Protein AF-0000000068842230 (afdb_homodimer)

Structure (mmCIF, N/CA/C/O backbone):
data_AF-0000000068842230-model_v1
#
loop_
_entity.id
_entity.type
_entity.pdbx_description
1 polymer 'NAD(P)-binding domain-containing protein'
#
loop_
_atom_site.group_PDB
_atom_site.id
_atom_site.type_symbol
_atom_site.label_atom_id
_atom_site.label_alt_id
_atom_site.label_comp_id
_atom_site.label_asym_id
_atom_site.label_entity_id
_atom_site.label_seq_id
_atom_site.pdbx_PDB_ins_code
_atom_site.Cartn_x
_atom_site.Cartn_y
_atom_site.Cartn_z
_atom_site.occupancy
_atom_site.B_iso_or_equiv
_atom_site.auth_seq_id
_atom_site.auth_comp_id
_atom_site.auth_asym_id
_atom_site.auth_atom_id
_atom_site.pdbx_PDB_model_num
ATOM 1 N N . MET A 1 1 ? 40.438 -7.402 -13.148 1 19.19 1 MET A N 1
ATOM 2 C CA . MET A 1 1 ? 39.25 -6.617 -12.82 1 19.19 1 MET A CA 1
ATOM 3 C C . MET A 1 1 ? 37.969 -7.48 -12.875 1 19.19 1 MET A C 1
ATOM 5 O O . MET A 1 1 ? 37.375 -7.625 -13.938 1 19.19 1 MET A O 1
ATOM 9 N N . LEU A 1 2 ? 37.906 -8.617 -12.242 1 21.45 2 LEU A N 1
ATOM 10 C CA . LEU A 1 2 ? 37.094 -9.82 -12.32 1 21.45 2 LEU A CA 1
ATOM 11 C C . LEU A 1 2 ? 35.688 -9.562 -11.758 1 21.45 2 LEU A C 1
ATOM 13 O O . LEU A 1 2 ? 35.562 -9.172 -10.594 1 21.45 2 LEU A O 1
ATOM 17 N N . ALA A 1 3 ? 34.781 -9.016 -12.578 1 27.05 3 ALA A N 1
ATOM 18 C CA . ALA A 1 3 ? 33.344 -9.039 -12.305 1 27.05 3 ALA A CA 1
ATOM 19 C C . ALA A 1 3 ? 32.938 -10.25 -11.469 1 27.05 3 ALA A C 1
ATOM 21 O O . ALA A 1 3 ? 33.031 -11.391 -11.938 1 27.05 3 ALA A O 1
ATOM 22 N N . LEU A 1 4 ? 33.406 -10.258 -10.297 1 26.66 4 LEU A N 1
ATOM 23 C CA . LEU A 1 4 ? 32.844 -11.328 -9.469 1 26.66 4 LEU A CA 1
ATOM 24 C C . LEU A 1 4 ? 31.344 -11.445 -9.672 1 26.66 4 LEU A C 1
ATOM 26 O O . LEU A 1 4 ? 30.578 -10.555 -9.266 1 26.66 4 LEU A O 1
ATOM 30 N N . LEU A 1 5 ? 30.859 -11.758 -10.812 1 32.06 5 LEU A N 1
ATOM 31 C CA . LEU A 1 5 ? 29.516 -12.258 -11.07 1 32.06 5 LEU A CA 1
ATOM 32 C C . LEU A 1 5 ? 28.984 -13.031 -9.867 1 32.06 5 LEU A C 1
ATOM 34 O O . LEU A 1 5 ? 29.562 -14.031 -9.453 1 32.06 5 LEU A O 1
ATOM 38 N N . CYS A 1 6 ? 28.734 -12.414 -8.766 1 34.38 6 CYS A N 1
ATOM 39 C CA . CYS A 1 6 ? 28.016 -13.172 -7.75 1 34.38 6 CYS A CA 1
ATOM 40 C C . CYS A 1 6 ? 27.266 -14.336 -8.375 1 34.38 6 CYS A C 1
ATOM 42 O O . CYS A 1 6 ? 26.344 -14.125 -9.164 1 34.38 6 CYS A O 1
ATOM 44 N N . SER A 1 7 ? 27.844 -15.391 -8.844 1 40 7 SER A N 1
ATOM 45 C CA . SER A 1 7 ? 27.438 -16.656 -9.445 1 40 7 SER A CA 1
ATOM 46 C C . SER A 1 7 ? 26.172 -17.203 -8.789 1 40 7 SER A C 1
ATOM 48 O O . SER A 1 7 ? 26.203 -17.625 -7.633 1 40 7 SER A O 1
ATOM 50 N N . SER A 1 8 ? 25.016 -16.516 -8.758 1 55.94 8 SER A N 1
ATOM 51 C CA . SER A 1 8 ? 23.828 -17.281 -8.359 1 55.94 8 SER A CA 1
ATOM 52 C C . SER A 1 8 ? 23.938 -18.734 -8.797 1 55.94 8 SER A C 1
ATOM 54 O O . SER A 1 8 ? 24.469 -19.031 -9.875 1 55.94 8 SER A O 1
ATOM 56 N N . ALA A 1 9 ? 24.188 -19.734 -7.816 1 68.19 9 ALA A N 1
ATOM 57 C CA . ALA A 1 9 ? 24.297 -21.172 -8.062 1 68.19 9 ALA A CA 1
ATOM 58 C C . ALA A 1 9 ? 23.375 -21.609 -9.195 1 68.19 9 ALA A C 1
ATOM 60 O O . ALA A 1 9 ? 22.234 -21.141 -9.289 1 68.19 9 ALA A O 1
ATOM 61 N N . ALA A 1 10 ? 24.031 -22.141 -10.211 1 88.56 10 ALA A N 1
ATOM 62 C CA . ALA A 1 10 ? 23.266 -22.734 -11.305 1 88.56 10 ALA A CA 1
ATOM 63 C C . ALA A 1 10 ? 22.562 -24.016 -10.844 1 88.56 10 ALA A C 1
ATOM 65 O O . ALA A 1 10 ? 23.172 -24.844 -10.164 1 88.56 10 ALA A O 1
ATOM 66 N N . TYR A 1 11 ? 21.266 -24.047 -11.031 1 93.31 11 TYR A N 1
ATOM 67 C CA . TYR A 1 11 ? 20.453 -25.203 -10.664 1 93.31 11 TYR A CA 1
ATOM 68 C C . TYR A 1 11 ? 19.969 -25.953 -11.906 1 93.31 11 TYR A C 1
ATOM 70 O O . TYR A 1 11 ? 19.938 -25.391 -13 1 93.31 11 TYR A O 1
ATOM 78 N N . ASN A 1 12 ? 19.75 -27.266 -11.688 1 94.56 12 ASN A N 1
ATOM 79 C CA . ASN A 1 12 ? 18.906 -28 -12.617 1 94.56 12 ASN A CA 1
ATOM 80 C C . ASN A 1 12 ? 17.438 -27.922 -12.227 1 94.56 12 ASN A C 1
ATOM 82 O O . ASN A 1 12 ? 17.031 -28.469 -11.203 1 94.56 12 ASN A O 1
ATOM 86 N N . VAL A 1 13 ? 16.656 -27.25 -13.047 1 96.62 13 VAL A N 1
ATOM 87 C CA . VAL A 1 13 ? 15.281 -26.953 -12.648 1 96.62 13 VAL A CA 1
ATOM 88 C C . VAL A 1 13 ? 14.297 -27.703 -13.531 1 96.62 13 VAL A C 1
ATOM 90 O O . VAL A 1 13 ? 14.328 -27.562 -14.758 1 96.62 13 VAL A O 1
ATOM 93 N N . ALA A 1 14 ? 13.477 -28.562 -12.914 1 96.44 14 ALA A N 1
ATOM 94 C CA . ALA A 1 14 ? 12.336 -29.156 -13.617 1 96.44 14 ALA A CA 1
ATOM 95 C C . ALA A 1 14 ? 11.156 -28.188 -13.648 1 96.44 14 ALA A C 1
ATOM 97 O O . ALA A 1 14 ? 10.82 -27.578 -12.633 1 96.44 14 ALA A O 1
ATOM 98 N N . VAL A 1 15 ? 10.523 -27.984 -14.828 1 97.62 15 VAL A N 1
ATOM 99 C CA . VAL A 1 15 ? 9.414 -27.047 -14.984 1 97.62 15 VAL A CA 1
ATOM 100 C C . VAL A 1 15 ? 8.195 -27.781 -15.547 1 97.62 15 VAL A C 1
ATOM 102 O O . VAL A 1 15 ? 8.281 -28.422 -16.594 1 97.62 15 VAL A O 1
ATOM 105 N N . THR A 1 16 ? 7.109 -27.766 -14.812 1 97 16 THR A N 1
ATOM 106 C CA . THR A 1 16 ? 5.828 -28.188 -15.367 1 97 16 THR A CA 1
ATOM 107 C C . THR A 1 16 ? 5.121 -27.031 -16.062 1 97 16 THR A C 1
ATOM 109 O O . THR A 1 16 ? 5.383 -25.875 -15.766 1 97 16 THR A O 1
ATOM 112 N N . GLY A 1 17 ? 4.277 -27.391 -17.031 1 96.31 17 GLY A N 1
ATOM 113 C CA . GLY A 1 17 ? 3.607 -26.328 -17.766 1 96.31 17 GLY A CA 1
ATOM 114 C C . GLY A 1 17 ? 4.555 -25.484 -18.609 1 96.31 17 GLY A C 1
ATOM 115 O O . GLY A 1 17 ? 4.27 -24.328 -18.906 1 96.31 17 G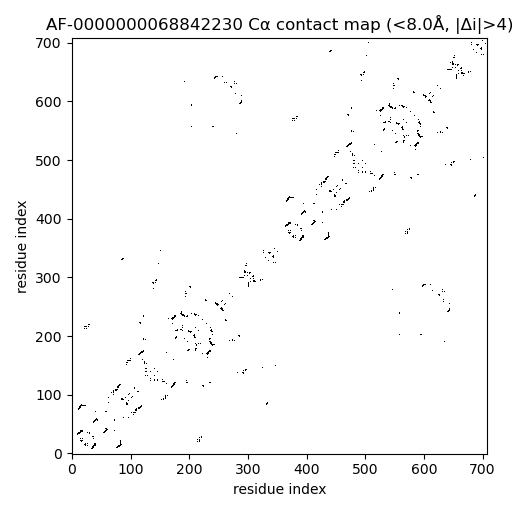LY A O 1
ATOM 116 N N . ALA A 1 18 ? 5.621 -26.016 -19.016 1 97.25 18 ALA A N 1
ATOM 117 C CA . ALA A 1 18 ? 6.707 -25.297 -19.672 1 97.25 18 ALA A CA 1
ATOM 118 C C . ALA A 1 18 ? 6.277 -24.781 -21.047 1 97.25 18 ALA A C 1
ATOM 120 O O . ALA A 1 18 ? 6.852 -23.828 -21.578 1 97.25 18 ALA A O 1
ATOM 121 N N . THR A 1 19 ? 5.293 -25.406 -21.656 1 95.94 19 THR A N 1
ATOM 122 C CA . THR A 1 19 ? 4.879 -25.016 -23 1 95.94 19 THR A CA 1
ATOM 123 C C . THR A 1 19 ? 3.729 -24.016 -22.938 1 95.94 19 THR A C 1
ATOM 125 O O . THR A 1 19 ? 3.289 -23.516 -23.984 1 95.94 19 THR A O 1
ATOM 128 N N . GLY A 1 20 ? 3.213 -23.734 -21.766 1 94.19 20 GLY A N 1
ATOM 129 C CA . GLY A 1 20 ? 2.162 -22.734 -21.609 1 94.19 20 GLY A CA 1
ATOM 130 C C . GLY A 1 20 ? 2.674 -21.312 -21.672 1 94.19 20 GLY A C 1
ATOM 131 O O . GLY A 1 20 ? 3.883 -21.078 -21.766 1 94.19 20 GLY A O 1
ATOM 132 N N . ARG A 1 21 ? 1.786 -20.328 -21.594 1 93.25 21 ARG A N 1
ATOM 133 C CA . ARG A 1 21 ? 2.131 -18.906 -21.734 1 93.25 21 ARG A CA 1
ATOM 134 C C . ARG A 1 21 ? 3.076 -18.469 -20.625 1 93.25 21 ARG A C 1
ATOM 136 O O . ARG A 1 21 ? 4.113 -17.859 -20.891 1 93.25 21 ARG A O 1
ATOM 143 N N . THR A 1 22 ? 2.705 -18.797 -19.375 1 95.88 22 THR A N 1
ATOM 144 C CA . THR A 1 22 ? 3.564 -18.422 -18.25 1 95.88 22 THR A CA 1
ATOM 145 C C . THR A 1 22 ? 4.801 -19.312 -18.203 1 95.88 22 THR A C 1
ATOM 147 O O . THR A 1 22 ? 5.906 -18.828 -17.938 1 95.88 22 THR A O 1
ATOM 150 N N . GLY A 1 23 ? 4.641 -20.609 -18.453 1 97.56 23 GLY A N 1
ATOM 151 C CA . GLY A 1 23 ? 5.742 -21.562 -18.391 1 97.56 23 GLY A CA 1
ATOM 152 C C . GLY A 1 23 ? 6.879 -21.203 -19.328 1 97.56 23 GLY A C 1
ATOM 153 O O . GLY A 1 23 ? 8.047 -21.328 -18.969 1 97.56 23 GLY A O 1
ATOM 154 N N . ARG A 1 24 ? 6.559 -20.734 -20.5 1 97.31 24 ARG A N 1
ATOM 155 C CA . ARG A 1 24 ? 7.586 -20.359 -21.469 1 97.31 24 ARG A CA 1
ATOM 156 C C . ARG A 1 24 ? 8.406 -19.172 -20.969 1 97.31 24 ARG A C 1
ATOM 158 O O . ARG A 1 24 ? 9.617 -19.125 -21.188 1 97.31 24 ARG A O 1
ATOM 165 N N . LEU A 1 25 ? 7.719 -18.234 -20.344 1 97.44 25 LEU A N 1
ATOM 166 C CA . LEU A 1 25 ? 8.414 -17.078 -19.781 1 97.44 25 LEU A CA 1
ATOM 167 C C . LEU A 1 25 ? 9.336 -17.516 -18.641 1 97.44 25 LEU A C 1
ATOM 169 O O . LEU A 1 25 ? 10.43 -16.969 -18.484 1 97.44 25 LEU A O 1
ATOM 173 N N . VAL A 1 26 ? 8.938 -18.516 -17.891 1 98 26 VAL A N 1
ATOM 174 C CA . VAL A 1 26 ? 9.75 -19.062 -16.812 1 98 26 VAL A CA 1
ATOM 175 C C . VAL A 1 26 ? 10.984 -19.75 -17.375 1 98 26 VAL A C 1
ATOM 177 O O . VAL A 1 26 ? 12.102 -19.531 -16.906 1 98 26 VAL A O 1
ATOM 180 N N . VAL A 1 27 ? 10.812 -20.516 -18.406 1 98.25 27 VAL A N 1
ATOM 181 C CA . VAL A 1 27 ? 11.922 -21.203 -19.047 1 98.25 27 VAL A CA 1
ATOM 182 C C . VAL A 1 27 ? 12.938 -20.188 -19.562 1 98.25 27 VAL A C 1
ATOM 184 O O . VAL A 1 27 ? 14.133 -20.328 -19.328 1 98.25 27 VAL A O 1
ATOM 187 N N . ASP A 1 28 ? 12.43 -19.156 -20.234 1 97.31 28 ASP A N 1
ATOM 188 C CA . ASP A 1 28 ? 13.305 -18.109 -20.75 1 97.31 28 ASP A CA 1
ATOM 189 C C . ASP A 1 28 ? 14.094 -17.453 -19.625 1 97.31 28 ASP A C 1
ATOM 191 O O . ASP A 1 28 ? 15.305 -17.25 -19.75 1 97.31 28 ASP A O 1
ATOM 195 N N . SER A 1 29 ? 13.414 -17.156 -18.594 1 95.94 29 SER A N 1
ATOM 196 C CA . SER A 1 29 ? 14.055 -16.5 -17.453 1 95.94 29 SER A CA 1
ATOM 197 C C . SER A 1 29 ? 15.102 -17.406 -16.812 1 95.94 29 SER A C 1
ATOM 199 O O . SER A 1 29 ? 16.172 -16.938 -16.406 1 95.94 29 SER A O 1
ATOM 201 N N . LEU A 1 30 ? 14.852 -18.672 -16.703 1 97.06 30 LEU A N 1
ATOM 202 C CA . LEU A 1 30 ? 15.797 -19.641 -16.141 1 97.06 30 LEU A CA 1
ATOM 203 C C . LEU A 1 30 ? 17.062 -19.703 -16.969 1 97.06 30 LEU A C 1
ATOM 205 O O . LEU A 1 30 ? 18.172 -19.641 -16.438 1 97.06 30 LEU A O 1
ATOM 209 N N . LEU A 1 31 ? 16.906 -19.797 -18.266 1 97 31 LEU A N 1
ATOM 210 C CA . LEU A 1 31 ? 18.062 -19.891 -19.172 1 97 31 LEU A CA 1
ATOM 211 C C . LEU A 1 31 ? 18.906 -18.609 -19.109 1 97 31 LEU A C 1
ATOM 213 O O . LEU A 1 31 ? 20.125 -18.688 -19.031 1 97 31 LEU A O 1
ATOM 217 N N . LYS A 1 32 ? 18.219 -17.484 -19.094 1 94.44 32 LYS A N 1
ATOM 218 C CA . LYS A 1 32 ? 18.906 -16.203 -19.016 1 94.44 32 LYS A CA 1
ATOM 219 C C . LYS A 1 32 ? 19.703 -16.094 -17.719 1 94.44 32 LYS A C 1
ATOM 221 O O . LYS A 1 32 ? 20.734 -15.422 -17.672 1 94.44 32 LYS A O 1
ATOM 226 N N . SER A 1 33 ? 19.203 -16.781 -16.719 1 92.5 33 SER A N 1
ATOM 227 C CA . SER A 1 33 ? 19.828 -16.703 -15.406 1 92.5 33 SER A CA 1
ATOM 228 C C . SER A 1 33 ? 20.922 -17.781 -15.266 1 92.5 33 SER A C 1
ATOM 230 O O . SER A 1 33 ? 21.484 -17.938 -14.18 1 92.5 33 SER A O 1
ATOM 232 N N . GLY A 1 34 ? 21.109 -18.594 -16.25 1 94.19 34 GLY A N 1
ATOM 233 C CA . GLY A 1 34 ? 22.219 -19.531 -16.266 1 94.19 34 GLY A CA 1
ATOM 234 C C . GLY A 1 34 ? 21.859 -20.906 -15.719 1 94.19 34 GLY A C 1
ATOM 235 O O . GLY A 1 34 ? 22.734 -21.734 -15.477 1 94.19 34 GLY A O 1
ATOM 236 N N . HIS A 1 35 ? 20.609 -21.203 -15.508 1 96 35 HIS A N 1
ATOM 237 C CA . HIS A 1 35 ? 20.156 -22.5 -15.016 1 96 35 HIS A CA 1
ATOM 238 C C . HIS A 1 35 ? 19.969 -23.484 -16.156 1 96 35 HIS A C 1
ATOM 240 O O . HIS A 1 35 ? 19.844 -23.094 -17.312 1 96 35 HIS A O 1
ATOM 246 N N . SER A 1 36 ? 20.031 -24.75 -15.836 1 97.06 36 SER A N 1
ATOM 247 C CA . SER A 1 36 ? 19.609 -25.797 -16.75 1 97.06 36 SER A CA 1
ATOM 248 C C . SER A 1 36 ? 18.141 -26.141 -16.547 1 97.06 36 SER A C 1
ATOM 250 O O . SER A 1 36 ? 17.641 -26.141 -15.422 1 97.06 36 SER A O 1
ATOM 252 N N . VAL A 1 37 ? 17.484 -26.453 -17.656 1 97.88 37 VAL A N 1
ATOM 253 C CA . VAL A 1 37 ? 16.047 -26.625 -17.578 1 97.88 37 VAL A CA 1
ATOM 254 C C . VAL A 1 37 ? 15.648 -28 -18.141 1 97.88 37 VAL A C 1
ATOM 256 O O . VAL A 1 37 ? 16.094 -28.375 -19.219 1 97.88 37 VAL A O 1
ATOM 259 N N . THR A 1 38 ? 14.875 -28.734 -17.391 1 96.69 38 THR A N 1
ATOM 260 C CA . THR A 1 38 ? 14.148 -29.906 -17.875 1 96.69 38 THR A CA 1
ATOM 261 C C . THR A 1 38 ? 12.648 -29.641 -17.891 1 96.69 38 THR A C 1
ATOM 263 O O . THR A 1 38 ? 12.023 -29.5 -16.844 1 96.69 38 THR A O 1
ATOM 266 N N . ALA A 1 39 ? 12.078 -29.594 -19.062 1 97.88 39 ALA A N 1
ATOM 267 C CA . ALA A 1 39 ? 10.641 -29.391 -19.219 1 97.88 39 ALA A CA 1
ATOM 268 C C . ALA A 1 39 ? 9.883 -30.719 -19.141 1 97.88 39 ALA A C 1
ATOM 270 O O . ALA A 1 39 ? 10.188 -31.672 -19.859 1 97.88 39 ALA A O 1
ATOM 271 N N . LEU A 1 40 ? 8.945 -30.812 -18.234 1 96.25 40 LEU A N 1
ATOM 272 C CA . LEU A 1 40 ? 8.031 -31.953 -18.156 1 96.25 40 LEU A CA 1
ATOM 273 C C . LEU A 1 40 ? 6.785 -31.703 -19 1 96.25 40 LEU A C 1
ATOM 275 O O . LEU A 1 40 ? 5.953 -30.875 -18.641 1 96.25 40 LEU A O 1
ATOM 279 N N . VAL A 1 41 ? 6.676 -32.438 -20.094 1 95.94 41 VAL A N 1
ATOM 280 C CA . VAL A 1 41 ? 5.668 -32.094 -21.078 1 95.94 41 VAL A CA 1
ATOM 281 C C . VAL A 1 41 ? 4.895 -33.344 -21.484 1 95.94 41 VAL A C 1
ATOM 283 O O . VAL A 1 41 ? 5.395 -34.469 -21.328 1 95.94 41 VAL A O 1
ATOM 286 N N . ARG A 1 42 ? 3.668 -33.125 -21.969 1 92.38 42 ARG A N 1
ATOM 287 C CA . ARG A 1 42 ? 2.846 -34.25 -22.406 1 92.38 42 ARG A CA 1
ATOM 288 C C . ARG A 1 42 ? 3.281 -34.719 -23.781 1 92.38 42 ARG A C 1
ATOM 290 O O . ARG A 1 42 ? 3.197 -35.906 -24.078 1 92.38 42 ARG A O 1
ATOM 297 N N . ASP A 1 43 ? 3.729 -33.75 -24.594 1 92.5 43 ASP A N 1
ATOM 298 C CA . ASP A 1 43 ? 4.133 -34 -25.984 1 92.5 43 ASP A CA 1
ATOM 299 C C . ASP A 1 43 ? 5.52 -33.438 -26.266 1 92.5 43 ASP A C 1
ATOM 301 O O . ASP A 1 43 ? 5.684 -32.219 -26.406 1 92.5 43 ASP A O 1
ATOM 305 N N . GLY A 1 44 ? 6.461 -34.312 -26.453 1 92.25 44 GLY A N 1
ATOM 306 C CA . GLY A 1 44 ? 7.844 -33.938 -26.656 1 92.25 44 GLY A CA 1
ATOM 307 C C . GLY A 1 44 ? 8.062 -33.156 -27.953 1 92.25 44 GLY A C 1
ATOM 308 O O . GLY A 1 44 ? 8.828 -32.219 -28 1 92.25 44 GLY A O 1
ATOM 309 N N . ASP A 1 45 ? 7.391 -33.594 -28.969 1 91.94 45 ASP A N 1
ATOM 310 C CA . ASP A 1 45 ? 7.543 -32.938 -30.266 1 91.94 45 ASP A CA 1
ATOM 311 C C . ASP A 1 45 ? 7.023 -31.5 -30.234 1 91.94 45 ASP A C 1
ATOM 313 O O . ASP A 1 45 ? 7.68 -30.578 -30.734 1 91.94 45 ASP A O 1
ATOM 317 N N . LYS A 1 46 ? 5.91 -31.359 -29.641 1 91.31 46 LYS A N 1
ATOM 318 C CA . LYS A 1 46 ? 5.359 -30.016 -29.5 1 91.31 46 LYS A CA 1
ATOM 319 C C . LYS A 1 46 ? 6.277 -29.141 -28.656 1 91.31 46 LYS A C 1
ATOM 321 O O . LYS A 1 46 ? 6.516 -27.984 -28.984 1 91.31 46 LYS A O 1
ATOM 326 N N . ALA A 1 47 ? 6.773 -29.688 -27.625 1 95.19 47 ALA A N 1
ATOM 327 C CA . ALA A 1 47 ? 7.668 -28.938 -26.75 1 95.19 47 ALA A CA 1
ATOM 328 C C . ALA A 1 47 ? 8.922 -28.484 -27.5 1 95.19 47 ALA A C 1
ATOM 330 O O . ALA A 1 47 ? 9.352 -27.328 -27.359 1 95.19 47 ALA A O 1
ATOM 331 N N . ALA A 1 48 ? 9.43 -29.328 -28.312 1 92.31 48 ALA A N 1
ATOM 332 C CA . ALA A 1 48 ? 10.648 -29.016 -29.062 1 92.31 48 ALA A CA 1
ATOM 333 C C . ALA A 1 48 ? 10.414 -27.875 -30.047 1 92.31 48 ALA A C 1
ATOM 335 O O . ALA A 1 48 ? 11.336 -27.141 -30.375 1 92.31 48 ALA A O 1
ATOM 336 N N . SER A 1 49 ? 9.203 -27.781 -30.453 1 93.69 49 SER A N 1
ATOM 337 C CA . SER A 1 49 ? 8.883 -26.75 -31.438 1 93.69 49 SER A CA 1
ATOM 338 C C . SER A 1 49 ? 8.695 -25.391 -30.781 1 93.69 49 SER A C 1
ATOM 340 O O . SER A 1 49 ? 8.844 -24.344 -31.438 1 93.69 49 SER A O 1
ATOM 342 N N . VAL A 1 50 ? 8.398 -25.391 -29.484 1 95.12 50 VAL A N 1
ATOM 343 C CA . VAL A 1 50 ? 8.039 -24.109 -28.891 1 95.12 50 VAL A CA 1
ATOM 344 C C . VAL A 1 50 ? 9.102 -23.688 -27.875 1 95.12 50 VAL A C 1
ATOM 346 O O . VAL A 1 50 ? 9.227 -22.5 -27.562 1 95.12 50 VAL A O 1
ATOM 349 N N . LEU A 1 51 ? 9.898 -24.594 -27.422 1 97.69 51 LEU A N 1
ATOM 350 C CA . LEU A 1 51 ? 10.922 -24.297 -26.422 1 97.69 51 LEU A CA 1
ATOM 351 C C . LEU A 1 51 ? 12.297 -24.188 -27.062 1 97.69 51 LEU A C 1
ATOM 353 O O . LEU A 1 51 ? 12.539 -24.781 -28.125 1 97.69 51 LEU A O 1
ATOM 357 N N . PRO A 1 52 ? 13.195 -23.453 -26.453 1 96.81 52 PRO A N 1
ATOM 358 C CA . PRO A 1 52 ? 14.562 -23.391 -26.953 1 96.81 52 PRO A CA 1
ATOM 359 C C . PRO A 1 52 ? 15.25 -24.75 -26.984 1 96.81 52 PRO A C 1
ATOM 361 O O . PRO A 1 52 ? 14.953 -25.609 -26.141 1 96.81 52 PRO A O 1
ATOM 364 N N . ALA A 1 53 ? 16.25 -24.891 -27.812 1 95.12 53 ALA A N 1
ATOM 365 C CA . ALA A 1 53 ? 16.953 -26.156 -28.031 1 95.12 53 ALA A CA 1
ATOM 366 C C . ALA A 1 53 ? 17.719 -26.578 -26.781 1 95.12 53 ALA A C 1
ATOM 368 O O . ALA A 1 53 ? 17.922 -27.766 -26.531 1 95.12 53 ALA A O 1
ATOM 369 N N . ALA A 1 54 ? 18.078 -25.641 -25.984 1 96.25 54 ALA A N 1
ATOM 370 C CA . ALA A 1 54 ? 18.891 -25.906 -24.812 1 96.25 54 ALA A CA 1
ATOM 371 C C . ALA A 1 54 ? 18.078 -26.594 -23.719 1 96.25 54 ALA A C 1
ATOM 373 O O . ALA A 1 54 ? 18.641 -27.109 -22.75 1 96.25 54 ALA A O 1
ATOM 374 N N . VAL A 1 55 ? 16.766 -26.641 -23.875 1 97.62 55 VAL A N 1
ATOM 375 C CA . VAL A 1 55 ? 15.891 -27.203 -22.859 1 97.62 55 VAL A CA 1
ATOM 376 C C . VAL A 1 55 ? 15.742 -28.703 -23.078 1 97.62 55 VAL A C 1
ATOM 378 O O . VAL A 1 55 ? 15.43 -29.156 -24.188 1 97.62 55 VAL A O 1
ATOM 381 N N . ALA A 1 56 ? 16.031 -29.5 -22.078 1 96.19 56 ALA A N 1
ATOM 382 C CA . ALA A 1 56 ? 15.719 -30.938 -22.109 1 96.19 56 ALA A CA 1
ATOM 383 C C . ALA A 1 56 ? 14.227 -31.172 -21.922 1 96.19 56 ALA A C 1
ATOM 385 O O . ALA A 1 56 ? 13.57 -30.484 -21.141 1 96.19 56 ALA A O 1
ATOM 386 N N . CYS A 1 57 ? 13.711 -32.156 -22.625 1 96.25 57 CYS A N 1
ATOM 387 C CA . CYS A 1 57 ? 12.297 -32.469 -22.516 1 96.25 57 CYS A CA 1
ATOM 388 C C . CYS A 1 57 ? 12.094 -33.906 -22.016 1 96.25 57 CYS A C 1
ATOM 390 O O . CYS A 1 57 ? 12.789 -34.812 -22.453 1 96.25 57 CYS A O 1
ATOM 392 N N . ARG A 1 58 ? 11.266 -34.062 -21.094 1 95.81 58 ARG A N 1
ATOM 393 C CA . ARG A 1 58 ? 10.812 -35.344 -20.625 1 95.81 58 ARG A CA 1
ATOM 394 C C . ARG A 1 58 ? 9.289 -35.469 -20.688 1 95.81 58 ARG A C 1
ATOM 396 O O . ARG A 1 58 ? 8.578 -34.562 -20.219 1 95.81 58 ARG A O 1
ATOM 403 N N . GLU A 1 59 ? 8.867 -36.5 -21.281 1 95.81 59 GLU A N 1
ATOM 404 C CA . GLU A 1 59 ? 7.43 -36.688 -21.438 1 95.81 59 GLU A CA 1
ATOM 405 C C . GLU A 1 59 ? 6.801 -37.219 -20.156 1 95.81 59 GLU A C 1
ATOM 407 O O . GLU A 1 59 ? 7.289 -38.219 -19.578 1 95.81 59 GLU A O 1
ATOM 412 N N . LEU A 1 60 ? 5.773 -36.531 -19.703 1 94.94 60 LEU A N 1
ATOM 413 C CA . LEU A 1 60 ? 5.012 -36.875 -18.5 1 94.94 60 LEU A CA 1
ATOM 414 C C . LEU A 1 60 ? 3.58 -36.375 -18.609 1 94.94 60 LEU A C 1
ATOM 416 O O . LEU A 1 60 ? 3.357 -35.156 -18.75 1 94.94 60 LEU A O 1
ATOM 420 N N . ASP A 1 61 ? 2.66 -37.25 -18.625 1 93 61 ASP A N 1
ATOM 421 C CA . ASP A 1 61 ? 1.262 -36.844 -18.516 1 93 61 ASP A CA 1
ATOM 422 C C . ASP A 1 61 ? 0.808 -36.812 -17.062 1 93 61 ASP A C 1
ATOM 424 O O . ASP A 1 61 ? 0.485 -37.844 -16.469 1 93 61 ASP A O 1
ATOM 428 N N . LEU A 1 62 ? 0.697 -35.625 -16.5 1 91.56 62 LEU A N 1
ATOM 429 C CA . LEU A 1 62 ? 0.417 -35.438 -15.086 1 91.56 62 LEU A CA 1
ATOM 430 C C . LEU A 1 62 ? -0.965 -35.969 -14.719 1 91.56 62 LEU A C 1
ATOM 432 O O . LEU A 1 62 ? -1.245 -36.219 -13.547 1 91.56 62 LEU A O 1
ATOM 436 N N . ALA A 1 63 ? -1.844 -36.125 -15.695 1 88.12 63 ALA A N 1
ATOM 437 C CA . ALA A 1 63 ? -3.205 -36.594 -15.43 1 88.12 63 ALA A CA 1
ATOM 438 C C . ALA A 1 63 ? -3.234 -38.094 -15.18 1 88.12 63 ALA A C 1
ATOM 440 O O . ALA A 1 63 ? -4.113 -38.594 -14.477 1 88.12 63 ALA A O 1
ATOM 441 N N . THR A 1 64 ? -2.174 -38.844 -15.711 1 90 64 THR A N 1
ATOM 442 C CA . THR A 1 64 ? -2.297 -40.281 -15.695 1 90 64 THR A CA 1
ATOM 443 C C . THR A 1 64 ? -1.02 -40.938 -15.156 1 90 64 THR A C 1
ATOM 445 O O . THR A 1 64 ? -1.021 -42.094 -14.781 1 90 64 THR A O 1
ATOM 448 N N . ALA A 1 65 ? 0.022 -40.219 -15.078 1 91.62 65 ALA A N 1
ATOM 449 C CA . ALA A 1 65 ? 1.325 -40.781 -14.742 1 91.62 65 ALA A CA 1
ATOM 450 C C . ALA A 1 65 ? 1.308 -41.406 -13.352 1 91.62 65 ALA A C 1
ATOM 452 O O . ALA A 1 65 ? 0.688 -40.875 -12.43 1 91.62 65 ALA A O 1
ATOM 453 N N . GLY A 1 66 ? 2.02 -42.5 -13.188 1 89.38 66 GLY A N 1
ATOM 454 C CA . GLY A 1 66 ? 2.188 -43.156 -11.898 1 89.38 66 GLY A CA 1
ATOM 455 C C . GLY A 1 66 ? 3.432 -42.719 -11.156 1 89.38 66 GLY A C 1
ATOM 456 O O . GLY A 1 66 ? 4.18 -41.844 -11.648 1 89.38 66 GLY A O 1
ATOM 457 N N . ALA A 1 67 ? 3.656 -43.281 -10.031 1 88.44 67 ALA A N 1
ATOM 458 C CA . ALA A 1 67 ? 4.723 -42.875 -9.117 1 88.44 67 ALA A CA 1
ATOM 459 C C . ALA A 1 67 ? 6.09 -43.031 -9.773 1 88.44 67 ALA A C 1
ATOM 461 O O . ALA A 1 67 ? 6.938 -42.125 -9.656 1 88.44 67 ALA A O 1
ATOM 462 N N . GLU A 1 68 ? 6.305 -44.094 -10.453 1 91.25 68 GLU A N 1
ATOM 463 C CA . GLU A 1 68 ? 7.602 -44.344 -11.078 1 91.25 68 GLU A CA 1
ATOM 464 C C . GLU A 1 68 ? 7.871 -43.375 -12.203 1 91.25 68 GLU A C 1
ATOM 466 O O . GLU A 1 68 ? 8.992 -42.875 -12.352 1 91.25 68 GLU A O 1
ATOM 471 N N . GLU A 1 69 ? 6.887 -43.094 -12.969 1 93.69 69 GLU A N 1
ATOM 472 C CA . GLU A 1 69 ? 7.027 -42.125 -14.039 1 93.69 69 GLU A CA 1
ATOM 473 C C . GLU A 1 69 ? 7.344 -40.719 -13.484 1 93.69 69 GLU A C 1
ATOM 475 O O . GLU A 1 69 ? 8.188 -40 -14.023 1 93.69 69 GLU A O 1
ATOM 480 N N . MET A 1 70 ? 6.688 -40.406 -12.422 1 91.69 70 MET A N 1
ATOM 481 C CA . MET A 1 70 ? 6.926 -39.125 -11.758 1 91.69 70 MET A CA 1
ATOM 482 C C . MET A 1 70 ? 8.359 -39.031 -11.258 1 91.69 70 MET A C 1
ATOM 484 O O . MET A 1 70 ? 9.023 -38 -11.445 1 91.69 70 MET A O 1
ATOM 488 N N . ARG A 1 71 ? 8.789 -40.062 -10.625 1 90.12 71 ARG A N 1
ATOM 489 C CA . ARG A 1 71 ? 10.156 -40.125 -10.109 1 90.12 71 ARG A CA 1
ATOM 490 C C . ARG A 1 71 ? 11.172 -39.969 -11.234 1 90.12 71 ARG A C 1
ATOM 492 O O . ARG A 1 71 ? 12.094 -39.156 -11.125 1 90.12 71 ARG A O 1
ATOM 499 N N . THR A 1 72 ? 10.969 -40.719 -12.281 1 92.5 72 THR A N 1
ATOM 500 C CA . THR A 1 72 ? 11.891 -40.688 -13.406 1 92.5 72 THR A CA 1
ATOM 501 C C . THR A 1 72 ? 11.914 -39.312 -14.055 1 92.5 72 THR A C 1
ATOM 503 O O . THR A 1 72 ? 12.984 -38.812 -14.43 1 92.5 72 THR A O 1
ATOM 506 N N . ALA A 1 73 ? 10.781 -38.719 -14.164 1 92.38 73 ALA A N 1
ATOM 507 C CA . ALA A 1 73 ? 10.664 -37.438 -14.797 1 92.38 73 ALA A CA 1
ATOM 508 C C . ALA A 1 73 ? 11.422 -36.375 -14.008 1 92.38 73 ALA A C 1
ATOM 510 O O . ALA A 1 73 ? 11.953 -35.406 -14.586 1 92.38 73 ALA A O 1
ATOM 511 N N . CYS A 1 74 ? 11.547 -36.531 -12.742 1 91.38 74 CYS A N 1
ATOM 512 C CA . CYS A 1 74 ? 12.148 -35.5 -11.883 1 91.38 74 CYS A CA 1
ATOM 513 C C . CYS A 1 74 ? 13.617 -35.812 -11.625 1 91.38 74 CYS A C 1
ATOM 515 O O . CYS A 1 74 ? 14.312 -35.062 -10.953 1 91.38 74 CYS A O 1
ATOM 517 N N . ALA A 1 75 ? 14.109 -36.906 -12.156 1 89.81 75 ALA A N 1
ATOM 518 C CA . ALA A 1 75 ? 15.484 -37.312 -11.898 1 89.81 75 ALA A CA 1
ATOM 519 C C . ALA A 1 75 ? 16.469 -36.219 -12.289 1 89.81 75 ALA A C 1
ATOM 521 O O . ALA A 1 75 ? 16.375 -35.656 -13.375 1 89.81 75 ALA A O 1
ATOM 522 N N . GLY A 1 76 ? 17.391 -35.875 -11.281 1 89.19 76 GLY A N 1
ATOM 523 C CA . GLY A 1 76 ? 18.453 -34.938 -11.547 1 89.19 76 GLY A CA 1
ATOM 524 C C . GLY A 1 76 ? 18.078 -33.5 -11.273 1 89.19 76 GLY A C 1
ATOM 525 O O . GLY A 1 76 ? 18.906 -32.594 -11.352 1 89.19 76 GLY A O 1
ATOM 526 N N . ALA A 1 77 ? 16.859 -33.25 -10.961 1 91.19 77 ALA A N 1
ATOM 527 C CA . ALA A 1 77 ? 16.422 -31.891 -10.703 1 91.19 77 ALA A CA 1
ATOM 528 C C . ALA A 1 77 ? 16.766 -31.453 -9.281 1 91.19 77 ALA A C 1
ATOM 530 O O . ALA A 1 77 ? 16.531 -32.188 -8.32 1 91.19 77 ALA A O 1
ATOM 531 N N . ASP A 1 78 ? 17.344 -30.219 -9.133 1 89.62 78 ASP A N 1
ATOM 532 C CA . ASP A 1 78 ? 17.594 -29.578 -7.844 1 89.62 78 ASP A CA 1
ATOM 533 C C . ASP A 1 78 ? 16.328 -28.875 -7.328 1 89.62 78 ASP A C 1
ATOM 535 O O . ASP A 1 78 ? 16.109 -28.797 -6.121 1 89.62 78 ASP A O 1
ATOM 539 N N . LYS A 1 79 ? 15.648 -28.344 -8.289 1 93.94 79 LYS A N 1
ATOM 540 C CA . LYS A 1 79 ? 14.484 -27.5 -8.016 1 93.94 79 LYS A CA 1
ATOM 541 C C . LYS A 1 79 ? 13.328 -27.844 -8.961 1 93.94 79 LYS A C 1
ATOM 543 O O . LYS A 1 79 ? 13.555 -28.375 -10.047 1 93.94 79 LYS A O 1
ATOM 548 N N . LEU A 1 80 ? 12.125 -27.578 -8.461 1 95.69 80 LEU A N 1
ATOM 549 C CA . LEU A 1 80 ? 10.922 -27.734 -9.258 1 95.69 80 LEU A CA 1
ATOM 550 C C . LEU A 1 80 ? 10.109 -26.453 -9.289 1 95.69 80 LEU A C 1
ATOM 552 O O . LEU A 1 80 ? 9.883 -25.828 -8.242 1 95.69 80 LEU A O 1
ATOM 556 N N . ILE A 1 81 ? 9.75 -25.938 -10.484 1 97.62 81 ILE A N 1
ATOM 557 C CA . ILE A 1 81 ? 8.781 -24.859 -10.617 1 97.62 81 ILE A CA 1
ATOM 558 C C . ILE A 1 81 ? 7.488 -25.391 -11.234 1 97.62 81 ILE A C 1
ATOM 560 O O . ILE A 1 81 ? 7.496 -25.922 -12.344 1 97.62 81 ILE A O 1
ATOM 564 N N . TRP A 1 82 ? 6.438 -25.266 -10.523 1 97.81 82 TRP A N 1
ATOM 565 C CA . TRP A 1 82 ? 5.121 -25.703 -10.969 1 97.81 82 TRP A CA 1
ATOM 566 C C . TRP A 1 82 ? 4.379 -24.578 -11.688 1 97.81 82 TRP A C 1
ATOM 568 O O . TRP A 1 82 ? 3.963 -23.609 -11.062 1 97.81 82 TRP A O 1
ATOM 578 N N . CYS A 1 83 ? 4.094 -24.719 -12.984 1 97.44 83 CYS A N 1
ATOM 579 C CA . CYS A 1 83 ? 3.354 -23.734 -13.773 1 97.44 83 CYS A CA 1
ATOM 580 C C . CYS A 1 83 ? 2.209 -24.406 -14.523 1 97.44 83 CYS A C 1
ATOM 582 O O . CYS A 1 83 ? 1.608 -23.797 -15.414 1 97.44 83 CYS A O 1
ATOM 584 N N . ALA A 1 84 ? 1.893 -25.594 -14.242 1 94.31 84 ALA A N 1
ATOM 585 C CA . ALA A 1 84 ? 0.829 -26.312 -14.938 1 94.31 84 ALA A CA 1
ATOM 586 C C . ALA A 1 84 ? -0.516 -26.109 -14.25 1 94.31 84 ALA A C 1
ATOM 588 O O . ALA A 1 84 ? -0.566 -25.766 -13.07 1 94.31 84 ALA A O 1
ATOM 589 N N . THR A 1 85 ? -1.525 -26.188 -15.031 1 90.31 85 THR A N 1
ATOM 590 C CA . THR A 1 85 ? -2.891 -26.234 -14.516 1 90.31 85 THR A CA 1
ATOM 591 C C . THR A 1 85 ? -3.832 -26.875 -15.531 1 90.31 85 THR A C 1
ATOM 593 O O . THR A 1 85 ? -3.471 -27.047 -16.703 1 90.31 85 THR A O 1
ATOM 596 N N . GLY A 1 86 ? -4.992 -27.391 -14.977 1 85.69 86 GLY A N 1
ATOM 597 C CA . GLY A 1 86 ? -5.984 -28.031 -15.828 1 85.69 86 GLY A CA 1
ATOM 598 C C . GLY A 1 86 ? -6.758 -29.125 -15.117 1 85.69 86 GLY A C 1
ATOM 599 O O . GLY A 1 86 ? -6.379 -29.547 -14.023 1 85.69 86 GLY A O 1
ATOM 600 N N . PHE A 1 87 ? -7.781 -29.484 -15.781 1 81.69 87 PHE A N 1
ATOM 601 C CA . PHE A 1 87 ? -8.625 -30.531 -15.211 1 81.69 87 PHE A CA 1
ATOM 602 C C . PHE A 1 87 ? -8.461 -31.844 -15.969 1 81.69 87 PHE A C 1
ATOM 604 O O . PHE A 1 87 ? -8.336 -31.844 -17.203 1 81.69 87 PHE A O 1
ATOM 611 N N . THR A 1 88 ? -8.414 -32.875 -15.234 1 80 88 THR A N 1
ATOM 612 C CA . THR A 1 88 ? -8.5 -34.219 -15.844 1 80 88 THR A CA 1
ATOM 613 C C . THR A 1 88 ? -9.914 -34.5 -16.328 1 80 88 THR A C 1
ATOM 615 O O . THR A 1 88 ? -10.844 -33.75 -16.031 1 80 88 THR A O 1
ATOM 618 N N . ASP A 1 89 ? -10 -35.562 -17.078 1 76.12 89 ASP A N 1
ATOM 619 C CA . ASP A 1 89 ? -11.312 -35.969 -17.562 1 76.12 89 ASP A CA 1
ATOM 620 C C . ASP A 1 89 ? -12.258 -36.281 -16.391 1 76.12 89 ASP A C 1
ATOM 622 O O . ASP A 1 89 ? -13.469 -36.094 -16.516 1 76.12 89 ASP A O 1
ATOM 626 N N . ALA A 1 90 ? -11.727 -36.688 -15.273 1 78.12 90 ALA A N 1
ATOM 627 C CA . ALA A 1 90 ? -12.523 -37 -14.094 1 78.12 90 ALA A CA 1
ATOM 628 C C . ALA A 1 90 ? -12.852 -35.781 -13.273 1 78.12 90 ALA A C 1
ATOM 630 O O . ALA A 1 90 ? -13.508 -35.844 -12.234 1 78.12 90 ALA A O 1
ATOM 631 N N . GLY A 1 91 ? -12.367 -34.562 -13.734 1 78.31 91 GLY A N 1
ATOM 632 C CA . GLY A 1 91 ? -12.695 -33.312 -13.047 1 78.31 91 GLY A CA 1
ATOM 633 C C . GLY A 1 91 ? -11.711 -32.969 -11.945 1 78.31 91 GLY A C 1
ATOM 634 O O . GLY A 1 91 ? -11.953 -32.062 -11.164 1 78.31 91 GLY A O 1
ATOM 635 N N . GLU A 1 92 ? -10.672 -33.75 -11.922 1 85.75 92 GLU A N 1
ATOM 636 C CA . GLU A 1 92 ? -9.633 -33.438 -10.938 1 85.75 92 GLU A CA 1
ATOM 637 C C . GLU A 1 92 ? -8.672 -32.375 -11.461 1 85.75 92 GLU A C 1
ATOM 639 O O . GLU A 1 92 ? -8.281 -32.406 -12.633 1 85.75 92 GLU A O 1
ATOM 644 N N . LEU A 1 93 ? -8.43 -31.438 -10.594 1 89.62 93 LEU A N 1
ATOM 645 C CA . LEU A 1 93 ? -7.43 -30.438 -10.969 1 89.62 93 LEU A CA 1
ATOM 646 C C . LEU A 1 93 ? -6.023 -31.016 -10.891 1 89.62 93 LEU A C 1
ATOM 648 O O . LEU A 1 93 ? -5.637 -31.594 -9.867 1 89.62 93 LEU A O 1
ATOM 652 N N . ILE A 1 94 ? -5.25 -30.906 -11.859 1 92.62 94 ILE A N 1
ATOM 653 C CA . ILE A 1 94 ? -3.934 -31.531 -11.938 1 92.62 94 ILE A CA 1
ATOM 654 C C . ILE A 1 94 ? -3.008 -30.922 -10.891 1 92.62 94 ILE A C 1
ATOM 656 O O . ILE A 1 94 ? -2.033 -31.547 -10.469 1 92.62 94 ILE A O 1
ATOM 660 N N . ASP A 1 95 ? -3.246 -29.672 -10.461 1 95.44 95 ASP A N 1
ATOM 661 C CA . ASP A 1 95 ? -2.471 -29.047 -9.391 1 95.44 95 ASP A CA 1
ATOM 662 C C . ASP A 1 95 ? -2.457 -29.938 -8.141 1 95.44 95 ASP A C 1
ATOM 664 O O . ASP A 1 95 ? -1.412 -30.109 -7.512 1 95.44 95 ASP A O 1
ATOM 668 N N . VAL A 1 96 ? -3.562 -30.484 -7.824 1 94.44 96 VAL A N 1
ATOM 669 C CA . VAL A 1 96 ? -3.691 -31.328 -6.637 1 94.44 96 VAL A CA 1
ATOM 670 C C . VAL A 1 96 ? -2.902 -32.625 -6.828 1 94.44 96 VAL A C 1
ATOM 672 O O . VAL A 1 96 ? -2.096 -33 -5.973 1 94.44 96 VAL A O 1
ATOM 675 N N . ARG A 1 97 ? -3.119 -33.188 -7.895 1 91.69 97 ARG A N 1
ATOM 676 C CA . ARG A 1 97 ? -2.41 -34.438 -8.203 1 91.69 97 ARG A CA 1
ATOM 677 C C . ARG A 1 97 ? -0.903 -34.219 -8.25 1 91.69 97 ARG A C 1
ATOM 679 O O . ARG A 1 97 ? -0.13 -35.031 -7.754 1 91.69 97 ARG A O 1
ATOM 686 N N . GLY A 1 98 ? -0.516 -33.156 -8.898 1 92.94 98 GLY A N 1
ATOM 687 C CA . GLY A 1 98 ? 0.896 -32.812 -8.984 1 92.94 98 GLY A CA 1
ATOM 688 C C . GLY A 1 98 ? 1.569 -32.719 -7.625 1 92.94 98 GLY A C 1
ATOM 689 O O . GLY A 1 98 ? 2.643 -33.281 -7.418 1 92.94 98 GLY A O 1
ATOM 690 N N . MET A 1 99 ? 0.985 -32.031 -6.703 1 93.88 99 MET A N 1
ATOM 691 C CA . MET A 1 99 ? 1.583 -31.875 -5.383 1 93.88 99 MET A CA 1
ATOM 692 C C . MET A 1 99 ? 1.549 -33.188 -4.602 1 93.88 99 MET A C 1
ATOM 694 O O . MET A 1 99 ? 2.484 -33.5 -3.863 1 93.88 99 MET A O 1
ATOM 698 N N . LYS A 1 100 ? 0.593 -34 -4.824 1 92.81 100 LYS A N 1
ATOM 699 C CA . LYS A 1 100 ? 0.431 -35.25 -4.07 1 92.81 100 LYS A CA 1
ATOM 700 C C . LYS A 1 100 ? 1.322 -36.344 -4.629 1 92.81 100 LYS A C 1
ATOM 702 O O . LYS A 1 100 ? 1.761 -37.25 -3.893 1 92.81 100 LYS A O 1
ATOM 707 N N . GLU A 1 101 ? 1.581 -36.25 -5.926 1 91.5 101 GLU A N 1
ATOM 708 C CA . GLU A 1 101 ? 2.248 -37.406 -6.559 1 91.5 101 GLU A CA 1
ATOM 709 C C . GLU A 1 101 ? 3.615 -37 -7.105 1 91.5 101 GLU A C 1
ATOM 711 O O . GLU A 1 101 ? 4.582 -37.75 -6.977 1 91.5 101 GLU A O 1
ATOM 716 N N . LEU A 1 102 ? 3.701 -35.875 -7.707 1 90.31 102 LEU A N 1
ATOM 717 C CA . LEU A 1 102 ? 4.953 -35.469 -8.336 1 90.31 102 LEU A CA 1
ATOM 718 C C . LEU A 1 102 ? 5.996 -35.094 -7.289 1 90.31 102 LEU A C 1
ATOM 720 O O . LEU A 1 102 ? 7.172 -35.469 -7.43 1 90.31 102 LEU A O 1
ATOM 724 N N . VAL A 1 103 ? 5.641 -34.344 -6.258 1 91.06 103 VAL A N 1
ATOM 725 C CA . VAL A 1 103 ? 6.578 -33.875 -5.246 1 91.06 103 VAL A CA 1
ATOM 726 C C . VAL A 1 103 ? 7.203 -35.062 -4.52 1 91.06 103 VAL A C 1
ATOM 728 O O . VAL A 1 103 ? 8.43 -35.156 -4.422 1 91.06 103 VAL A O 1
ATOM 731 N N . PRO A 1 104 ? 6.457 -36.031 -4.102 1 87.56 104 PRO A N 1
ATOM 732 C CA . PRO A 1 104 ? 7.074 -37.25 -3.541 1 87.56 104 PRO A CA 1
ATOM 733 C C . PRO A 1 104 ? 7.969 -37.969 -4.543 1 87.56 104 PRO A C 1
ATOM 735 O O . PRO A 1 104 ? 9.016 -38.5 -4.164 1 87.56 104 PRO A O 1
ATOM 738 N N . GLY A 1 105 ? 7.5 -38 -5.789 1 84.06 105 GLY A N 1
ATOM 739 C CA . GLY A 1 105 ? 8.344 -38.562 -6.832 1 84.06 105 GLY A CA 1
ATOM 740 C C . GLY A 1 105 ? 9.68 -37.844 -6.969 1 84.06 105 GLY A C 1
ATOM 741 O O . GLY A 1 105 ? 10.711 -38.5 -7.141 1 84.06 105 GLY A O 1
ATOM 742 N N . ALA A 1 106 ? 9.633 -36.594 -6.859 1 84.62 106 ALA A N 1
ATOM 743 C CA . ALA A 1 106 ? 10.852 -35.781 -6.934 1 84.62 106 ALA A CA 1
ATOM 744 C C . ALA A 1 106 ? 11.773 -36.062 -5.75 1 84.62 106 ALA A C 1
ATOM 746 O O . ALA A 1 106 ? 12.992 -36.188 -5.91 1 84.62 106 ALA A O 1
ATOM 747 N N . ILE A 1 107 ? 11.25 -36.188 -4.602 1 85 107 ILE A N 1
ATOM 748 C CA . ILE A 1 107 ? 12.008 -36.531 -3.402 1 85 107 ILE A CA 1
ATOM 749 C C . ILE A 1 107 ? 12.695 -37.875 -3.588 1 85 107 ILE A C 1
ATOM 751 O O . ILE A 1 107 ? 13.891 -38.031 -3.311 1 85 107 ILE A O 1
ATOM 755 N N . ALA A 1 108 ? 11.945 -38.781 -4.102 1 82.12 108 ALA A N 1
ATOM 756 C CA . ALA A 1 108 ? 12.445 -40.156 -4.281 1 82.12 108 ALA A CA 1
ATOM 757 C C . ALA A 1 108 ? 13.562 -40.188 -5.324 1 82.12 108 ALA A C 1
ATOM 759 O O . ALA A 1 108 ? 14.508 -40.969 -5.199 1 82.12 108 ALA A O 1
ATOM 760 N N . ALA A 1 109 ? 13.422 -39.375 -6.246 1 77.94 109 ALA A N 1
ATOM 761 C CA . ALA A 1 109 ? 14.359 -39.375 -7.367 1 77.94 109 ALA A CA 1
ATOM 762 C C . ALA A 1 109 ? 15.719 -38.812 -6.949 1 77.94 109 ALA A C 1
ATOM 764 O O . ALA A 1 109 ? 16.766 -39.281 -7.391 1 77.94 109 ALA A O 1
ATOM 765 N N . THR A 1 110 ? 15.742 -37.781 -6.207 1 73.25 110 THR A N 1
ATOM 766 C CA . THR A 1 110 ? 16.953 -37 -5.969 1 73.25 110 THR A CA 1
ATOM 767 C C . THR A 1 110 ? 17.609 -37.406 -4.652 1 73.25 110 THR A C 1
ATOM 769 O O . THR A 1 110 ? 18.781 -37.125 -4.43 1 73.25 110 THR A O 1
ATOM 772 N N . GLY A 1 111 ? 16.938 -38.188 -3.941 1 73.81 111 GLY A N 1
ATOM 773 C CA . GLY A 1 111 ? 17.422 -38.469 -2.602 1 73.81 111 GLY A CA 1
ATOM 774 C C . GLY A 1 111 ? 17.547 -37.219 -1.738 1 73.81 111 GLY A C 1
ATOM 775 O O . GLY A 1 111 ? 17.969 -37.281 -0.584 1 73.81 111 GLY A O 1
ATOM 776 N N . GLU A 1 112 ? 17.344 -36.125 -2.408 1 76.44 112 GLU A N 1
ATOM 777 C CA . GLU A 1 112 ? 17.312 -34.844 -1.712 1 76.44 112 GLU A CA 1
ATOM 778 C C . GLU A 1 112 ? 15.961 -34.156 -1.875 1 76.44 112 GLU A C 1
ATOM 780 O O . GLU A 1 112 ? 15.18 -34.5 -2.754 1 76.44 112 GLU A O 1
ATOM 785 N N . THR A 1 113 ? 15.672 -33.344 -0.953 1 69.75 113 THR A N 1
ATOM 786 C CA . THR A 1 113 ? 14.406 -32.625 -0.976 1 69.75 113 THR A CA 1
ATOM 787 C C . THR A 1 113 ? 14.508 -31.391 -1.866 1 69.75 113 THR A C 1
ATOM 789 O O . THR A 1 113 ? 15.133 -30.391 -1.491 1 69.75 113 THR A O 1
ATOM 792 N N . PRO A 1 114 ? 13.898 -31.531 -3.07 1 78.69 114 PRO A N 1
ATOM 793 C CA . PRO A 1 114 ? 13.969 -30.344 -3.914 1 78.69 114 PRO A CA 1
ATOM 794 C C . PRO A 1 114 ? 13.086 -29.203 -3.406 1 78.69 114 PRO A C 1
ATOM 796 O O . PRO A 1 114 ? 12.016 -29.453 -2.838 1 78.69 114 PRO A O 1
ATOM 799 N N . ALA A 1 115 ? 13.633 -28 -3.547 1 89.5 115 ALA A N 1
ATOM 800 C CA . ALA A 1 115 ? 12.766 -26.844 -3.287 1 89.5 115 ALA A CA 1
ATOM 801 C C . ALA A 1 115 ? 11.734 -26.672 -4.398 1 89.5 115 ALA A C 1
ATOM 803 O O . ALA A 1 115 ? 12.047 -26.859 -5.578 1 89.5 115 ALA A O 1
ATOM 804 N N . VAL A 1 116 ? 10.508 -26.5 -4.078 1 95.06 116 VAL A N 1
ATOM 805 C CA . VAL A 1 116 ? 9.414 -26.359 -5.031 1 95.06 116 VAL A CA 1
ATOM 806 C C . VAL A 1 116 ? 8.875 -24.922 -4.996 1 95.06 116 VAL A C 1
ATOM 808 O O . VAL A 1 116 ? 8.562 -24.406 -3.928 1 95.06 116 VAL A O 1
ATOM 811 N N . VAL A 1 117 ? 8.875 -24.266 -6.117 1 96.44 117 VAL A N 1
ATOM 812 C CA . VAL A 1 117 ? 8.164 -23 -6.289 1 96.44 117 VAL A CA 1
ATOM 813 C C . VAL A 1 117 ? 6.852 -23.234 -7.039 1 96.44 117 VAL A C 1
ATOM 815 O O . VAL A 1 117 ? 6.855 -23.781 -8.141 1 96.44 117 VAL A O 1
ATOM 818 N N . MET A 1 118 ? 5.746 -22.891 -6.449 1 97.75 118 MET A N 1
ATOM 819 C CA . MET A 1 118 ? 4.434 -23.156 -7.035 1 97.75 118 MET A CA 1
ATOM 820 C C . MET A 1 118 ? 3.764 -21.859 -7.484 1 97.75 118 MET A C 1
ATOM 822 O O . MET A 1 118 ? 3.59 -20.938 -6.688 1 97.75 118 MET A O 1
ATOM 826 N N . LEU A 1 119 ? 3.43 -21.781 -8.734 1 97.94 119 LEU A N 1
ATOM 827 C CA . LEU A 1 119 ? 2.525 -20.766 -9.242 1 97.94 119 LEU A CA 1
ATOM 828 C C . LEU A 1 119 ? 1.076 -21.109 -8.914 1 97.94 119 LEU A C 1
ATOM 830 O O . LEU A 1 119 ? 0.535 -22.078 -9.43 1 97.94 119 LEU A O 1
ATOM 834 N N . SER A 1 120 ? 0.481 -20.359 -8.047 1 97 120 SER A N 1
ATOM 835 C CA . SER A 1 120 ? -0.92 -20.516 -7.668 1 97 120 SER A CA 1
ATOM 836 C C . SER A 1 120 ? -1.751 -19.328 -8.133 1 97 120 SER A C 1
ATOM 838 O O . SER A 1 120 ? -1.71 -18.953 -9.305 1 97 120 SER A O 1
ATOM 840 N N . SER A 1 121 ? -2.648 -18.875 -7.34 1 95.25 121 SER A N 1
ATOM 841 C CA . SER A 1 121 ? -3.523 -17.75 -7.672 1 95.25 121 SER A CA 1
ATOM 842 C C . SER A 1 121 ? -3.955 -17 -6.422 1 95.25 121 SER A C 1
ATOM 844 O O . SER A 1 121 ? -4.18 -17.594 -5.371 1 95.25 121 SER A O 1
ATOM 846 N N . ALA A 1 122 ? -4.039 -15.703 -6.621 1 94.88 122 ALA A N 1
ATOM 847 C CA . ALA A 1 122 ? -4.691 -14.953 -5.551 1 94.88 122 ALA A CA 1
ATOM 848 C C . ALA A 1 122 ? -6.152 -15.367 -5.402 1 94.88 122 ALA A C 1
ATOM 850 O O . ALA A 1 122 ? -6.785 -15.789 -6.371 1 94.88 122 ALA A O 1
ATOM 851 N N . GLY A 1 123 ? -6.684 -15.352 -4.23 1 95.62 123 GLY A N 1
ATOM 852 C CA . GLY A 1 123 ? -8.094 -15.602 -3.988 1 95.62 123 GLY A CA 1
ATOM 853 C C . GLY A 1 123 ? -8.383 -17.016 -3.555 1 95.62 123 GLY A C 1
ATOM 854 O O . GLY A 1 123 ? -9.523 -17.344 -3.203 1 95.62 123 GLY A O 1
ATOM 855 N N . VAL A 1 124 ? -7.414 -17.875 -3.48 1 96.44 124 VAL A N 1
ATOM 856 C CA . VAL A 1 124 ? -7.637 -19.312 -3.342 1 96.44 124 VAL A CA 1
ATOM 857 C C . VAL A 1 124 ? -8.211 -19.609 -1.961 1 96.44 124 VAL A C 1
ATOM 859 O O . VAL A 1 124 ? -8.906 -20.609 -1.778 1 96.44 124 VAL A O 1
ATOM 862 N N . THR A 1 125 ? -7.973 -18.781 -0.973 1 96.31 125 THR A N 1
ATOM 863 C CA . THR A 1 125 ? -8.406 -19.078 0.388 1 96.31 125 THR A CA 1
ATOM 864 C C . THR A 1 125 ? -9.805 -18.5 0.641 1 96.31 125 THR A C 1
ATOM 866 O O . THR A 1 125 ? -10.469 -18.891 1.604 1 96.31 125 THR A O 1
ATOM 869 N N . ARG A 1 126 ? -10.234 -17.625 -0.165 1 96.5 126 ARG A N 1
ATOM 870 C CA . ARG A 1 126 ? -11.344 -16.734 0.17 1 96.5 126 ARG A CA 1
ATOM 871 C C . ARG A 1 126 ? -12.672 -17.5 0.167 1 96.5 126 ARG A C 1
ATOM 873 O O . ARG A 1 126 ? -13.547 -17.219 0.984 1 96.5 126 ARG A O 1
ATOM 880 N N . PRO A 1 127 ? -12.852 -18.484 -0.704 1 95.06 127 PRO A N 1
ATOM 881 C CA . PRO A 1 127 ? -14.102 -19.25 -0.651 1 95.06 127 PRO A CA 1
ATOM 882 C C . PRO A 1 127 ? -14.32 -19.922 0.701 1 95.06 127 PRO A C 1
ATOM 884 O O . PRO A 1 127 ? -15.469 -20.156 1.104 1 95.06 127 PRO A O 1
ATOM 887 N N . ALA A 1 128 ? -13.297 -20.188 1.403 1 95.62 128 ALA A N 1
ATOM 888 C CA . ALA A 1 128 ? -13.406 -20.953 2.648 1 95.62 128 ALA A CA 1
ATOM 889 C C . ALA A 1 128 ? -13.492 -20.016 3.852 1 95.62 128 ALA A C 1
ATOM 891 O O . ALA A 1 128 ? -13.641 -20.469 4.988 1 95.62 128 ALA A O 1
ATOM 892 N N . TRP A 1 129 ? -13.375 -18.703 3.66 1 96 129 TRP A N 1
ATOM 893 C CA . TRP A 1 129 ? -13.477 -17.781 4.777 1 96 129 TRP A CA 1
ATOM 894 C C . TRP A 1 129 ? -14.859 -17.844 5.422 1 96 129 TRP A C 1
ATOM 896 O O . TRP A 1 129 ? -15.852 -18.125 4.75 1 96 129 TRP A O 1
ATOM 906 N N . ASP A 1 130 ? -14.93 -17.594 6.715 1 96.31 130 ASP A N 1
ATOM 907 C CA . ASP A 1 130 ? -16.234 -17.531 7.363 1 96.31 130 ASP A CA 1
ATOM 908 C C . ASP A 1 130 ? -16.938 -16.219 7.043 1 96.31 130 ASP A C 1
ATOM 910 O O . ASP A 1 130 ? -16.328 -15.297 6.496 1 96.31 130 ASP A O 1
ATOM 914 N N . ASP A 1 131 ? -18.188 -16.156 7.41 1 95.12 131 ASP A N 1
ATOM 915 C CA . ASP A 1 131 ? -19.031 -15.023 7.031 1 95.12 131 ASP A CA 1
ATOM 916 C C . ASP A 1 131 ? -18.531 -13.727 7.676 1 95.12 131 ASP A C 1
ATOM 918 O O . ASP A 1 131 ? -18.594 -12.656 7.062 1 95.12 131 ASP A O 1
ATOM 922 N N . ALA A 1 132 ? -18.062 -13.812 8.852 1 93.81 132 ALA A N 1
ATOM 923 C CA . ALA A 1 132 ? -17.594 -12.633 9.555 1 93.81 132 ALA A CA 1
ATOM 924 C C . ALA A 1 132 ? -16.359 -12.039 8.867 1 93.81 132 ALA A C 1
ATOM 926 O O . ALA A 1 132 ? -16.266 -10.828 8.672 1 93.81 132 ALA A O 1
ATOM 927 N N . LYS A 1 133 ? -15.414 -12.922 8.492 1 93.62 133 LYS A N 1
ATOM 928 C CA . LYS A 1 133 ? -14.211 -12.469 7.797 1 93.62 133 LYS A CA 1
ATOM 929 C C . LYS A 1 133 ? -14.555 -11.906 6.418 1 93.62 133 LYS A C 1
ATOM 931 O O . LYS A 1 133 ? -14.031 -10.867 6.02 1 93.62 133 LYS A O 1
ATOM 936 N N . LYS A 1 134 ? -15.477 -12.547 5.715 1 93.94 134 LYS A N 1
ATOM 937 C CA . LYS A 1 134 ? -15.906 -12.078 4.398 1 93.94 134 LYS A CA 1
ATOM 938 C C . LYS A 1 134 ? -16.516 -10.688 4.488 1 93.94 134 LYS A C 1
ATOM 940 O O . LYS A 1 134 ? -16.234 -9.82 3.658 1 93.94 134 LYS A O 1
ATOM 945 N N . ALA A 1 135 ? -17.312 -10.5 5.5 1 90.94 135 ALA A N 1
ATOM 946 C CA . ALA A 1 135 ? -17.953 -9.203 5.68 1 90.94 135 ALA A CA 1
ATOM 947 C C . ALA A 1 135 ? -16.938 -8.117 6.012 1 90.94 135 ALA A C 1
ATOM 949 O O . ALA A 1 135 ? -17.016 -7.004 5.492 1 90.94 135 ALA A O 1
ATOM 950 N N . ARG A 1 136 ? -15.953 -8.469 6.77 1 89.19 136 ARG A N 1
ATOM 951 C CA . ARG A 1 136 ? -14.922 -7.535 7.207 1 89.19 136 ARG A CA 1
ATOM 952 C C . ARG A 1 136 ? -14.023 -7.137 6.047 1 89.19 136 ARG A C 1
ATOM 954 O O . ARG A 1 136 ? -13.57 -5.988 5.969 1 89.19 136 ARG A O 1
ATOM 961 N N . LEU A 1 137 ? -13.82 -8.109 5.211 1 92.69 137 LEU A N 1
ATOM 962 C CA . LEU A 1 137 ? -12.922 -7.906 4.082 1 92.69 137 LEU A CA 1
ATOM 963 C C . LEU A 1 137 ? -13.672 -7.992 2.76 1 92.69 137 LEU A C 1
ATOM 965 O O . LEU A 1 137 ? -13.219 -8.656 1.825 1 92.69 137 LEU A O 1
ATOM 969 N N . ILE A 1 138 ? -14.773 -7.34 2.66 1 91.12 138 ILE A N 1
ATOM 970 C CA . ILE A 1 138 ? -15.75 -7.512 1.594 1 91.12 138 ILE A CA 1
ATOM 971 C C . ILE A 1 138 ? -15.164 -7.027 0.271 1 91.12 138 ILE A C 1
ATOM 973 O O . ILE A 1 138 ? -15.477 -7.566 -0.792 1 91.12 138 ILE A O 1
ATOM 977 N N . GLY A 1 139 ? -14.266 -6.078 0.297 1 90.5 139 GLY A N 1
ATOM 978 C CA . GLY A 1 139 ? -13.648 -5.527 -0.903 1 90.5 139 GLY A CA 1
ATOM 979 C C . GLY A 1 139 ? -12.82 -6.543 -1.666 1 90.5 139 GLY A C 1
ATOM 980 O O . GLY A 1 139 ? -12.531 -6.352 -2.85 1 90.5 139 GLY A O 1
ATOM 981 N N . CYS A 1 140 ? -12.422 -7.637 -0.922 1 93 140 CYS A N 1
ATOM 982 C CA . CYS A 1 140 ? -11.633 -8.656 -1.615 1 93 140 CYS A CA 1
ATOM 983 C C . CYS A 1 140 ? -12.328 -10.008 -1.547 1 93 140 CYS A C 1
ATOM 985 O O . CYS A 1 140 ? -11.891 -10.961 -2.195 1 93 140 CYS A O 1
ATOM 987 N N . SER A 1 141 ? -13.453 -10.117 -0.813 1 93.31 141 SER A N 1
ATOM 988 C CA . SER A 1 141 ? -14.133 -11.398 -0.688 1 93.31 141 SER A CA 1
ATOM 989 C C . SER A 1 141 ? -15.344 -11.477 -1.614 1 93.31 141 SER A C 1
ATOM 991 O O . SER A 1 141 ? -15.789 -12.57 -1.966 1 93.31 141 SER A O 1
ATOM 993 N N . ASP A 1 142 ? -15.859 -10.344 -2.012 1 91.94 142 ASP A N 1
ATOM 994 C CA . ASP A 1 142 ? -17.031 -10.344 -2.879 1 91.94 142 ASP A CA 1
ATOM 995 C C . ASP A 1 142 ? -16.719 -9.719 -4.234 1 91.94 142 ASP A C 1
ATOM 997 O O . ASP A 1 142 ? -17.469 -8.875 -4.727 1 91.94 142 ASP A O 1
ATOM 1001 N N . ILE A 1 143 ? -15.672 -10.047 -4.758 1 91.19 143 ILE A N 1
ATOM 1002 C CA . ILE A 1 143 ? -15.352 -9.664 -6.129 1 91.19 143 ILE A CA 1
ATOM 1003 C C . ILE A 1 143 ? -15.75 -10.781 -7.086 1 91.19 143 ILE A C 1
ATOM 1005 O O . ILE A 1 143 ? -15.898 -11.938 -6.676 1 91.19 143 ILE A O 1
ATOM 1009 N N . PRO A 1 144 ? -15.891 -10.539 -8.32 1 90.38 144 PRO A N 1
ATOM 1010 C CA . PRO A 1 144 ? -16.547 -11.461 -9.258 1 90.38 144 PRO A CA 1
ATOM 1011 C C . PRO A 1 144 ? -15.859 -12.82 -9.312 1 90.38 144 PRO A C 1
ATOM 1013 O O . PRO A 1 144 ? -16.531 -13.859 -9.289 1 90.38 144 PRO A O 1
ATOM 1016 N N . ILE A 1 145 ? -14.562 -12.898 -9.289 1 89.94 145 ILE A N 1
ATOM 1017 C CA . ILE A 1 145 ? -13.859 -14.164 -9.453 1 89.94 145 ILE A CA 1
ATOM 1018 C C . ILE A 1 145 ? -14.086 -15.047 -8.234 1 89.94 145 ILE A C 1
ATOM 1020 O O . ILE A 1 145 ? -14.141 -16.266 -8.344 1 89.94 145 ILE A O 1
ATOM 1024 N N . ILE A 1 146 ? -14.234 -14.422 -7.098 1 92.69 146 ILE A N 1
ATOM 1025 C CA . ILE A 1 146 ? -14.477 -15.18 -5.875 1 92.69 146 ILE A CA 1
ATOM 1026 C C . ILE A 1 146 ? -15.93 -15.656 -5.848 1 92.69 146 ILE A C 1
ATOM 1028 O O . ILE A 1 146 ? -16.203 -16.812 -5.531 1 92.69 146 ILE A O 1
ATOM 1032 N N . ARG A 1 147 ? -16.828 -14.812 -6.273 1 90.56 147 ARG A N 1
ATOM 1033 C CA . ARG A 1 147 ? -18.25 -15.133 -6.297 1 90.56 147 ARG A CA 1
ATOM 1034 C C . ARG A 1 147 ? -18.547 -16.281 -7.266 1 90.56 147 ARG A C 1
ATOM 1036 O O . ARG A 1 147 ? -19.328 -17.188 -6.953 1 90.56 147 ARG A O 1
ATOM 1043 N N . LEU A 1 148 ? -17.969 -16.219 -8.391 1 89.88 148 LEU A N 1
ATOM 1044 C CA . LEU A 1 148 ? -18.281 -17.156 -9.453 1 89.88 148 LEU A CA 1
ATOM 1045 C C . LEU A 1 148 ? -17.5 -18.453 -9.281 1 89.88 148 LEU A C 1
ATOM 1047 O O . LEU A 1 148 ? -18.031 -19.547 -9.5 1 89.88 148 LEU A O 1
ATOM 1051 N N . ASN A 1 149 ? -16.188 -18.359 -8.953 1 90.38 149 ASN A N 1
ATOM 1052 C CA . ASN A 1 149 ? -15.305 -19.5 -8.688 1 90.38 149 ASN A CA 1
ATOM 1053 C C . ASN A 1 149 ? -15.602 -20.672 -9.625 1 90.38 149 ASN A C 1
ATOM 1055 O O . ASN A 1 149 ? -15.961 -21.75 -9.172 1 90.38 149 ASN A O 1
ATOM 1059 N N . PRO A 1 150 ? -15.453 -20.406 -10.914 1 83.62 150 PRO A N 1
ATOM 1060 C CA . PRO A 1 150 ? -15.836 -21.453 -11.867 1 83.62 150 PRO A CA 1
ATOM 1061 C C . PRO A 1 150 ? -15.125 -22.781 -11.617 1 83.62 150 PRO A C 1
ATOM 1063 O O . PRO A 1 150 ? -13.898 -22.812 -11.445 1 83.62 150 PRO A O 1
ATOM 1066 N N . GLY A 1 151 ? -15.984 -23.938 -11.562 1 82.12 151 GLY A N 1
ATOM 1067 C CA . GLY A 1 151 ? -15.461 -25.266 -11.352 1 82.12 151 GLY A CA 1
ATOM 1068 C C . GLY A 1 151 ? -14.836 -25.469 -9.984 1 82.12 151 GLY A C 1
ATOM 1069 O O . GLY A 1 151 ? -14.195 -26.484 -9.727 1 82.12 151 GLY A O 1
ATOM 1070 N N . GLY A 1 152 ? -15.008 -24.422 -9.125 1 90 152 GLY A N 1
ATOM 1071 C CA . GLY A 1 152 ? -14.406 -24.484 -7.809 1 90 152 GLY A CA 1
ATOM 1072 C C . GLY A 1 152 ? -12.891 -24.406 -7.836 1 90 152 GLY A C 1
ATOM 1073 O O . GLY A 1 152 ? -12.219 -24.953 -6.957 1 90 152 GLY A O 1
ATOM 1074 N N . ILE A 1 153 ? -12.367 -23.781 -8.805 1 91.06 153 ILE A N 1
ATOM 1075 C CA . ILE A 1 153 ? -10.938 -23.812 -9.086 1 91.06 153 ILE A CA 1
ATOM 1076 C C . ILE A 1 153 ? -10.164 -23.203 -7.922 1 91.06 153 ILE A C 1
ATOM 1078 O O . ILE A 1 153 ? -9.07 -23.672 -7.582 1 91.06 153 ILE A O 1
ATOM 1082 N N . LEU A 1 154 ? -10.688 -22.188 -7.305 1 94.19 154 LEU A N 1
ATOM 1083 C CA . LEU A 1 154 ? -9.969 -21.531 -6.223 1 94.19 154 LEU A CA 1
ATOM 1084 C C . LEU A 1 154 ? -9.773 -22.469 -5.043 1 94.19 154 LEU A C 1
ATOM 1086 O O . LEU A 1 154 ? -8.664 -22.609 -4.516 1 94.19 154 LEU A O 1
ATOM 1090 N N . GLY A 1 155 ? -10.797 -23.188 -4.699 1 94.56 155 GLY A N 1
ATOM 1091 C CA . GLY A 1 155 ? -10.688 -24.172 -3.635 1 94.56 155 GLY A CA 1
ATOM 1092 C C . GLY A 1 155 ? -9.742 -25.312 -3.969 1 94.56 155 GLY A C 1
ATOM 1093 O O . GLY A 1 155 ? -8.992 -25.781 -3.107 1 94.56 155 GLY A O 1
ATOM 1094 N N . LYS A 1 156 ? -9.773 -25.719 -5.16 1 93.5 156 LYS A N 1
ATOM 1095 C CA . LYS A 1 156 ? -8.914 -26.812 -5.598 1 93.5 156 LYS A CA 1
ATOM 1096 C C . LYS A 1 156 ? -7.445 -26.391 -5.586 1 93.5 156 LYS A C 1
ATOM 1098 O O . LYS A 1 156 ? -6.57 -27.172 -5.199 1 93.5 156 LYS A O 1
ATOM 1103 N N . LYS A 1 157 ? -7.203 -25.172 -5.984 1 95.88 157 LYS A N 1
ATOM 1104 C CA . LYS A 1 157 ? -5.832 -24.672 -5.906 1 95.88 157 LYS A CA 1
ATOM 1105 C C . LYS A 1 157 ? -5.379 -24.547 -4.457 1 95.88 157 LYS A C 1
ATOM 1107 O O . LYS A 1 157 ? -4.215 -24.797 -4.141 1 95.88 157 LYS A O 1
ATOM 1112 N N . CYS A 1 158 ? -6.246 -24.172 -3.635 1 96.69 158 CYS A N 1
ATOM 1113 C CA . CYS A 1 158 ? -5.922 -24.125 -2.213 1 96.69 158 CYS A CA 1
ATOM 1114 C C . CYS A 1 158 ? -5.566 -25.5 -1.685 1 96.69 158 CYS A C 1
ATOM 1116 O O . CYS A 1 158 ? -4.621 -25.656 -0.908 1 96.69 158 CYS A O 1
ATOM 1118 N N . GLU A 1 159 ? -6.305 -26.484 -2.084 1 95.75 159 GLU A N 1
ATOM 1119 C CA . GLU A 1 159 ? -6.016 -27.875 -1.722 1 95.75 159 GLU A CA 1
ATOM 1120 C C . GLU A 1 159 ? -4.633 -28.297 -2.201 1 95.75 159 GLU A C 1
ATOM 1122 O O . GLU A 1 159 ? -3.895 -28.953 -1.477 1 95.75 159 GLU A O 1
ATOM 1127 N N . ALA A 1 160 ? -4.328 -27.922 -3.383 1 96.75 160 ALA A N 1
ATOM 1128 C CA . ALA A 1 160 ? -3.012 -28.234 -3.932 1 96.75 160 ALA A CA 1
ATOM 1129 C C . ALA A 1 160 ? -1.905 -27.609 -3.092 1 96.75 160 ALA A C 1
ATOM 1131 O O . ALA A 1 160 ? -0.891 -28.25 -2.807 1 96.75 160 ALA A O 1
ATOM 1132 N N . GLU A 1 161 ? -2.064 -26.359 -2.705 1 96.69 161 GLU A N 1
ATOM 1133 C CA . GLU A 1 161 ? -1.093 -25.703 -1.84 1 96.69 161 GLU A CA 1
ATOM 1134 C C . GLU A 1 161 ? -0.899 -26.469 -0.536 1 96.69 161 GLU A C 1
ATOM 1136 O O . GLU A 1 161 ? 0.228 -26.625 -0.063 1 96.69 161 GLU A O 1
ATOM 1141 N N . GLN A 1 162 ? -1.998 -26.891 0.019 1 95.19 162 GLN A N 1
ATOM 1142 C CA . GLN A 1 162 ? -1.937 -27.641 1.277 1 95.19 162 GLN A CA 1
ATOM 1143 C C . GLN A 1 162 ? -1.17 -28.938 1.111 1 95.19 162 GLN A C 1
ATOM 1145 O O . GLN A 1 162 ? -0.365 -29.312 1.97 1 95.19 162 GLN A O 1
ATOM 1150 N N . ALA A 1 163 ? -1.429 -29.641 0.031 1 94.62 163 ALA A N 1
ATOM 1151 C CA . ALA A 1 163 ? -0.705 -30.875 -0.25 1 94.62 163 ALA A CA 1
ATOM 1152 C C . ALA A 1 163 ? 0.797 -30.625 -0.345 1 94.62 163 ALA A C 1
ATOM 1154 O O . ALA A 1 163 ? 1.599 -31.406 0.165 1 94.62 163 ALA A O 1
ATOM 1155 N N . LEU A 1 164 ? 1.161 -29.516 -0.994 1 95.44 164 LEU A N 1
ATOM 1156 C CA . LEU A 1 164 ? 2.566 -29.141 -1.082 1 95.44 164 LEU A CA 1
ATOM 1157 C C . LEU A 1 164 ? 3.152 -28.891 0.305 1 95.44 164 LEU A C 1
ATOM 1159 O O . LEU A 1 164 ? 4.234 -29.391 0.624 1 95.44 164 LEU A O 1
ATOM 1163 N N . ARG A 1 165 ? 2.467 -28.188 1.127 1 92.88 165 ARG A N 1
ATOM 1164 C CA . ARG A 1 165 ? 2.93 -27.891 2.482 1 92.88 165 ARG A CA 1
ATOM 1165 C C . ARG A 1 165 ? 3.117 -29.188 3.277 1 92.88 165 ARG A C 1
ATOM 1167 O O . ARG A 1 165 ? 4.098 -29.328 4.012 1 92.88 165 ARG A O 1
ATOM 1174 N N . GLU A 1 166 ? 2.225 -30.094 3.113 1 90.75 166 GLU A N 1
ATOM 1175 C CA . GLU A 1 166 ? 2.223 -31.328 3.879 1 90.75 166 GLU A CA 1
ATOM 1176 C C . GLU A 1 166 ? 3.334 -32.281 3.414 1 90.75 166 GLU A C 1
ATOM 1178 O O . GLU A 1 166 ? 3.707 -33.188 4.129 1 90.75 166 GLU A O 1
ATOM 1183 N N . SER A 1 167 ? 3.814 -32.062 2.209 1 89.31 167 SER A N 1
ATOM 1184 C CA . SER A 1 167 ? 4.883 -32.906 1.683 1 89.31 167 SER A CA 1
ATOM 1185 C C . SER A 1 167 ? 6.176 -32.719 2.471 1 89.31 167 SER A C 1
ATOM 1187 O O . SER A 1 167 ? 7.051 -33.562 2.449 1 89.31 167 SER A O 1
ATOM 1189 N N . GLY A 1 168 ? 6.336 -31.453 3.055 1 86.62 168 GLY A N 1
ATOM 1190 C CA . GLY A 1 168 ? 7.492 -31.203 3.898 1 86.62 168 GLY A CA 1
ATOM 1191 C C . GLY A 1 168 ? 8.68 -30.672 3.129 1 86.62 168 GLY A C 1
ATOM 1192 O O . GLY A 1 168 ? 9.703 -30.312 3.723 1 86.62 168 GLY A O 1
ATOM 1193 N N . VAL A 1 169 ? 8.586 -30.578 1.818 1 90.31 169 VAL A N 1
ATOM 1194 C CA . VAL A 1 169 ? 9.688 -30.016 1.038 1 90.31 169 VAL A CA 1
ATOM 1195 C C . VAL A 1 169 ? 9.758 -28.516 1.249 1 90.31 169 VAL A C 1
ATOM 1197 O O . VAL A 1 169 ? 8.75 -27.875 1.561 1 90.31 169 VAL A O 1
ATOM 1200 N N . PRO A 1 170 ? 11.031 -27.969 1.157 1 89.69 170 PRO A N 1
ATOM 1201 C CA . PRO A 1 170 ? 11.047 -26.516 1.076 1 89.69 170 PRO A CA 1
ATOM 1202 C C . PRO A 1 170 ? 10.219 -25.984 -0.087 1 89.69 170 PRO A C 1
ATOM 1204 O O . PRO A 1 170 ? 10.25 -26.547 -1.185 1 89.69 170 PRO A O 1
ATOM 1207 N N . TYR A 1 171 ? 9.422 -24.969 0.183 1 92.75 171 TYR A N 1
ATOM 1208 C CA . TYR A 1 171 ? 8.547 -24.484 -0.872 1 92.75 171 TYR A CA 1
ATOM 1209 C C . TYR A 1 171 ? 8.414 -22.969 -0.81 1 92.75 171 TYR A C 1
ATOM 1211 O O . TYR A 1 171 ? 8.766 -22.344 0.199 1 92.75 171 TYR A O 1
ATOM 1219 N N . CYS A 1 172 ? 7.996 -22.422 -1.898 1 92.56 172 CYS A N 1
ATOM 1220 C CA . CYS A 1 172 ? 7.465 -21.062 -1.998 1 92.56 172 CYS A CA 1
ATOM 1221 C C . CYS A 1 172 ? 6.25 -21.016 -2.912 1 92.56 172 CYS A C 1
ATOM 1223 O O . CYS A 1 172 ? 6.285 -21.531 -4.027 1 92.56 172 CYS A O 1
ATOM 1225 N N . VAL A 1 173 ? 5.148 -20.5 -2.371 1 95.44 173 VAL A N 1
ATOM 1226 C CA . VAL A 1 173 ? 3.934 -20.359 -3.17 1 95.44 173 VAL A CA 1
ATOM 1227 C C . VAL A 1 173 ? 3.758 -18.906 -3.598 1 95.44 173 VAL A C 1
ATOM 1229 O O . VAL A 1 173 ? 3.818 -18 -2.766 1 95.44 173 VAL A O 1
ATOM 1232 N N . VAL A 1 174 ? 3.584 -18.656 -4.891 1 94.62 174 VAL A N 1
ATOM 1233 C CA . VAL A 1 174 ? 3.342 -17.328 -5.426 1 94.62 174 VAL A CA 1
ATOM 1234 C C . VAL A 1 174 ? 1.927 -17.25 -5.996 1 94.62 174 VAL A C 1
ATOM 1236 O O . VAL A 1 174 ? 1.538 -18.078 -6.824 1 94.62 174 VAL A O 1
ATOM 1239 N N . ARG A 1 175 ? 1.179 -16.25 -5.516 1 95.88 175 ARG A N 1
ATOM 1240 C CA . ARG A 1 175 ? -0.211 -16.031 -5.902 1 95.88 175 ARG A CA 1
ATOM 1241 C C . ARG A 1 175 ? -0.365 -14.727 -6.68 1 95.88 175 ARG A C 1
ATOM 1243 O O . ARG A 1 175 ? -0.64 -13.68 -6.09 1 95.88 175 ARG A O 1
ATOM 1250 N N . PRO A 1 176 ? -0.279 -14.773 -8 1 96 176 PRO A N 1
ATOM 1251 C CA . PRO A 1 176 ? -0.459 -13.531 -8.766 1 96 176 PRO A CA 1
ATOM 1252 C C . PRO A 1 176 ? -1.903 -13.039 -8.75 1 96 176 PRO A C 1
ATOM 1254 O O . PRO A 1 176 ? -2.834 -13.836 -8.617 1 96 176 PRO A O 1
ATOM 1257 N N . THR A 1 177 ? -1.997 -11.695 -8.875 1 93.44 177 THR A N 1
ATOM 1258 C CA . THR A 1 177 ? -3.303 -11.062 -9.016 1 93.44 177 THR A CA 1
ATOM 1259 C C . THR A 1 177 ? -3.549 -10.656 -10.469 1 93.44 177 THR A C 1
ATOM 1261 O O . THR A 1 177 ? -2.668 -10.086 -11.117 1 93.44 177 THR A O 1
ATOM 1264 N N . GLY A 1 178 ? -4.637 -10.953 -11.062 1 88.5 178 GLY A N 1
ATOM 1265 C CA . GLY A 1 178 ? -5.008 -10.453 -12.375 1 88.5 178 GLY A CA 1
ATOM 1266 C C . GLY A 1 178 ? -3.887 -10.562 -13.391 1 88.5 178 GLY A C 1
ATOM 1267 O O . GLY A 1 178 ? -3.477 -9.562 -13.984 1 88.5 178 GLY A O 1
ATOM 1268 N N . LEU A 1 179 ? -3.441 -11.703 -13.719 1 89.56 179 LEU A N 1
ATOM 1269 C CA . LEU A 1 179 ? -2.305 -11.953 -14.602 1 89.56 179 LEU A CA 1
ATOM 1270 C C . LEU A 1 179 ? -2.574 -11.406 -16 1 89.56 179 LEU A C 1
ATOM 1272 O O . LEU A 1 179 ? -3.643 -11.641 -16.562 1 89.56 179 LEU A O 1
ATOM 1276 N N . LYS A 1 180 ? -1.584 -10.602 -16.438 1 89.12 180 LYS A N 1
ATOM 1277 C CA . LYS A 1 180 ? -1.646 -10.008 -17.781 1 89.12 180 LYS A CA 1
ATOM 1278 C C . LYS A 1 180 ? -0.378 -10.305 -18.578 1 89.12 180 LYS A C 1
ATOM 1280 O O . LYS A 1 180 ? 0.707 -10.422 -18 1 89.12 180 LYS A O 1
ATOM 1285 N N . PHE A 1 181 ? -0.552 -10.414 -19.812 1 90.06 181 PHE A N 1
ATOM 1286 C CA . PHE A 1 181 ? 0.557 -10.773 -20.688 1 90.06 181 PHE A CA 1
ATOM 1287 C C . PHE A 1 181 ? 0.898 -9.617 -21.625 1 90.06 181 PHE A C 1
ATOM 1289 O O . PHE A 1 181 ? 1.211 -8.516 -21.156 1 90.06 181 PHE A O 1
ATOM 1296 N N . GLU A 1 182 ? 0.847 -9.836 -22.875 1 82.56 182 GLU A N 1
ATOM 1297 C CA . GLU A 1 182 ? 1.28 -8.844 -23.844 1 82.56 182 GLU A CA 1
ATOM 1298 C C . GLU A 1 182 ? 0.463 -7.562 -23.734 1 82.56 182 GLU A C 1
ATOM 1300 O O . GLU A 1 182 ? -0.752 -7.609 -23.531 1 82.56 182 GLU A O 1
ATOM 1305 N N . GLY A 1 183 ? 1.144 -6.449 -23.781 1 80.44 183 GLY A N 1
ATOM 1306 C CA . GLY A 1 183 ? 0.472 -5.16 -23.797 1 80.44 183 GLY A CA 1
ATOM 1307 C C . GLY A 1 183 ? 0.405 -4.508 -22.422 1 80.44 183 GLY A C 1
ATOM 1308 O O . GLY A 1 183 ? 0.011 -3.344 -22.297 1 80.44 183 GLY A O 1
ATOM 1309 N N . TRP A 1 184 ? 0.782 -5.23 -21.391 1 83.25 184 TRP A N 1
ATOM 1310 C CA . TRP A 1 184 ? 0.771 -4.676 -20.047 1 83.25 184 TRP A CA 1
ATOM 1311 C C . TRP A 1 184 ? 2.186 -4.344 -19.578 1 83.25 184 TRP A C 1
ATOM 1313 O O . TRP A 1 184 ? 3.125 -5.098 -19.844 1 83.25 184 TRP A O 1
ATOM 1323 N N . PRO A 1 185 ? 2.285 -3.258 -18.938 1 84.06 185 PRO A N 1
ATOM 1324 C CA . PRO A 1 185 ? 3.631 -2.805 -18.578 1 84.06 185 PRO A CA 1
ATOM 1325 C C . PRO A 1 185 ? 4.285 -3.684 -17.516 1 84.06 185 PRO A C 1
ATOM 1327 O O . PRO A 1 185 ? 3.604 -4.164 -16.609 1 84.06 185 PRO A O 1
ATOM 1330 N N . GLN A 1 186 ? 5.578 -3.877 -17.719 1 88.75 186 GLN A N 1
ATOM 1331 C CA . GLN A 1 186 ? 6.402 -4.465 -16.672 1 88.75 186 GLN A CA 1
ATOM 1332 C C . GLN A 1 186 ? 6.707 -3.447 -15.57 1 88.75 186 GLN A C 1
ATOM 1334 O O . GLN A 1 186 ? 6.473 -2.25 -15.75 1 88.75 186 GLN A O 1
ATOM 1339 N N . GLY A 1 187 ? 7.184 -3.9 -14.438 1 87.31 187 GLY A N 1
ATOM 1340 C CA . GLY A 1 187 ? 7.562 -3.061 -13.312 1 87.31 187 GLY A CA 1
ATOM 1341 C C . GLY A 1 187 ? 8.078 -3.852 -12.125 1 87.31 187 GLY A C 1
ATOM 1342 O O . GLY A 1 187 ? 8.664 -4.922 -12.297 1 87.31 187 GLY A O 1
ATOM 1343 N N . ARG A 1 188 ? 7.922 -3.244 -10.953 1 87.12 188 ARG A N 1
ATOM 1344 C CA . ARG A 1 188 ? 8.375 -3.889 -9.719 1 87.12 188 ARG A CA 1
ATOM 1345 C C . ARG A 1 188 ? 7.352 -4.902 -9.227 1 87.12 188 ARG A C 1
ATOM 1347 O O . ARG A 1 188 ? 6.176 -4.566 -9.047 1 87.12 188 ARG A O 1
ATOM 1354 N N . PRO A 1 189 ? 7.754 -6.145 -9.039 1 88.69 189 PRO A N 1
ATOM 1355 C CA . PRO A 1 189 ? 6.855 -7.051 -8.32 1 88.69 189 PRO A CA 1
ATOM 1356 C C . PRO A 1 189 ? 6.551 -6.574 -6.906 1 88.69 189 PRO A C 1
ATOM 1358 O O . PRO A 1 189 ? 7.469 -6.344 -6.113 1 88.69 189 PRO A O 1
ATOM 1361 N N . PHE A 1 190 ? 5.301 -6.297 -6.684 1 88.31 190 PHE A N 1
ATOM 1362 C CA . PHE A 1 190 ? 4.801 -5.938 -5.359 1 88.31 190 PHE A CA 1
ATOM 1363 C C . PHE A 1 190 ? 4.324 -7.172 -4.609 1 88.31 190 PHE A C 1
ATOM 1365 O O . PHE A 1 190 ? 3.43 -7.883 -5.074 1 88.31 190 PHE A O 1
ATOM 1372 N N . LEU A 1 191 ? 4.906 -7.48 -3.494 1 89.38 191 LEU A N 1
ATOM 1373 C CA . LEU A 1 191 ? 4.621 -8.695 -2.746 1 89.38 191 LEU A CA 1
ATOM 1374 C C . LEU A 1 191 ? 3.83 -8.383 -1.479 1 89.38 191 LEU A C 1
ATOM 1376 O O . LEU A 1 191 ? 4.109 -7.398 -0.796 1 89.38 191 LEU A O 1
ATOM 1380 N N . SER A 1 192 ? 2.848 -9.117 -1.243 1 88.62 192 SER A N 1
ATOM 1381 C CA . SER A 1 192 ? 2.082 -9 -0.006 1 88.62 192 SER A CA 1
ATOM 1382 C C . SER A 1 192 ? 1.728 -10.375 0.555 1 88.62 192 SER A C 1
ATOM 1384 O O . SER A 1 192 ? 1.827 -11.383 -0.147 1 88.62 192 SER A O 1
ATOM 1386 N N . GLN A 1 193 ? 1.458 -10.398 1.836 1 87.25 193 GLN A N 1
ATOM 1387 C CA . GLN A 1 193 ? 0.947 -11.578 2.533 1 87.25 193 GLN A CA 1
ATOM 1388 C C . GLN A 1 193 ? -0.408 -11.289 3.174 1 87.25 193 GLN A C 1
ATOM 1390 O O . GLN A 1 193 ? -0.825 -10.133 3.268 1 87.25 193 GLN A O 1
ATOM 1395 N N . GLY A 1 194 ? -1.164 -12.312 3.486 1 89 194 GLY A N 1
ATOM 1396 C CA . GLY A 1 194 ? -2.424 -12.141 4.191 1 89 194 GLY A CA 1
ATOM 1397 C C . GLY A 1 194 ? -3.637 -12.414 3.326 1 89 194 GLY A C 1
ATOM 1398 O O . GLY A 1 194 ? -4.766 -12.422 3.816 1 89 194 GLY A O 1
ATOM 1399 N N . ASP A 1 195 ? -3.426 -12.539 1.967 1 93.25 195 ASP A N 1
ATOM 1400 C CA . ASP A 1 195 ? -4.461 -13 1.044 1 93.25 195 ASP A CA 1
ATOM 1401 C C . ASP A 1 195 ? -5.535 -11.93 0.853 1 93.25 195 ASP A C 1
ATOM 1403 O O . ASP A 1 195 ? -6.727 -12.242 0.81 1 93.25 195 ASP A O 1
ATOM 1407 N N . VAL A 1 196 ? -5.074 -10.625 0.796 1 93.12 196 VAL A N 1
ATOM 1408 C CA . VAL A 1 196 ? -6.09 -9.586 0.658 1 93.12 196 VAL A CA 1
ATOM 1409 C C . VAL A 1 196 ? -5.828 -8.773 -0.607 1 93.12 196 VAL A C 1
ATOM 1411 O O . VAL A 1 196 ? -6.539 -7.805 -0.888 1 93.12 196 VAL A O 1
ATOM 1414 N N . ALA A 1 197 ? -4.832 -9.141 -1.392 1 92.56 197 ALA A N 1
ATOM 1415 C CA . ALA A 1 197 ? -4.539 -8.43 -2.631 1 92.56 197 ALA A CA 1
ATOM 1416 C C . ALA A 1 197 ? -5.531 -8.797 -3.729 1 92.56 197 ALA A C 1
ATOM 1418 O O . ALA A 1 197 ? -5.988 -9.938 -3.801 1 92.56 197 ALA A O 1
ATOM 1419 N N . VAL A 1 198 ? -5.863 -7.762 -4.574 1 88.5 198 VAL A N 1
ATOM 1420 C CA . VAL A 1 198 ? -6.754 -7.992 -5.707 1 88.5 198 VAL A CA 1
ATOM 1421 C C . VAL A 1 198 ? -6.121 -7.434 -6.98 1 88.5 198 VAL A C 1
ATOM 1423 O O . VAL A 1 198 ? -5.188 -6.629 -6.918 1 88.5 198 VAL A O 1
ATOM 1426 N N . GLY A 1 199 ? -6.543 -7.859 -8.133 1 78.38 199 GLY A N 1
ATOM 1427 C CA . GLY A 1 199 ? -5.949 -7.512 -9.414 1 78.38 199 GLY A CA 1
ATOM 1428 C C . GLY A 1 199 ? -6.512 -6.23 -10 1 78.38 199 GLY A C 1
ATOM 1429 O O . GLY A 1 199 ? -6.34 -5.961 -11.195 1 78.38 199 GLY A O 1
ATOM 1430 N N . ARG A 1 200 ? -7.152 -5.391 -9.211 1 76.38 200 ARG A N 1
ATOM 1431 C CA . ARG A 1 200 ? -7.797 -4.215 -9.781 1 76.38 200 ARG A CA 1
ATOM 1432 C C . ARG A 1 200 ? -7.188 -2.932 -9.227 1 76.38 200 ARG A C 1
ATOM 1434 O O . ARG A 1 200 ? -7.699 -1.837 -9.469 1 76.38 200 ARG A O 1
ATOM 1441 N N . TYR A 1 201 ? -6.07 -3.117 -8.594 1 73.56 201 TYR A N 1
ATOM 1442 C CA . TYR A 1 201 ? -5.434 -1.922 -8.047 1 73.56 201 TYR A CA 1
ATOM 1443 C C . TYR A 1 201 ? -4.902 -1.033 -9.164 1 73.56 201 TYR A C 1
ATOM 1445 O O . TYR A 1 201 ? -4.43 -1.529 -10.195 1 73.56 201 TYR A O 1
ATOM 1453 N N . GLN A 1 202 ? -5.262 0.23 -9.156 1 60.66 202 GLN A N 1
ATOM 1454 C CA . GLN A 1 202 ? -4.73 1.218 -10.086 1 60.66 202 GLN A CA 1
ATOM 1455 C C . GLN A 1 202 ? -3.721 2.135 -9.406 1 60.66 202 GLN A C 1
ATOM 1457 O O . GLN A 1 202 ? -4.102 3.023 -8.641 1 60.66 202 GLN A O 1
ATOM 1462 N N . LEU A 1 203 ? -2.475 1.806 -9.406 1 55.97 203 LEU A N 1
ATOM 1463 C CA . LEU A 1 203 ? -1.485 2.67 -8.773 1 55.97 203 LEU A CA 1
ATOM 1464 C C . LEU A 1 203 ? -0.991 3.734 -9.742 1 55.97 203 LEU A C 1
ATOM 1466 O O . LEU A 1 203 ? -0.361 4.711 -9.336 1 55.97 203 LEU A O 1
ATOM 1470 N N . GLN A 1 204 ? -1.124 3.512 -11.102 1 53.22 204 GLN A N 1
ATOM 1471 C CA . GLN A 1 204 ? -0.77 4.531 -12.086 1 53.22 204 GLN A CA 1
ATOM 1472 C C . GLN A 1 204 ? -1.962 4.883 -12.969 1 53.22 204 GLN A C 1
ATOM 1474 O O . GLN A 1 204 ? -2.91 4.102 -13.078 1 53.22 204 GLN A O 1
ATOM 1479 N N . ALA A 1 205 ? -1.838 6.086 -13.492 1 46.69 205 ALA A N 1
ATOM 1480 C CA . ALA A 1 205 ? -2.803 6.551 -14.492 1 46.69 205 ALA A CA 1
ATOM 1481 C C . ALA A 1 205 ? -2.941 5.543 -15.625 1 46.69 205 ALA A C 1
ATOM 1483 O O . ALA A 1 205 ? -1.943 5.008 -16.125 1 46.69 205 ALA A O 1
ATOM 1484 N N . ARG A 1 206 ? -4.016 5.035 -15.82 1 51.22 206 ARG A N 1
ATOM 1485 C CA . ARG A 1 206 ? -4.527 4.332 -16.984 1 51.22 206 ARG A CA 1
ATOM 1486 C C . ARG A 1 206 ? -4.289 2.83 -16.875 1 51.22 206 ARG A C 1
ATOM 1488 O O . ARG A 1 206 ? -4.773 2.055 -17.703 1 51.22 206 ARG A O 1
ATOM 1495 N N . ASN A 1 207 ? -3.293 2.561 -15.781 1 50.25 207 ASN A N 1
ATOM 1496 C CA . ASN A 1 207 ? -3.131 1.111 -15.836 1 50.25 207 ASN A CA 1
ATOM 1497 C C . ASN A 1 207 ? -3.359 0.471 -14.469 1 50.25 207 ASN A C 1
ATOM 1499 O O . ASN A 1 207 ? -2.922 1.004 -13.453 1 50.25 207 ASN A O 1
ATOM 1503 N N . THR A 1 208 ? -4.352 -0.348 -14.203 1 58.09 208 THR A N 1
ATOM 1504 C CA . THR A 1 208 ? -4.652 -1.165 -13.039 1 58.09 208 THR A CA 1
ATOM 1505 C C . THR A 1 208 ? -3.5 -2.113 -12.727 1 58.09 208 THR A C 1
ATOM 1507 O O . THR A 1 208 ? -2.912 -2.705 -13.633 1 58.09 208 THR A O 1
ATOM 1510 N N . PRO A 1 209 ? -3.074 -2.043 -11.383 1 55.72 209 PRO A N 1
ATOM 1511 C CA . PRO A 1 209 ? -2.047 -3.043 -11.078 1 55.72 209 PRO A CA 1
ATOM 1512 C C . PRO A 1 209 ? -2.498 -4.465 -11.398 1 55.72 209 PRO A C 1
ATOM 1514 O O . PRO A 1 209 ? -3.533 -4.918 -10.906 1 55.72 209 PRO A O 1
ATOM 1517 N N . ARG A 1 210 ? -1.984 -4.98 -12.359 1 74 210 ARG A N 1
ATOM 1518 C CA . ARG A 1 210 ? -2.07 -6.383 -12.758 1 74 210 ARG A CA 1
ATOM 1519 C C . ARG A 1 210 ? -0.692 -7.031 -12.781 1 74 210 ARG A C 1
ATOM 1521 O O . ARG A 1 210 ? 0.325 -6.348 -12.648 1 74 210 ARG A O 1
ATOM 1528 N N . CYS A 1 211 ? -0.735 -8.219 -12.547 1 87.75 211 CYS A N 1
ATOM 1529 C CA . CYS A 1 211 ? 0.534 -8.945 -12.562 1 87.75 211 CYS A CA 1
ATOM 1530 C C . CYS A 1 211 ? 1.021 -9.156 -13.992 1 87.75 211 CYS A C 1
ATOM 1532 O O . CYS A 1 211 ? 0.351 -9.812 -14.789 1 87.75 211 CYS A O 1
ATOM 1534 N N . ASN A 1 212 ? 2.098 -8.508 -14.305 1 91.75 212 ASN A N 1
ATOM 1535 C CA . ASN A 1 212 ? 2.756 -8.773 -15.586 1 91.75 212 ASN A CA 1
ATOM 1536 C C . ASN A 1 212 ? 3.406 -10.148 -15.602 1 91.75 212 ASN A C 1
ATOM 1538 O O . ASN A 1 212 ? 4.16 -10.5 -14.695 1 91.75 212 ASN A O 1
ATOM 1542 N N . ALA A 1 213 ? 3.162 -10.875 -16.641 1 95.62 213 ALA A N 1
ATOM 1543 C CA . ALA A 1 213 ? 3.58 -12.273 -16.688 1 95.62 213 ALA A CA 1
ATOM 1544 C C . ALA A 1 213 ? 5.102 -12.391 -16.703 1 95.62 213 ALA A C 1
ATOM 1546 O O . ALA A 1 213 ? 5.66 -13.344 -16.156 1 95.62 213 ALA A O 1
ATOM 1547 N N . VAL A 1 214 ? 5.77 -11.469 -17.312 1 94.31 214 VAL A N 1
ATOM 1548 C CA . VAL A 1 214 ? 7.227 -11.484 -17.312 1 94.31 214 VAL A CA 1
ATOM 1549 C C . VAL A 1 214 ? 7.75 -11.227 -15.898 1 94.31 214 VAL A C 1
ATOM 1551 O O . VAL A 1 214 ? 8.656 -11.922 -15.43 1 94.31 214 VAL A O 1
ATOM 1554 N N . ASP A 1 215 ? 7.125 -10.242 -15.219 1 92.38 215 ASP A N 1
ATOM 1555 C CA . ASP A 1 215 ? 7.5 -9.961 -13.836 1 92.38 215 ASP A CA 1
ATOM 1556 C C . ASP A 1 215 ? 7.238 -11.164 -12.938 1 92.38 215 ASP A C 1
ATOM 1558 O O . ASP A 1 215 ? 8.039 -11.469 -12.047 1 92.38 215 ASP A O 1
ATOM 1562 N N . LEU A 1 216 ? 6.16 -11.812 -13.18 1 94.81 216 LEU A N 1
ATOM 1563 C CA . LEU A 1 216 ? 5.836 -13.023 -12.438 1 94.81 216 LEU A CA 1
ATOM 1564 C C . LEU A 1 216 ? 6.891 -14.102 -12.672 1 94.81 216 LEU A C 1
ATOM 1566 O O . LEU A 1 216 ? 7.406 -14.688 -11.719 1 94.81 216 LEU A O 1
ATOM 1570 N N . ALA A 1 217 ? 7.211 -14.328 -13.93 1 96.19 217 ALA A N 1
ATOM 1571 C CA . ALA A 1 217 ? 8.188 -15.367 -14.273 1 96.19 217 ALA A CA 1
ATOM 1572 C C . ALA A 1 217 ? 9.531 -15.086 -13.609 1 96.19 217 ALA A C 1
ATOM 1574 O O . ALA A 1 217 ? 10.141 -15.984 -13.023 1 96.19 217 ALA A O 1
ATOM 1575 N N . GLU A 1 218 ? 9.914 -13.891 -13.672 1 92.81 218 GLU A N 1
ATOM 1576 C CA . GLU A 1 218 ? 11.188 -13.508 -13.07 1 92.81 218 GLU A CA 1
ATOM 1577 C C . GLU A 1 218 ? 11.148 -13.664 -11.555 1 92.81 218 GLU A C 1
ATOM 1579 O O . GLU A 1 218 ? 12.156 -14.008 -10.93 1 92.81 218 GLU A O 1
ATOM 1584 N N . THR A 1 219 ? 10.016 -13.391 -10.984 1 91.88 219 THR A N 1
ATOM 1585 C CA . THR A 1 219 ? 9.867 -13.578 -9.547 1 91.88 219 THR A CA 1
ATOM 1586 C C . THR A 1 219 ? 9.945 -15.055 -9.188 1 91.88 219 THR A C 1
ATOM 1588 O O . THR A 1 219 ? 10.641 -15.43 -8.242 1 91.88 219 THR A O 1
ATOM 1591 N N . LEU A 1 220 ? 9.281 -15.898 -9.938 1 94.75 220 LEU A N 1
ATOM 1592 C CA . LEU A 1 220 ? 9.312 -17.328 -9.695 1 94.75 220 LEU A CA 1
ATOM 1593 C C . LEU A 1 220 ? 10.742 -17.859 -9.758 1 94.75 220 LEU A C 1
ATOM 1595 O O . LEU A 1 220 ? 11.141 -18.688 -8.93 1 94.75 220 LEU A O 1
ATOM 1599 N N . VAL A 1 221 ? 11.492 -17.375 -10.688 1 94 221 VAL A N 1
ATOM 1600 C CA . VAL A 1 221 ? 12.875 -17.797 -10.852 1 94 221 VAL A CA 1
ATOM 1601 C C . VAL A 1 221 ? 13.742 -17.219 -9.734 1 94 221 VAL A C 1
ATOM 1603 O O . VAL A 1 221 ? 14.586 -17.906 -9.172 1 94 221 VAL A O 1
ATOM 1606 N N . GLY A 1 222 ? 13.484 -15.984 -9.391 1 88.12 222 GLY A N 1
ATOM 1607 C CA . GLY A 1 222 ? 14.281 -15.281 -8.398 1 88.12 222 GLY A CA 1
ATOM 1608 C C . GLY A 1 222 ? 14.188 -15.914 -7.016 1 88.12 222 GLY A C 1
ATOM 1609 O O . GLY A 1 222 ? 15.141 -15.859 -6.242 1 88.12 222 GLY A O 1
ATOM 1610 N N . VAL A 1 223 ? 13.094 -16.562 -6.727 1 88 223 VAL A N 1
ATOM 1611 C CA . VAL A 1 223 ? 12.891 -17.062 -5.371 1 88 223 VAL A CA 1
ATOM 1612 C C . VAL A 1 223 ? 13.578 -18.422 -5.223 1 88 223 VAL A C 1
ATOM 1614 O O . VAL A 1 223 ? 13.742 -18.922 -4.105 1 88 223 VAL A O 1
ATOM 1617 N N . LEU A 1 224 ? 14.055 -19.062 -6.266 1 87 224 LEU A N 1
ATOM 1618 C CA . LEU A 1 224 ? 14.68 -20.375 -6.227 1 87 224 LEU A CA 1
ATOM 1619 C C . LEU A 1 224 ? 15.875 -20.375 -5.277 1 87 224 LEU A C 1
ATOM 1621 O O . LEU A 1 224 ? 16.125 -21.359 -4.574 1 87 224 LEU A O 1
ATOM 1625 N N . GLY A 1 225 ? 16.594 -19.297 -5.238 1 80.25 225 GLY A N 1
ATOM 1626 C CA . GLY A 1 225 ? 17.812 -19.234 -4.434 1 80.25 225 GLY A CA 1
ATOM 1627 C C . GLY A 1 225 ? 17.641 -18.391 -3.186 1 80.25 225 GLY A C 1
ATOM 1628 O O . GLY A 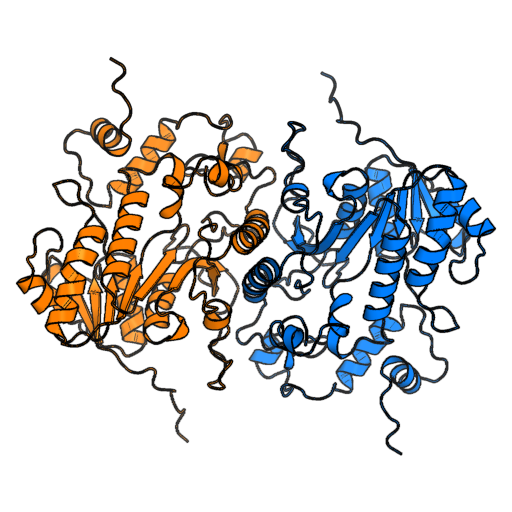1 225 ? 18.625 -18.094 -2.492 1 80.25 225 GLY A O 1
ATOM 1629 N N . GLU A 1 226 ? 16.453 -18.016 -2.879 1 80.5 226 GLU A N 1
ATOM 1630 C CA . GLU A 1 226 ? 16.219 -17.125 -1.753 1 80.5 226 GLU A CA 1
ATOM 1631 C C . GLU A 1 226 ? 15.773 -17.891 -0.512 1 80.5 226 GLU A C 1
ATOM 1633 O O . GLU A 1 226 ? 14.609 -18.281 -0.4 1 80.5 226 GLU A O 1
ATOM 1638 N N . ALA A 1 227 ? 16.641 -18.016 0.394 1 80.44 227 ALA A N 1
ATOM 1639 C CA . ALA A 1 227 ? 16.359 -18.766 1.612 1 80.44 227 ALA A CA 1
ATOM 1640 C C . ALA A 1 227 ? 15.195 -18.156 2.379 1 80.44 227 ALA A C 1
ATOM 1642 O O . ALA A 1 227 ? 14.406 -18.859 3.002 1 80.44 227 ALA A O 1
ATOM 1643 N N . ALA A 1 228 ? 15.055 -16.844 2.281 1 77.06 228 ALA A N 1
ATOM 1644 C CA . ALA A 1 228 ? 14.016 -16.125 3.021 1 77.06 228 ALA A CA 1
ATOM 1645 C C . ALA A 1 228 ? 12.633 -16.438 2.455 1 77.06 228 ALA A C 1
ATOM 1647 O O . ALA A 1 228 ? 11.617 -16.188 3.109 1 77.06 228 ALA A O 1
ATOM 1648 N N . ALA A 1 229 ? 12.617 -17 1.295 1 83.62 229 ALA A N 1
ATOM 1649 C CA . ALA A 1 229 ? 11.344 -17.312 0.648 1 83.62 229 ALA A CA 1
ATOM 1650 C C . ALA A 1 229 ? 10.852 -18.703 1.028 1 83.62 229 ALA A C 1
ATOM 1652 O O . ALA A 1 229 ? 9.695 -19.047 0.795 1 83.62 229 ALA A O 1
ATOM 1653 N N . ALA A 1 230 ? 11.711 -19.5 1.605 1 85 230 ALA A N 1
ATOM 1654 C CA . ALA A 1 230 ? 11.344 -20.891 1.927 1 85 230 ALA A CA 1
ATOM 1655 C C . ALA A 1 230 ? 10.203 -20.922 2.947 1 85 230 ALA A C 1
ATOM 1657 O O . ALA A 1 230 ? 10.258 -20.234 3.967 1 85 230 ALA A O 1
ATOM 1658 N N . GLY A 1 231 ? 9.172 -21.656 2.6 1 86.31 231 GLY A N 1
ATOM 1659 C CA . GLY A 1 231 ? 8.039 -21.828 3.496 1 86.31 231 GLY A CA 1
ATOM 1660 C C . GLY A 1 231 ? 7.047 -20.688 3.449 1 86.31 231 GLY A C 1
ATOM 1661 O O . GLY A 1 231 ? 6.137 -20.609 4.273 1 86.31 231 GLY A O 1
ATOM 1662 N N . LYS A 1 232 ? 7.23 -19.812 2.467 1 87.06 232 LYS A N 1
ATOM 1663 C CA . LYS A 1 232 ? 6.379 -18.625 2.436 1 87.06 232 LYS A CA 1
ATOM 1664 C C . LYS A 1 232 ? 5.418 -18.672 1.252 1 87.06 232 LYS A C 1
ATOM 1666 O O . LYS A 1 232 ? 5.652 -19.391 0.281 1 87.06 232 LYS A O 1
ATOM 1671 N N . THR A 1 233 ? 4.309 -18.016 1.44 1 91.81 233 THR A N 1
ATOM 1672 C CA . THR A 1 233 ? 3.324 -17.734 0.4 1 91.81 233 THR A CA 1
ATOM 1673 C C . THR A 1 233 ? 3.162 -16.234 0.198 1 91.81 233 THR A C 1
ATOM 1675 O O . THR A 1 233 ? 3.021 -15.484 1.166 1 91.81 233 THR A O 1
ATOM 1678 N N . PHE A 1 234 ? 3.221 -15.781 -1.073 1 89.75 234 PHE A N 1
ATOM 1679 C CA . PHE A 1 234 ? 3.055 -14.359 -1.355 1 89.75 234 PHE A CA 1
ATOM 1680 C C . PHE A 1 234 ? 2.047 -14.141 -2.479 1 89.75 234 PHE A C 1
ATOM 1682 O O . PHE A 1 234 ? 1.991 -14.93 -3.428 1 89.75 234 PHE A O 1
ATOM 1689 N N . GLU A 1 235 ? 1.296 -13.078 -2.285 1 93 235 GLU A N 1
ATOM 1690 C CA . GLU A 1 235 ? 0.547 -12.523 -3.41 1 93 235 GLU A CA 1
ATOM 1691 C C . GLU A 1 235 ? 1.388 -11.516 -4.188 1 93 235 GLU A C 1
ATOM 1693 O O . GLU A 1 235 ? 2.289 -10.883 -3.629 1 93 235 GLU A O 1
ATOM 1698 N N . LEU A 1 236 ? 1.111 -11.453 -5.461 1 92.25 236 LEU A N 1
ATOM 1699 C CA . LEU A 1 236 ? 1.979 -10.633 -6.309 1 92.25 236 LEU A CA 1
ATOM 1700 C C . LEU A 1 236 ? 1.16 -9.836 -7.312 1 92.25 236 LEU A C 1
ATOM 1702 O O . LEU A 1 236 ? 0.222 -10.359 -7.918 1 92.25 236 LEU A O 1
ATOM 1706 N N . PHE A 1 237 ? 1.456 -8.492 -7.438 1 91 237 PHE A N 1
ATOM 1707 C CA . PHE A 1 237 ? 1.086 -7.676 -8.586 1 91 237 PHE A CA 1
ATOM 1708 C C . PHE A 1 237 ? 2.242 -6.773 -9 1 91 237 PHE A C 1
ATOM 1710 O O . PHE A 1 237 ? 3.262 -6.707 -8.312 1 91 237 PHE A O 1
ATOM 1717 N N . THR A 1 238 ? 2.123 -6.203 -10.211 1 89.31 238 THR A N 1
ATOM 1718 C CA . THR A 1 238 ? 3.207 -5.391 -10.75 1 89.31 238 THR A CA 1
ATOM 1719 C C . THR A 1 238 ? 2.945 -3.908 -10.508 1 89.31 238 THR A C 1
ATOM 1721 O O . THR A 1 238 ? 1.846 -3.416 -10.766 1 89.31 238 THR A O 1
ATOM 1724 N N . LEU A 1 239 ? 3.893 -3.268 -9.844 1 85.56 239 LEU A N 1
ATOM 1725 C CA . LEU A 1 239 ? 3.891 -1.812 -9.742 1 85.56 239 LEU A CA 1
ATOM 1726 C C . LEU A 1 239 ? 4.574 -1.178 -10.945 1 85.56 239 LEU A C 1
ATOM 1728 O O . LEU A 1 239 ? 5.801 -1.036 -10.969 1 85.56 239 LEU A O 1
ATOM 1732 N N . ALA A 1 240 ? 3.791 -0.737 -11.883 1 82.31 240 ALA A N 1
ATOM 1733 C CA . ALA A 1 240 ? 4.316 -0.145 -13.109 1 82.31 240 ALA A CA 1
ATOM 1734 C C . ALA A 1 240 ? 5.102 1.13 -12.812 1 82.31 240 ALA A C 1
ATOM 1736 O O . ALA A 1 240 ? 4.734 1.896 -11.922 1 82.31 240 ALA A O 1
ATOM 1737 N N . GLY A 1 241 ? 6.215 1.364 -13.547 1 78 241 GLY A N 1
ATOM 1738 C CA . GLY A 1 241 ? 6.996 2.584 -13.414 1 78 241 GLY A CA 1
ATOM 1739 C C . GLY A 1 241 ? 8.062 2.494 -12.336 1 78 241 GLY A C 1
ATOM 1740 O O . GLY A 1 241 ? 8.828 3.441 -12.133 1 78 241 GLY A O 1
ATOM 1741 N N . HIS A 1 242 ? 8.07 1.418 -11.617 1 83 242 HIS A N 1
ATOM 1742 C CA . HIS A 1 242 ? 9.086 1.2 -10.594 1 83 242 HIS A CA 1
ATOM 1743 C C . HIS A 1 242 ? 10.102 0.151 -11.039 1 83 242 HIS A C 1
ATOM 1745 O O . HIS A 1 242 ? 9.734 -0.837 -11.68 1 83 242 HIS A O 1
ATOM 1751 N N . GLY A 1 243 ? 11.312 0.518 -10.742 1 78.56 243 GLY A N 1
ATOM 1752 C CA . GLY A 1 243 ? 12.352 -0.454 -11.039 1 78.56 243 GLY A CA 1
ATOM 1753 C C . GLY A 1 243 ? 12.367 -1.628 -10.078 1 78.56 243 GLY A C 1
ATOM 1754 O O . GLY A 1 243 ? 11.883 -1.521 -8.953 1 78.56 243 GLY A O 1
ATOM 1755 N N . ARG A 1 244 ? 12.898 -2.709 -10.555 1 80.12 244 ARG A N 1
ATOM 1756 C CA . ARG A 1 244 ? 13.016 -3.895 -9.711 1 80.12 244 ARG A CA 1
ATOM 1757 C C . ARG A 1 244 ? 13.938 -3.633 -8.523 1 80.12 244 ARG A C 1
ATOM 1759 O O . ARG A 1 244 ? 14.984 -2.998 -8.672 1 80.12 244 ARG A O 1
ATOM 1766 N N . LEU A 1 245 ? 13.555 -4.023 -7.43 1 77.25 245 LEU A N 1
ATOM 1767 C CA . LEU A 1 245 ? 14.359 -3.855 -6.227 1 77.25 245 LEU A CA 1
ATOM 1768 C C . LEU A 1 245 ? 15.641 -4.684 -6.309 1 77.25 245 LEU A C 1
ATOM 1770 O O . LEU A 1 245 ? 15.617 -5.816 -6.797 1 77.25 245 LEU A O 1
ATOM 1774 N N . GLN A 1 246 ? 16.734 -4.012 -6.23 1 66.12 246 GLN A N 1
ATOM 1775 C CA . GLN A 1 246 ? 18 -4.711 -6.191 1 66.12 246 GLN A CA 1
ATOM 1776 C C . GLN A 1 246 ? 18.234 -5.359 -4.828 1 66.12 246 GLN A C 1
ATOM 1778 O O . GLN A 1 246 ? 17.781 -4.844 -3.805 1 66.12 246 GLN A O 1
ATOM 1783 N N . ALA A 1 247 ? 18.609 -6.703 -4.961 1 50.28 247 ALA A N 1
ATOM 1784 C CA . ALA A 1 247 ? 18.969 -7.406 -3.734 1 50.28 247 ALA A CA 1
ATOM 1785 C C . ALA A 1 247 ? 20.062 -6.656 -2.969 1 50.28 247 ALA A C 1
ATOM 1787 O O . ALA A 1 247 ? 21.062 -6.238 -3.555 1 50.28 247 ALA A O 1
ATOM 1788 N N . THR A 1 248 ? 19.859 -5.676 -2.273 1 42.72 248 THR A N 1
ATOM 1789 C CA . THR A 1 248 ? 21.031 -5.141 -1.594 1 42.72 248 THR A CA 1
ATOM 1790 C C . THR A 1 248 ? 22.078 -6.234 -1.364 1 42.72 248 THR A C 1
ATOM 1792 O O . THR A 1 248 ? 21.734 -7.418 -1.295 1 42.72 248 THR A O 1
ATOM 1795 N N . ARG A 1 249 ? 23.453 -5.871 -1.531 1 36.25 249 ARG A N 1
ATOM 1796 C CA . ARG A 1 249 ? 24.641 -6.633 -1.171 1 36.25 249 ARG A CA 1
ATOM 1797 C C . ARG A 1 249 ? 24.375 -7.547 0.018 1 36.25 249 ARG A C 1
ATOM 1799 O O . ARG A 1 249 ? 23.484 -7.273 0.829 1 36.25 249 ARG A O 1
ATOM 1806 N N . PRO A 1 250 ? 25.047 -8.797 0.008 1 34.28 250 PRO A N 1
ATOM 1807 C CA . PRO A 1 250 ? 25.281 -9.758 1.088 1 34.28 250 PRO A CA 1
ATOM 1808 C C . PRO A 1 250 ? 25.375 -9.094 2.461 1 34.28 250 PRO A C 1
ATOM 1810 O O . PRO A 1 250 ? 25.781 -9.734 3.434 1 34.28 250 PRO A O 1
ATOM 1813 N N . SER A 1 251 ? 25.75 -7.867 2.719 1 31.97 251 SER A N 1
ATOM 1814 C CA . SER A 1 251 ? 25.844 -8 4.168 1 31.97 251 SER A CA 1
ATOM 1815 C C . SER A 1 251 ? 24.609 -8.664 4.746 1 31.97 251 SER A C 1
ATOM 1817 O O . SER A 1 251 ? 23.547 -8.688 4.102 1 31.97 251 SER A O 1
ATOM 1819 N N . GLU A 1 252 ? 24.469 -9.367 5.871 1 33.12 252 GLU A N 1
ATOM 1820 C CA . GLU A 1 252 ? 23.328 -10.094 6.43 1 33.12 252 GLU A CA 1
ATOM 1821 C C . GLU A 1 252 ? 22.016 -9.5 5.961 1 33.12 252 GLU A C 1
ATOM 1823 O O . GLU A 1 252 ? 20.969 -10.164 6.02 1 33.12 252 GLU A O 1
ATOM 1828 N N . GLU A 1 253 ? 21.812 -8.219 5.617 1 30.33 253 GLU A N 1
ATOM 1829 C CA . GLU A 1 253 ? 20.594 -7.418 5.492 1 30.33 253 GLU A CA 1
ATOM 1830 C C . GLU A 1 253 ? 20.172 -7.301 4.031 1 30.33 253 GLU A C 1
ATOM 1832 O O . GLU A 1 253 ? 19.234 -6.562 3.717 1 30.33 253 GLU A O 1
ATOM 1837 N N . GLY A 1 254 ? 20.781 -7.578 2.959 1 30.22 254 GLY A N 1
ATOM 1838 C CA . GLY A 1 254 ? 20.641 -7.207 1.56 1 30.22 254 GLY A CA 1
ATOM 1839 C C . GLY A 1 254 ? 19.328 -7.68 0.942 1 30.22 254 GLY A C 1
ATOM 1840 O O . GLY A 1 254 ? 18.922 -7.172 -0.1 1 30.22 254 GLY A O 1
ATOM 1841 N N . ALA A 1 255 ? 19.125 -8.93 0.762 1 33.31 255 ALA A N 1
ATOM 1842 C CA . ALA A 1 255 ? 17.938 -9.461 0.091 1 33.31 255 ALA A CA 1
ATOM 1843 C C . ALA A 1 255 ? 16.688 -8.75 0.564 1 33.31 255 ALA A C 1
ATOM 1845 O O . ALA A 1 255 ? 15.773 -9.375 1.115 1 33.31 255 ALA A O 1
ATOM 1846 N N . ARG A 1 256 ? 16.781 -7.578 0.854 1 34.66 256 ARG A N 1
ATOM 1847 C CA . ARG A 1 256 ? 15.727 -6.848 1.55 1 34.66 256 ARG A CA 1
ATOM 1848 C C . ARG A 1 256 ? 14.57 -6.543 0.612 1 34.66 256 ARG A C 1
ATOM 1850 O O . ARG A 1 256 ? 13.445 -6.312 1.062 1 34.66 256 ARG A O 1
ATOM 1857 N N . GLY A 1 257 ? 14.961 -6.297 -0.657 1 37.75 257 GLY A N 1
ATOM 1858 C CA . GLY A 1 257 ? 13.734 -5.918 -1.338 1 37.75 257 GLY A CA 1
ATOM 1859 C C . GLY A 1 257 ? 12.664 -6.992 -1.291 1 37.75 257 GLY A C 1
ATOM 1860 O O . GLY A 1 257 ? 11.539 -6.738 -0.86 1 37.75 257 GLY A O 1
ATOM 1861 N N . VAL A 1 258 ? 13.031 -8.133 -2.242 1 42.38 258 VAL A N 1
ATOM 1862 C CA . VAL A 1 258 ? 12.148 -9.273 -2.014 1 42.38 258 VAL A CA 1
ATOM 1863 C C . VAL A 1 258 ? 12.18 -9.664 -0.539 1 42.38 258 VAL A C 1
ATOM 1865 O O . VAL A 1 258 ? 11.156 -10.055 0.032 1 42.38 258 VAL A O 1
ATOM 1868 N N . LYS A 1 259 ? 13.367 -9.414 -0.017 1 42.53 259 LYS A N 1
ATOM 1869 C CA . LYS A 1 259 ? 13.578 -9.758 1.387 1 42.53 259 LYS A CA 1
ATOM 1870 C C . LYS A 1 259 ? 12.766 -8.844 2.303 1 42.53 259 LYS A C 1
ATOM 1872 O O . LYS A 1 259 ? 12.258 -9.289 3.336 1 42.53 259 LYS A O 1
ATOM 1877 N N . THR A 1 260 ? 13.008 -7.574 1.886 1 43.28 260 THR A N 1
ATOM 1878 C CA . THR A 1 260 ? 12.188 -6.715 2.729 1 43.28 260 THR A CA 1
ATOM 1879 C C . THR A 1 260 ? 10.711 -7.078 2.6 1 43.28 260 THR A C 1
ATOM 1881 O O . THR A 1 260 ? 9.969 -7.047 3.582 1 43.28 260 THR A O 1
ATOM 1884 N N . ALA A 1 261 ? 10.414 -7.301 1.259 1 47.62 261 ALA A N 1
ATOM 1885 C CA . ALA A 1 261 ? 9.008 -7.672 1.131 1 47.62 261 ALA A CA 1
ATOM 1886 C C . ALA A 1 261 ? 8.742 -9.047 1.739 1 47.62 261 ALA A C 1
ATOM 1888 O O . ALA A 1 261 ? 7.625 -9.344 2.16 1 47.62 261 ALA A O 1
ATOM 1889 N N . LEU A 1 262 ? 9.828 -9.906 1.598 1 49.84 262 LEU A N 1
ATOM 1890 C CA . LEU A 1 262 ? 9.609 -11.242 2.133 1 49.84 262 LEU A CA 1
ATOM 1891 C C . LEU A 1 262 ? 9.945 -11.297 3.619 1 49.84 262 LEU A C 1
ATOM 1893 O O . LEU A 1 262 ? 11.109 -11.445 3.992 1 49.84 262 LEU A O 1
ATOM 1897 N N . HIS A 1 263 ? 9.508 -10.289 4.285 1 47.09 263 HIS A N 1
ATOM 1898 C CA . HIS A 1 263 ? 9.75 -10.523 5.703 1 47.09 263 HIS A CA 1
ATOM 1899 C C . HIS A 1 263 ? 9.414 -11.961 6.094 1 47.09 263 HIS A C 1
ATOM 1901 O O . HIS A 1 263 ? 8.477 -12.547 5.555 1 47.09 263 HIS A O 1
ATOM 1907 N N . PRO A 1 264 ? 10.414 -12.633 6.688 1 41.34 264 PRO A N 1
ATOM 1908 C CA . PRO A 1 264 ? 10.117 -13.977 7.199 1 41.34 264 PRO A CA 1
ATOM 1909 C C . PRO A 1 264 ? 8.703 -14.086 7.762 1 41.34 264 PRO A C 1
ATOM 1911 O O . PRO A 1 264 ? 8.391 -13.484 8.789 1 41.34 264 PRO A O 1
ATOM 1914 N N . LEU A 1 265 ? 7.742 -13.883 7.027 1 44.75 265 LEU A N 1
ATOM 1915 C CA . LEU A 1 265 ? 6.504 -14.266 7.695 1 44.75 265 LEU A CA 1
ATOM 1916 C C . LEU A 1 265 ? 6.543 -15.734 8.109 1 44.75 265 LEU A C 1
ATOM 1918 O O . LEU A 1 265 ? 6.246 -16.625 7.305 1 44.75 265 LEU A O 1
ATOM 1922 N N . GLY A 1 266 ? 7.566 -16.172 8.766 1 49.31 266 GLY A N 1
ATOM 1923 C CA . GLY A 1 266 ? 7.539 -17.562 9.156 1 49.31 266 GLY A CA 1
ATOM 1924 C C . GLY A 1 266 ? 6.152 -18.062 9.531 1 49.31 266 GLY A C 1
ATOM 1925 O O . GLY A 1 266 ? 5.918 -19.266 9.617 1 49.31 266 GLY A O 1
ATOM 1926 N N . GLY A 1 267 ? 5.066 -17.109 9.633 1 59.5 267 GLY A N 1
ATOM 1927 C CA . GLY A 1 267 ? 3.736 -17.562 10.008 1 59.5 267 GLY A CA 1
ATOM 1928 C C . GLY A 1 267 ? 2.625 -16.812 9.305 1 59.5 267 GLY A C 1
ATOM 1929 O O . GLY A 1 267 ? 2.879 -16.047 8.359 1 59.5 267 GLY A O 1
ATOM 1930 N N . VAL A 1 268 ? 1.426 -17.391 9.422 1 72.25 268 VAL A N 1
ATOM 1931 C CA . VAL A 1 268 ? 0.196 -16.719 9.008 1 72.25 268 VAL A CA 1
ATOM 1932 C C . VAL A 1 268 ? 0.099 -15.352 9.68 1 72.25 268 VAL A C 1
ATOM 1934 O O . VAL A 1 268 ? 0.214 -15.242 10.898 1 72.25 268 VAL A O 1
ATOM 1937 N N . PRO A 1 269 ? 0.155 -14.289 8.805 1 85.88 269 PRO A N 1
ATOM 1938 C CA . PRO A 1 269 ? -0.027 -12.984 9.453 1 85.88 269 PRO A CA 1
ATOM 1939 C C . PRO A 1 269 ? -1.217 -12.961 10.406 1 85.88 269 PRO A C 1
ATOM 1941 O O . PRO A 1 269 ? -2.232 -13.609 10.148 1 85.88 269 PRO A O 1
ATOM 1944 N N . CYS A 1 270 ? -1.033 -12.25 11.492 1 87.88 270 CYS A N 1
ATOM 1945 C CA . CYS A 1 270 ? -2.143 -12.117 12.422 1 87.88 270 CYS A CA 1
ATOM 1946 C C . CYS A 1 270 ? -3.219 -11.188 11.867 1 87.88 270 CYS A C 1
ATOM 1948 O O . CYS A 1 270 ? -3.006 -10.531 10.852 1 87.88 270 CYS A O 1
ATOM 1950 N N . GLN A 1 271 ? -4.352 -11.172 12.539 1 89 271 GLN A N 1
ATOM 1951 C CA . GLN A 1 271 ? -5.516 -10.438 12.047 1 89 271 GLN A CA 1
ATOM 1952 C C . GLN A 1 271 ? -5.211 -8.953 11.914 1 89 271 GLN A C 1
ATOM 1954 O O . GLN A 1 271 ? -5.617 -8.312 10.945 1 89 271 GLN A O 1
ATOM 1959 N N . ALA A 1 272 ? -4.465 -8.375 12.875 1 88.25 272 ALA A N 1
ATOM 1960 C CA . ALA A 1 272 ? -4.141 -6.949 12.844 1 88.25 272 ALA A CA 1
ATOM 1961 C C . ALA A 1 272 ? -3.301 -6.605 11.617 1 88.25 272 ALA A C 1
ATOM 1963 O O . ALA A 1 272 ? -3.51 -5.566 10.992 1 88.25 272 ALA A O 1
ATOM 1964 N N . ALA A 1 273 ? -2.359 -7.488 11.281 1 89.88 273 ALA A N 1
ATOM 1965 C CA . ALA A 1 273 ? -1.52 -7.297 10.102 1 89.88 273 ALA A CA 1
ATOM 1966 C C . ALA A 1 273 ? -2.344 -7.379 8.82 1 89.88 273 ALA A C 1
ATOM 1968 O O . ALA A 1 273 ? -2.176 -6.559 7.91 1 89.88 273 ALA A O 1
ATOM 1969 N N . VAL A 1 274 ? -3.258 -8.32 8.789 1 91.81 274 VAL A N 1
ATOM 1970 C CA . VAL A 1 274 ? -4.113 -8.516 7.621 1 91.81 274 VAL A CA 1
ATOM 1971 C C . VAL A 1 274 ? -5.031 -7.309 7.441 1 91.81 274 VAL A C 1
ATOM 1973 O O . VAL A 1 274 ? -5.184 -6.801 6.328 1 91.81 274 VAL A O 1
ATOM 1976 N N . ASP A 1 275 ? -5.598 -6.832 8.523 1 89.12 275 ASP A N 1
ATOM 1977 C CA . ASP A 1 275 ? -6.504 -5.691 8.461 1 89.12 275 ASP A CA 1
ATOM 1978 C C . ASP A 1 275 ? -5.773 -4.434 8 1 89.12 275 ASP A C 1
ATOM 1980 O O . ASP A 1 275 ? -6.309 -3.656 7.203 1 89.12 275 ASP A O 1
ATOM 1984 N N . ALA A 1 276 ? -4.555 -4.242 8.508 1 88.38 276 ALA A N 1
ATOM 1985 C CA . ALA A 1 276 ? -3.766 -3.084 8.094 1 88.38 276 ALA A CA 1
ATOM 1986 C C . ALA A 1 276 ? -3.443 -3.141 6.602 1 88.38 276 ALA A C 1
ATOM 1988 O O . ALA A 1 276 ? -3.568 -2.139 5.895 1 88.38 276 ALA A O 1
ATOM 1989 N N . ALA A 1 277 ? -3.039 -4.32 6.129 1 89.88 277 ALA A N 1
ATOM 1990 C CA . ALA A 1 277 ? -2.738 -4.504 4.711 1 89.88 277 ALA A CA 1
ATOM 1991 C C . ALA A 1 277 ? -3.977 -4.27 3.854 1 89.88 277 ALA A C 1
ATOM 1993 O O . ALA A 1 277 ? -3.908 -3.586 2.828 1 89.88 277 ALA A O 1
ATOM 1994 N N . TYR A 1 278 ? -5.109 -4.785 4.312 1 91.69 278 TYR A N 1
ATOM 1995 C CA . TYR A 1 278 ? -6.371 -4.629 3.596 1 91.69 278 TYR A CA 1
ATOM 1996 C C . TYR A 1 278 ? -6.742 -3.156 3.463 1 91.69 278 TYR A C 1
ATOM 1998 O O . TYR A 1 278 ? -7.066 -2.688 2.369 1 91.69 278 TYR A O 1
ATOM 2006 N N . ASP A 1 279 ? -6.625 -2.416 4.527 1 86.94 279 ASP A N 1
ATOM 2007 C CA . ASP A 1 279 ? -7.02 -1.011 4.547 1 86.94 279 ASP A CA 1
ATOM 2008 C C . ASP A 1 279 ? -6.16 -0.188 3.586 1 86.94 279 ASP A C 1
ATOM 2010 O O . ASP A 1 279 ? -6.676 0.669 2.865 1 86.94 279 ASP A O 1
ATOM 2014 N N . LEU A 1 280 ? -4.91 -0.454 3.574 1 88 280 LEU A N 1
ATOM 2015 C CA . LEU A 1 280 ? -4.016 0.283 2.691 1 88 280 LEU A CA 1
ATOM 2016 C C . LEU A 1 280 ? -4.27 -0.078 1.231 1 88 280 LEU A C 1
ATOM 2018 O O . LEU A 1 280 ? -4.398 0.807 0.383 1 88 280 LEU A O 1
ATOM 2022 N N . LEU A 1 281 ? -4.387 -1.314 0.953 1 89.38 281 LEU A N 1
ATOM 2023 C CA . LEU A 1 281 ? -4.52 -1.77 -0.427 1 89.38 281 LEU A CA 1
ATOM 2024 C C . LEU A 1 281 ? -5.867 -1.361 -1.01 1 89.38 281 LEU A C 1
ATOM 2026 O O . LEU A 1 281 ? -5.969 -1.074 -2.205 1 89.38 281 LEU A O 1
ATOM 2030 N N . GLN A 1 282 ? -6.922 -1.319 -0.234 1 88.25 282 GLN A N 1
ATOM 2031 C CA . GLN A 1 282 ? -8.242 -0.928 -0.722 1 88.25 282 GLN A CA 1
ATOM 2032 C C . GLN A 1 282 ? -8.227 0.505 -1.246 1 88.25 282 GLN A C 1
ATOM 2034 O O . GLN A 1 282 ? -8.961 0.835 -2.184 1 88.25 282 GLN A O 1
ATOM 2039 N N . GLN A 1 283 ? -7.363 1.326 -0.673 1 85.75 283 GLN A N 1
ATOM 2040 C CA . GLN A 1 283 ? -7.301 2.719 -1.102 1 85.75 283 GLN A CA 1
ATOM 2041 C C . GLN A 1 283 ? -6.68 2.84 -2.49 1 85.75 283 GLN A C 1
ATOM 2043 O O . GLN A 1 283 ? -6.777 3.889 -3.131 1 85.75 283 GLN A O 1
ATOM 2048 N N . CYS A 1 284 ? -6.113 1.765 -3.01 1 84.88 284 CYS A N 1
ATOM 2049 C CA . CYS A 1 284 ? -5.453 1.773 -4.309 1 84.88 284 CYS A CA 1
ATOM 2050 C C . CYS A 1 284 ? -6.406 1.32 -5.41 1 84.88 284 CYS A C 1
ATOM 2052 O O . CYS A 1 284 ? -6.051 1.335 -6.59 1 84.88 284 CYS A O 1
ATOM 2054 N N . LEU A 1 285 ? -7.605 0.952 -5.043 1 86.31 285 LEU A N 1
ATOM 2055 C CA . LEU A 1 285 ? -8.586 0.541 -6.043 1 86.31 285 LEU A CA 1
ATOM 2056 C C . LEU A 1 285 ? -9.039 1.731 -6.883 1 86.31 285 LEU A C 1
ATOM 2058 O O . LEU A 1 285 ? -9.164 2.846 -6.371 1 86.31 285 LEU A O 1
ATOM 2062 N N . PRO A 1 286 ? -9.281 1.444 -8.07 1 84.69 286 PRO A N 1
ATOM 2063 C CA . PRO A 1 286 ? -9.875 2.521 -8.875 1 84.69 286 PRO A CA 1
ATOM 2064 C C . PRO A 1 286 ? -11.32 2.82 -8.484 1 84.69 286 PRO A C 1
ATOM 2066 O O . PRO A 1 286 ? -11.914 2.09 -7.688 1 84.69 286 PRO A O 1
ATOM 2069 N N . GLY A 1 287 ? -11.766 3.898 -9.07 1 84.81 287 GLY A N 1
ATOM 2070 C CA . GLY A 1 287 ? -13.148 4.277 -8.805 1 84.81 287 GLY A CA 1
ATOM 2071 C C . GLY A 1 287 ? -13.312 5.086 -7.535 1 84.81 287 GLY A C 1
ATOM 2072 O O . GLY A 1 287 ? -12.359 5.25 -6.77 1 84.81 287 GLY A O 1
ATOM 2073 N N . GLU A 1 288 ? -14.508 5.551 -7.285 1 84.62 288 GLU A N 1
ATOM 2074 C CA . GLU A 1 288 ? -14.781 6.434 -6.156 1 84.62 288 GLU A CA 1
ATOM 2075 C C . GLU A 1 288 ? -15.641 5.738 -5.109 1 84.62 288 GLU A C 1
ATOM 2077 O O . GLU A 1 288 ? -15.43 5.906 -3.908 1 84.62 288 GLU A O 1
ATOM 2082 N N . GLU A 1 289 ? -16.547 4.906 -5.562 1 83.44 289 GLU A N 1
ATOM 2083 C CA . GLU A 1 289 ? -17.391 4.172 -4.629 1 83.44 289 GLU A CA 1
ATOM 2084 C C . GLU A 1 289 ? -16.703 2.889 -4.16 1 83.44 289 GLU A C 1
ATOM 2086 O O . GLU A 1 289 ? -16.875 2.48 -3.01 1 83.44 289 GLU A O 1
ATOM 2091 N N . GLN A 1 290 ? -15.992 2.234 -5.031 1 84 290 GLN A N 1
ATOM 2092 C CA . GLN A 1 290 ? -15.211 1.026 -4.785 1 84 290 GLN A CA 1
ATOM 2093 C C . GLN A 1 290 ? -16.078 -0.078 -4.188 1 84 290 GLN A C 1
ATOM 2095 O O . GLN A 1 290 ? -15.672 -0.75 -3.238 1 84 290 GLN A O 1
ATOM 2100 N N . ASP A 1 291 ? -17.344 -0.167 -4.676 1 87.12 291 ASP A N 1
ATOM 2101 C CA . ASP A 1 291 ? -18.234 -1.22 -4.211 1 87.12 291 ASP A CA 1
ATOM 2102 C C . ASP A 1 291 ? -18.016 -2.512 -4.996 1 87.12 291 ASP A C 1
ATOM 2104 O O . ASP A 1 291 ? -18.578 -2.689 -6.078 1 87.12 291 ASP A O 1
ATOM 2108 N N . ALA A 1 292 ? -17.328 -3.402 -4.387 1 89.12 292 ALA A N 1
ATOM 2109 C CA . ALA A 1 292 ? -16.984 -4.664 -5.031 1 89.12 292 ALA A CA 1
ATOM 2110 C C . ALA A 1 292 ? -18.219 -5.504 -5.309 1 89.12 292 ALA A C 1
ATOM 2112 O O . ALA A 1 292 ? -18.25 -6.285 -6.262 1 89.12 292 ALA A O 1
ATOM 2113 N N . THR A 1 293 ? -19.25 -5.363 -4.516 1 89.81 293 THR A N 1
ATOM 2114 C CA . THR A 1 293 ? -20.453 -6.195 -4.621 1 89.81 293 THR A CA 1
ATOM 2115 C C . THR A 1 293 ? -21.25 -5.848 -5.879 1 89.81 293 THR A C 1
ATOM 2117 O O . THR A 1 293 ? -22.078 -6.629 -6.324 1 89.81 293 THR A O 1
ATOM 2120 N N . LYS A 1 294 ? -20.906 -4.707 -6.441 1 90.88 294 LYS A N 1
ATOM 2121 C CA . LYS A 1 294 ? -21.609 -4.266 -7.637 1 90.88 294 LYS A CA 1
ATOM 2122 C C . LYS A 1 294 ? -20.812 -4.551 -8.898 1 90.88 294 LYS A C 1
ATOM 2124 O O . LYS A 1 294 ? -21.297 -4.355 -10.016 1 90.88 294 LYS A O 1
ATOM 2129 N N . LEU A 1 295 ? -19.641 -5.02 -8.695 1 90.31 295 LEU A N 1
ATOM 2130 C CA . LEU A 1 295 ? -18.734 -5.25 -9.82 1 90.31 295 LEU A CA 1
ATOM 2131 C C . LEU A 1 295 ? -19.109 -6.527 -10.562 1 90.31 295 LEU A C 1
ATOM 2133 O O . LEU A 1 295 ? -19.422 -7.543 -9.945 1 90.31 295 LEU A O 1
ATOM 2137 N N . GLU A 1 296 ? -19.016 -6.488 -11.898 1 89.81 296 GLU A N 1
ATOM 2138 C CA . GLU A 1 296 ? -19.203 -7.664 -12.742 1 89.81 296 GLU A CA 1
ATOM 2139 C C . GLU A 1 296 ? -17.875 -8.117 -13.352 1 89.81 296 GLU A C 1
ATOM 2141 O O . GLU A 1 296 ? -16.984 -7.293 -13.594 1 89.81 296 GLU A O 1
ATOM 2146 N N . MET A 1 297 ? -17.875 -9.391 -13.578 1 87 297 MET A N 1
ATOM 2147 C CA . MET A 1 297 ? -16.672 -9.914 -14.242 1 87 297 MET A CA 1
ATOM 2148 C C . MET A 1 297 ? -16.453 -9.219 -15.578 1 87 297 MET A C 1
ATOM 2150 O O . MET A 1 297 ? -17.391 -9.078 -16.375 1 87 297 MET A O 1
ATOM 2154 N N . GLY A 1 298 ? -15.289 -8.719 -15.734 1 83.81 298 GLY A N 1
ATOM 2155 C CA . GLY A 1 298 ? -14.945 -8.062 -16.984 1 83.81 298 GLY A CA 1
ATOM 2156 C C . GLY A 1 298 ? -15.289 -6.582 -17 1 83.81 298 GLY A C 1
ATOM 2157 O O . GLY A 1 298 ? -15.094 -5.902 -18.016 1 83.81 298 GLY A O 1
ATOM 2158 N N . ARG A 1 299 ? -15.867 -6.094 -15.914 1 89.19 299 ARG A N 1
ATOM 2159 C CA . ARG A 1 299 ? -16.219 -4.684 -15.82 1 89.19 299 ARG A CA 1
ATOM 2160 C C . ARG A 1 299 ? -15.344 -3.963 -14.805 1 89.19 299 ARG A C 1
ATOM 2162 O O . ARG A 1 299 ? -14.609 -4.602 -14.047 1 89.19 299 ARG A O 1
ATOM 2169 N N . THR A 1 300 ? -15.383 -2.604 -14.898 1 88.44 300 THR A N 1
ATOM 2170 C CA . THR A 1 300 ? -14.484 -1.817 -14.047 1 88.44 300 THR A CA 1
ATOM 2171 C C . THR A 1 300 ? -15.273 -1.069 -12.977 1 88.44 300 THR A C 1
ATOM 2173 O O . THR A 1 300 ? -16.484 -0.907 -13.094 1 88.44 300 THR A O 1
ATOM 2176 N N . TYR A 1 301 ? -14.586 -0.604 -11.938 1 88.69 301 TYR A N 1
ATOM 2177 C CA . TYR A 1 301 ? -15.195 0.224 -10.906 1 88.69 301 TYR A CA 1
ATOM 2178 C C . TYR A 1 301 ? -15.711 1.536 -11.492 1 88.69 301 TYR A C 1
ATOM 2180 O O . TYR A 1 301 ? -16.734 2.061 -11.047 1 88.69 301 TYR A O 1
ATOM 2188 N N . GLU A 1 302 ? -14.945 2.01 -12.469 1 87.62 302 GLU A N 1
ATOM 2189 C CA . GLU A 1 302 ? -15.352 3.248 -13.133 1 87.62 302 GLU A CA 1
ATOM 2190 C C . GLU A 1 302 ? -16.688 3.084 -13.836 1 87.62 302 GLU A C 1
ATOM 2192 O O . GLU A 1 302 ? -17.516 4.008 -13.852 1 87.62 302 GLU A O 1
ATOM 2197 N N . GLN A 1 303 ? -16.875 1.914 -14.414 1 91.31 303 GLN A N 1
ATOM 2198 C CA . GLN A 1 303 ? -18.156 1.632 -15.078 1 91.31 303 GLN A CA 1
ATOM 2199 C C . GLN A 1 303 ? -19.281 1.514 -14.062 1 91.31 303 GLN A C 1
ATOM 2201 O O . GLN A 1 303 ? -20.422 1.876 -14.359 1 91.31 303 GLN A O 1
ATOM 2206 N N . VAL A 1 304 ? -19 0.983 -12.883 1 89.5 304 VAL A N 1
ATOM 2207 C CA . VAL A 1 304 ? -19.984 0.942 -11.812 1 89.5 304 VAL A CA 1
ATOM 2208 C C . VAL A 1 304 ? -20.312 2.363 -11.359 1 89.5 304 VAL A C 1
ATOM 2210 O O . VAL A 1 304 ? -21.484 2.725 -11.242 1 89.5 304 VAL A O 1
ATOM 2213 N N . ASP A 1 305 ? -19.344 3.207 -11.195 1 88.12 305 ASP A N 1
ATOM 2214 C CA . ASP A 1 305 ? -19.5 4.586 -10.742 1 88.12 305 ASP A CA 1
ATOM 2215 C C . ASP A 1 305 ? -20.312 5.398 -11.742 1 88.12 305 ASP A C 1
ATOM 2217 O O . ASP A 1 305 ? -21.125 6.25 -11.352 1 88.12 305 ASP A O 1
ATOM 2221 N N . SER A 1 306 ? -20.109 5.098 -13.055 1 92.12 306 SER A N 1
ATOM 2222 C CA . SER A 1 306 ? -20.781 5.863 -14.102 1 92.12 306 SER A CA 1
ATOM 2223 C C . SER A 1 306 ? -22.203 5.355 -14.32 1 92.12 306 SER A C 1
ATOM 2225 O O . SER A 1 306 ? -23 5.992 -15.023 1 92.12 306 SER A O 1
ATOM 2227 N N . GLY A 1 307 ? -22.516 4.195 -13.828 1 91.81 307 GLY A N 1
ATOM 2228 C CA . GLY A 1 307 ? -23.844 3.619 -14.008 1 91.81 307 GLY A CA 1
ATOM 2229 C C . GLY A 1 307 ? -23.938 2.678 -15.195 1 91.81 307 GLY A C 1
ATOM 2230 O O . GLY A 1 307 ? -24.984 2.09 -15.445 1 91.81 307 GLY A O 1
ATOM 2231 N N . GLU A 1 308 ? -22.859 2.479 -15.898 1 91.5 308 GLU A N 1
ATOM 2232 C CA . GLU A 1 308 ? -22.812 1.521 -17 1 91.5 308 GLU A CA 1
ATOM 2233 C C . GLU A 1 308 ? -23.062 0.099 -16.5 1 91.5 308 GLU A C 1
ATOM 2235 O O . GLU A 1 308 ? -23.594 -0.737 -17.234 1 91.5 308 GLU A O 1
ATOM 2240 N N . VAL A 1 309 ? -22.578 -0.185 -15.344 1 88.81 309 VAL A N 1
ATOM 2241 C CA . VAL A 1 309 ? -22.859 -1.451 -14.672 1 88.81 309 VAL A CA 1
ATOM 2242 C C . VAL A 1 309 ? -23.859 -1.228 -13.539 1 88.81 309 VAL A C 1
ATOM 2244 O O . VAL A 1 309 ? -23.562 -0.505 -12.578 1 88.81 309 VAL A O 1
ATOM 2247 N N . ARG A 1 310 ? -25.016 -1.733 -13.734 1 87.69 310 ARG A N 1
ATOM 2248 C CA . ARG A 1 310 ? -26.062 -1.57 -12.734 1 87.69 310 ARG A CA 1
ATOM 2249 C C . ARG A 1 310 ? -26.375 -2.896 -12.047 1 87.69 310 ARG A C 1
ATOM 2251 O O . ARG A 1 310 ? -27.172 -3.693 -12.562 1 87.69 310 ARG A O 1
ATOM 2258 N N . ARG A 1 311 ? -25.656 -3.275 -11.109 1 87.62 311 ARG A N 1
ATOM 2259 C CA . ARG A 1 311 ? -25.844 -4.473 -10.297 1 87.62 311 ARG A CA 1
ATOM 2260 C C . ARG A 1 311 ? -26.078 -4.105 -8.836 1 87.62 311 ARG A C 1
ATOM 2262 O O . ARG A 1 311 ? -25.375 -3.273 -8.266 1 87.62 311 ARG A O 1
ATOM 2269 N N . GLU A 1 312 ? -27.125 -4.676 -8.344 1 87 312 GLU A N 1
ATOM 2270 C CA . GLU A 1 312 ? -27.391 -4.473 -6.918 1 87 312 GLU A CA 1
ATOM 2271 C C . GLU A 1 312 ? -26.453 -5.32 -6.062 1 87 312 GLU A C 1
ATOM 2273 O O . GLU A 1 312 ? -26.031 -6.406 -6.473 1 87 312 GLU A O 1
ATOM 2278 N N . SER A 1 313 ? -26.125 -4.742 -4.902 1 81.94 313 SER A N 1
ATOM 2279 C CA . SER A 1 313 ? -25.297 -5.492 -3.955 1 81.94 313 SER A CA 1
ATOM 2280 C C . SER A 1 313 ? -25.938 -6.836 -3.617 1 81.94 313 SER A C 1
ATOM 2282 O O . SER A 1 313 ? -27.141 -6.902 -3.312 1 81.94 313 SER A O 1
ATOM 2284 N N . GLY A 1 314 ? -25.188 -7.844 -3.805 1 77.31 314 GLY A N 1
ATOM 2285 C CA . GLY A 1 314 ? -25.656 -9.164 -3.416 1 77.31 314 GLY A CA 1
ATOM 2286 C C . GLY A 1 314 ? -26.469 -9.852 -4.496 1 77.31 314 GLY A C 1
ATOM 2287 O O . GLY A 1 314 ? -26.938 -10.977 -4.309 1 77.31 314 GLY A O 1
ATOM 2288 N N . ALA A 1 315 ? -26.625 -9.242 -5.602 1 86.56 315 ALA A N 1
ATOM 2289 C CA . ALA A 1 315 ? -27.406 -9.828 -6.691 1 86.56 315 ALA A CA 1
ATOM 2290 C C . ALA A 1 315 ? -26.719 -11.062 -7.254 1 86.56 315 ALA A C 1
ATOM 2292 O O . ALA A 1 315 ? -25.484 -11.188 -7.184 1 86.56 315 ALA A O 1
ATOM 2293 N N . PRO A 1 316 ? -27.547 -12.008 -7.719 1 86.75 316 PRO A N 1
ATOM 2294 C CA . PRO A 1 316 ? -26.953 -13.18 -8.383 1 86.75 316 PRO A CA 1
ATOM 2295 C C . PRO A 1 316 ? -26.156 -12.812 -9.625 1 86.75 316 PRO A C 1
ATOM 2297 O O . PRO A 1 316 ? -26.328 -11.719 -10.18 1 86.75 316 PRO A O 1
ATOM 2300 N N . PRO A 1 317 ? -25.312 -13.672 -10.023 1 85.56 317 PRO A N 1
ATOM 2301 C CA . PRO A 1 317 ? -24.516 -13.391 -11.227 1 85.56 317 PRO A CA 1
ATOM 2302 C C . PRO A 1 317 ? -25.375 -13.258 -12.484 1 85.56 317 PRO A C 1
ATOM 2304 O O . PRO A 1 317 ? -26.375 -13.969 -12.625 1 85.56 317 PRO A O 1
ATOM 2307 N N . THR A 1 318 ? -24.984 -12.422 -13.344 1 84.88 318 THR A N 1
ATOM 2308 C CA . THR A 1 318 ? -25.688 -12.219 -14.602 1 84.88 318 THR A CA 1
ATOM 2309 C C . THR A 1 318 ? -25.266 -13.266 -15.625 1 84.88 318 THR A C 1
ATOM 2311 O O . THR A 1 318 ? -24.266 -13.961 -15.438 1 84.88 318 THR A O 1
ATOM 2314 N N . GLU A 1 319 ? -26.031 -13.328 -16.672 1 83.81 319 GLU A N 1
ATOM 2315 C CA . GLU A 1 319 ? -25.688 -14.227 -17.766 1 83.81 319 GLU A CA 1
ATOM 2316 C C . GLU A 1 319 ? -24.344 -13.844 -18.391 1 83.81 319 GLU A C 1
ATOM 2318 O O . GLU A 1 319 ? -23.562 -14.711 -18.781 1 83.81 319 GLU A O 1
ATOM 2323 N N . ARG A 1 320 ? -24.172 -12.633 -18.484 1 85.56 320 ARG A N 1
ATOM 2324 C CA . ARG A 1 320 ? -22.906 -12.148 -19.031 1 85.56 320 ARG A CA 1
ATOM 2325 C C . ARG A 1 320 ? -21.734 -12.609 -18.188 1 85.56 320 ARG A C 1
ATOM 2327 O O . ARG A 1 320 ? -20.734 -13.094 -18.719 1 85.56 320 ARG A O 1
ATOM 2334 N N . GLU A 1 321 ? -21.859 -12.438 -16.891 1 87.12 321 GLU A N 1
ATOM 2335 C CA . GLU A 1 321 ? -20.797 -12.836 -15.977 1 87.12 321 GLU A CA 1
ATOM 2336 C C . GLU A 1 321 ? -20.5 -14.328 -16.094 1 87.12 321 GLU A C 1
ATOM 2338 O O . GLU A 1 321 ? -19.344 -14.734 -16.094 1 87.12 321 GLU A O 1
ATOM 2343 N N . LEU A 1 322 ? -21.547 -15.039 -16.188 1 85 322 LEU A N 1
ATOM 2344 C CA . LEU A 1 322 ? -21.406 -16.484 -16.281 1 85 322 LEU A CA 1
ATOM 2345 C C . LEU A 1 322 ? -20.688 -16.875 -17.578 1 85 322 LEU A C 1
ATOM 2347 O O . LEU A 1 322 ? -19.859 -17.781 -17.594 1 85 322 LEU A O 1
ATOM 2351 N N . SER A 1 323 ? -21 -16.141 -18.594 1 83.62 323 SER A N 1
ATOM 2352 C CA . SER A 1 323 ? -20.359 -16.391 -19.875 1 83.62 323 SER A CA 1
ATOM 2353 C C . SER A 1 323 ? -18.875 -16.047 -19.828 1 83.62 323 SER A C 1
ATOM 2355 O O . SER A 1 323 ? -18.031 -16.812 -20.312 1 83.62 323 SER A O 1
ATOM 2357 N N . VAL A 1 324 ? -18.578 -14.945 -19.234 1 83.69 324 VAL A N 1
ATOM 2358 C CA . VAL A 1 324 ? -17.188 -14.516 -19.125 1 83.69 324 VAL A CA 1
ATOM 2359 C C . VAL A 1 324 ? -16.391 -15.492 -18.25 1 83.69 324 VAL A C 1
ATOM 2361 O O . VAL A 1 324 ? -15.281 -15.883 -18.609 1 83.69 324 VAL A O 1
ATOM 2364 N N . ALA A 1 325 ? -16.984 -15.945 -17.188 1 81.94 325 ALA A N 1
ATOM 2365 C CA . ALA A 1 325 ? -16.328 -16.891 -16.266 1 81.94 325 ALA A CA 1
ATOM 2366 C C . ALA A 1 325 ? -16.109 -18.234 -16.953 1 81.94 325 ALA A C 1
ATOM 2368 O O . ALA A 1 325 ? -15.078 -18.875 -16.75 1 81.94 325 ALA A O 1
ATOM 2369 N N . GLY A 1 326 ? -17.062 -18.688 -17.656 1 77 326 GLY A N 1
ATOM 2370 C CA . GLY A 1 326 ? -16.953 -19.938 -18.375 1 77 326 GLY A CA 1
ATOM 2371 C C . GLY A 1 326 ? -15.859 -19.953 -19.422 1 77 326 GLY A C 1
ATOM 2372 O O . GLY A 1 326 ? -15.188 -20.969 -19.609 1 77 326 GLY A O 1
ATOM 2373 N N . GLY A 1 327 ? -15.648 -18.812 -20.047 1 73.88 327 GLY A N 1
ATOM 2374 C CA . GLY A 1 327 ? -14.586 -18.688 -21.031 1 73.88 327 GLY A CA 1
ATOM 2375 C C . GLY A 1 327 ? -13.203 -18.75 -20.422 1 73.88 327 GLY A C 1
ATOM 2376 O O . GLY A 1 327 ? -12.266 -19.234 -21.062 1 73.88 327 GLY A O 1
ATOM 2377 N N . ALA A 1 328 ? -13.094 -18.375 -19.234 1 67.69 328 ALA A N 1
ATOM 2378 C CA . ALA A 1 328 ? -11.797 -18.391 -18.562 1 67.69 328 ALA A CA 1
ATOM 2379 C C . ALA A 1 328 ? -11.344 -19.828 -18.281 1 67.69 328 ALA A C 1
ATOM 2381 O O . ALA A 1 328 ? -10.148 -20.125 -18.312 1 67.69 328 ALA A O 1
ATOM 2382 N N . LEU A 1 329 ? -12.281 -20.797 -18.172 1 67.62 329 LEU A N 1
ATOM 2383 C CA . LEU A 1 329 ? -11.961 -22.188 -17.828 1 67.62 329 LEU A CA 1
ATOM 2384 C C . LEU A 1 329 ? -11.781 -23.031 -19.078 1 67.62 329 LEU A C 1
ATOM 2386 O O . LEU A 1 329 ? -11.125 -24.062 -19.047 1 67.62 329 LEU A O 1
ATOM 2390 N N . GLU A 1 330 ? -12.461 -22.641 -20.156 1 62.38 330 GLU A N 1
ATOM 2391 C CA . GLU A 1 330 ? -12.359 -23.438 -21.391 1 62.38 330 GLU A CA 1
ATOM 2392 C C . GLU A 1 330 ? -10.906 -23.641 -21.797 1 62.38 330 GLU A C 1
ATOM 2394 O O . GLU A 1 330 ? -10.523 -24.719 -22.234 1 62.38 330 GLU A O 1
ATOM 2399 N N . GLY A 1 331 ? -10.109 -22.656 -21.516 1 58.31 331 GLY A N 1
ATOM 2400 C CA . GLY A 1 331 ? -8.703 -22.797 -21.844 1 58.31 331 GLY A CA 1
ATOM 2401 C C . GLY A 1 331 ? -7.957 -23.75 -20.938 1 58.31 331 GLY A C 1
ATOM 2402 O O . GLY A 1 331 ? -6.84 -24.172 -21.25 1 58.31 331 GLY A O 1
ATOM 2403 N N . MET A 1 332 ? -8.703 -24.156 -19.953 1 62.03 332 MET A N 1
ATOM 2404 C CA . MET A 1 332 ? -8.047 -25.016 -18.984 1 62.03 332 MET A CA 1
ATOM 2405 C C . MET A 1 332 ? -8.469 -26.469 -19.156 1 62.03 332 MET A C 1
ATOM 2407 O O . MET A 1 332 ? -8.188 -27.312 -18.297 1 62.03 332 MET A O 1
ATOM 2411 N N . GLY A 1 333 ? -9.031 -26.812 -20.391 1 55.19 333 GLY A N 1
ATOM 2412 C CA . GLY A 1 333 ? -9.367 -28.188 -20.734 1 55.19 333 GLY A CA 1
ATOM 2413 C C . GLY A 1 333 ? -10.703 -28.641 -20.172 1 55.19 333 GLY A C 1
ATOM 2414 O O . GLY A 1 333 ? -11.055 -29.812 -20.25 1 55.19 333 GLY A O 1
ATOM 2415 N N . ALA A 1 334 ? -11.359 -27.75 -19.453 1 49.31 334 ALA A N 1
ATOM 2416 C CA . ALA A 1 334 ? -12.656 -28.188 -18.938 1 49.31 334 ALA A CA 1
ATOM 2417 C C . ALA A 1 334 ? -13.68 -28.312 -20.062 1 49.31 334 ALA A C 1
ATOM 2419 O O . ALA A 1 334 ? -14.227 -27.312 -20.531 1 49.31 334 ALA A O 1
ATOM 2420 N N . ARG A 1 335 ? -13.352 -29.125 -21.156 1 49.88 335 ARG A N 1
ATOM 2421 C CA . ARG A 1 335 ? -14.211 -29.312 -22.328 1 49.88 335 ARG A CA 1
ATOM 2422 C C . ARG A 1 335 ? -15.492 -30.047 -21.938 1 49.88 335 ARG A C 1
ATOM 2424 O O . ARG A 1 335 ? -15.453 -31.062 -21.25 1 49.88 335 ARG A O 1
ATOM 2431 N N . GLY A 1 336 ? -16.578 -29.359 -21.562 1 44.66 336 GLY A N 1
ATOM 2432 C CA . GLY A 1 336 ? -17.812 -30.109 -21.516 1 44.66 336 GLY A CA 1
ATOM 2433 C C . GLY A 1 336 ? -18.406 -30.375 -22.891 1 44.66 336 GLY A C 1
ATOM 2434 O O . GLY A 1 336 ? -18.281 -29.547 -23.797 1 44.66 336 GLY A O 1
ATOM 2435 N N . SER A 1 337 ? -18.5 -31.562 -23.266 1 39.72 337 SER A N 1
ATOM 2436 C CA . SER A 1 337 ? -19.062 -32.031 -24.531 1 39.72 337 SER A CA 1
ATOM 2437 C C . SER A 1 337 ? -20.297 -31.203 -24.906 1 39.72 337 SER A C 1
ATOM 2439 O O . SER A 1 337 ? -20.641 -31.094 -26.094 1 39.72 337 SER A O 1
ATOM 2441 N N . GLY A 1 338 ? -21.188 -30.812 -24.094 1 42.16 338 GLY A N 1
ATOM 2442 C CA . GLY A 1 338 ? -22.594 -30.562 -24.375 1 42.16 338 GLY A CA 1
ATOM 2443 C C . GLY A 1 338 ? -22.922 -29.078 -24.484 1 42.16 338 GLY A C 1
ATOM 2444 O O . GLY A 1 338 ? -23.812 -28.578 -23.812 1 42.16 338 GLY A O 1
ATOM 2445 N N . GLY A 1 339 ? -22.344 -28.203 -25.375 1 50.41 339 GLY A N 1
ATOM 2446 C CA . GLY A 1 339 ? -22.578 -26.812 -25.75 1 50.41 339 GLY A CA 1
ATOM 2447 C C . GLY A 1 339 ? -22.328 -25.844 -24.609 1 50.41 339 GLY A C 1
ATOM 2448 O O . GLY A 1 339 ? -22.031 -26.25 -23.484 1 50.41 339 GLY A O 1
ATOM 2449 N N . LYS A 1 340 ? -22.266 -24.484 -24.969 1 56.28 340 LYS A N 1
ATOM 2450 C CA . LYS A 1 340 ? -21.969 -23.406 -24.047 1 56.28 340 LYS A CA 1
ATOM 2451 C C . LYS A 1 340 ? -22.781 -23.547 -22.75 1 56.28 340 LYS A C 1
ATOM 2453 O O . LYS A 1 340 ? -22.266 -23.359 -21.656 1 56.28 340 LYS A O 1
ATOM 2458 N N . ARG A 1 341 ? -24.047 -23.844 -22.859 1 56.91 341 ARG A N 1
ATOM 2459 C CA . ARG A 1 341 ? -24.969 -23.953 -21.719 1 56.91 341 ARG A CA 1
ATOM 2460 C C . ARG A 1 341 ? -24.625 -25.172 -20.875 1 56.91 341 ARG A C 1
ATOM 2462 O O . ARG A 1 341 ? -24.688 -25.109 -19.641 1 56.91 341 ARG A O 1
ATOM 2469 N N . GLY A 1 342 ? -24.359 -26.141 -21.438 1 52.78 342 GLY A N 1
ATOM 2470 C CA . GLY A 1 342 ? -23.953 -27.344 -20.703 1 52.78 342 GLY A CA 1
ATOM 2471 C C . GLY A 1 342 ? -22.672 -27.141 -19.906 1 52.78 342 GLY A C 1
ATOM 2472 O O . GLY A 1 342 ? -22.578 -27.594 -18.766 1 52.78 342 GLY A O 1
ATOM 2473 N N . LEU A 1 343 ? -21.766 -26.469 -20.422 1 60.03 343 LEU A N 1
ATOM 2474 C CA . LEU A 1 343 ? -20.5 -26.172 -19.75 1 60.03 343 LEU A CA 1
ATOM 2475 C C . LEU A 1 343 ? -20.719 -25.281 -18.531 1 60.03 343 LEU A C 1
ATOM 2477 O O . LEU A 1 343 ? -20.156 -25.516 -17.469 1 60.03 343 LEU A O 1
ATOM 2481 N N . LEU A 1 344 ? -21.578 -24.328 -18.719 1 63.09 344 LEU A N 1
ATOM 2482 C CA . LEU A 1 344 ? -21.844 -23.406 -17.641 1 63.09 344 LEU A CA 1
ATOM 2483 C C . LEU A 1 344 ? -22.469 -24.125 -16.453 1 63.09 344 LEU A C 1
ATOM 2485 O O . LEU A 1 344 ? -22.125 -23.844 -15.297 1 63.09 344 LEU A O 1
ATOM 2489 N N . LYS A 1 345 ? -23.359 -25.016 -16.719 1 63.78 345 LYS A N 1
ATOM 2490 C CA . LYS A 1 345 ? -24 -25.797 -15.656 1 63.78 345 LYS A CA 1
ATOM 2491 C C . LYS A 1 345 ? -22.984 -26.641 -14.898 1 63.78 345 LYS A C 1
ATOM 2493 O O . LYS A 1 345 ? -23.062 -26.781 -13.68 1 63.78 345 LYS A O 1
ATOM 2498 N N . ARG A 1 346 ? -22.156 -27.078 -15.617 1 62.66 346 ARG A N 1
ATOM 2499 C CA . ARG A 1 346 ? -21.141 -27.922 -15 1 62.66 346 ARG A CA 1
ATOM 2500 C C . ARG A 1 346 ? -20.172 -27.094 -14.164 1 62.66 346 ARG A C 1
ATOM 2502 O O . ARG A 1 346 ? -19.719 -27.547 -13.109 1 62.66 346 ARG A O 1
ATOM 2509 N N . LEU A 1 347 ? -20.031 -25.844 -14.672 1 67.06 347 LEU A N 1
ATOM 2510 C CA . LEU A 1 347 ? -19 -25.031 -14.07 1 67.06 347 LE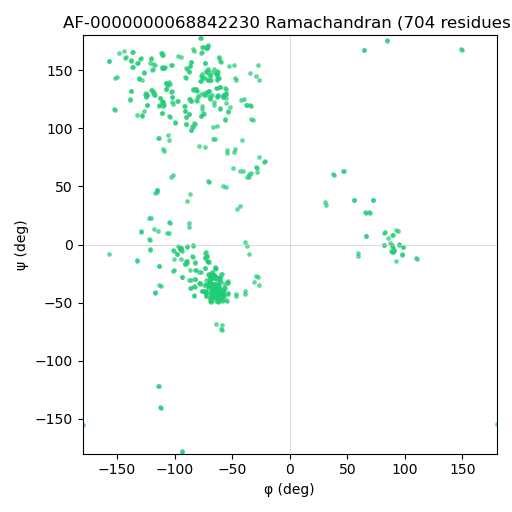U A CA 1
ATOM 2511 C C . LEU A 1 347 ? -19.531 -24.266 -12.859 1 67.06 347 LEU A C 1
ATOM 2513 O O . LEU A 1 347 ? -18.781 -24 -11.914 1 67.06 347 LEU A O 1
ATOM 2517 N N . PHE A 1 348 ? -20.891 -23.922 -12.906 1 69.12 348 PHE A N 1
ATOM 2518 C CA . PHE A 1 348 ? -21.406 -23.031 -11.859 1 69.12 348 PHE A CA 1
ATOM 2519 C C . PHE A 1 348 ? -22.547 -23.703 -11.102 1 69.12 348 PHE A C 1
ATOM 2521 O O . PHE A 1 348 ? -23.188 -23.078 -10.25 1 69.12 348 PHE A O 1
ATOM 2528 N N . ARG A 1 349 ? -22.734 -24.938 -11.031 1 60.09 349 ARG A N 1
ATOM 2529 C CA . ARG A 1 349 ? -23.844 -25.656 -10.398 1 60.09 349 ARG A CA 1
ATOM 2530 C C . ARG A 1 349 ? -25.125 -24.844 -10.461 1 60.09 349 ARG A C 1
ATOM 2532 O O . ARG A 1 349 ? -25.797 -24.672 -9.445 1 60.09 349 ARG A O 1
ATOM 2539 N N . ILE A 1 350 ? -25.453 -24.109 -11.469 1 53.34 350 ILE A N 1
ATOM 2540 C CA . ILE A 1 350 ? -26.656 -23.312 -11.609 1 53.34 350 ILE A CA 1
ATOM 2541 C C . ILE A 1 350 ? -27.891 -24.219 -11.688 1 53.34 350 ILE A C 1
ATOM 2543 O O . ILE A 1 350 ? -27.859 -25.25 -12.359 1 53.34 350 ILE A O 1
ATOM 2547 N N . GLY A 1 351 ? -28.719 -24.406 -10.562 1 44.69 351 GLY A N 1
ATOM 2548 C CA . GLY A 1 351 ? -29.953 -25.172 -10.5 1 44.69 351 GLY A CA 1
ATOM 2549 C C . GLY A 1 351 ? -30.797 -25.062 -11.758 1 44.69 351 GLY A C 1
ATOM 2550 O O . GLY A 1 351 ? -30.859 -23.984 -12.375 1 44.69 351 GLY A O 1
ATOM 2551 N N . ALA A 1 352 ? -31.094 -26.25 -12.484 1 39.31 352 ALA A N 1
ATOM 2552 C CA . ALA A 1 352 ? -32.156 -26.391 -13.484 1 39.31 352 ALA A CA 1
ATOM 2553 C C . ALA A 1 352 ? -33.469 -25.844 -12.969 1 39.31 352 ALA A C 1
ATOM 2555 O O . ALA A 1 352 ? -33.969 -26.266 -11.922 1 39.31 352 ALA A O 1
ATOM 2556 N N . SER A 1 353 ? -33.812 -24.578 -12.922 1 32.5 353 SER A N 1
ATOM 2557 C CA . SER A 1 353 ? -35.25 -24.391 -12.836 1 32.5 353 SER A CA 1
ATOM 2558 C C . SER A 1 353 ? -36 -25.344 -13.758 1 32.5 353 SER A C 1
ATOM 2560 O O . SER A 1 353 ? -35.781 -25.312 -14.969 1 32.5 353 SER A O 1
ATOM 2562 N N . SER A 1 354 ? -36.375 -26.531 -13.305 1 27.95 354 SER A N 1
ATOM 2563 C CA . SER A 1 354 ? -37.562 -27.172 -13.891 1 27.95 354 SER A CA 1
ATOM 2564 C C . SER A 1 354 ? -38.75 -26.234 -13.906 1 27.95 354 SER A C 1
ATOM 2566 O O . SER A 1 354 ? -39 -25.531 -12.93 1 27.95 354 SER A O 1
ATOM 2568 N N . MET B 1 1 ? -38.688 18.391 -6.73 1 19.69 1 MET B N 1
ATOM 2569 C CA . MET B 1 1 ? -37.875 17.188 -6.934 1 19.69 1 MET B CA 1
ATOM 2570 C C . MET B 1 1 ? -36.438 17.406 -6.445 1 19.69 1 MET B C 1
ATOM 2572 O O . MET B 1 1 ? -35.625 17.984 -7.156 1 19.69 1 MET B O 1
ATOM 2576 N N . LEU B 1 2 ? -36.156 17.75 -5.203 1 19.88 2 LEU B N 1
ATOM 2577 C CA . LEU B 1 2 ? -35.219 18.453 -4.332 1 19.88 2 LEU B CA 1
ATOM 2578 C C . LEU B 1 2 ? -33.969 17.594 -4.055 1 19.88 2 LEU B C 1
ATOM 2580 O O . LEU B 1 2 ? -34.094 16.484 -3.535 1 19.88 2 LEU B O 1
ATOM 2584 N N . ALA B 1 3 ? -32.938 17.625 -4.98 1 26.58 3 ALA B N 1
ATOM 2585 C CA . ALA B 1 3 ? -31.609 17.141 -4.641 1 26.58 3 ALA B CA 1
ATOM 2586 C C . ALA B 1 3 ? -31.359 17.25 -3.141 1 26.58 3 ALA B C 1
ATOM 2588 O O . ALA B 1 3 ? -31.375 18.344 -2.58 1 26.58 3 ALA B O 1
ATOM 2589 N N . LEU B 1 4 ? -31.953 16.359 -2.449 1 25.86 4 LEU B N 1
ATOM 2590 C CA . LEU B 1 4 ? -31.594 16.344 -1.037 1 25.86 4 LEU B CA 1
ATOM 2591 C C . LEU B 1 4 ? -30.094 16.562 -0.859 1 25.86 4 LEU B C 1
ATOM 2593 O O . LEU B 1 4 ? -29.297 15.695 -1.219 1 25.86 4 LEU B O 1
ATOM 2597 N N . LEU B 1 5 ? -29.562 17.656 -1.225 1 32.75 5 LEU B N 1
ATOM 2598 C CA . LEU B 1 5 ? -28.266 18.141 -0.746 1 32.75 5 LEU B CA 1
ATOM 2599 C C . LEU B 1 5 ? -27.984 17.625 0.661 1 32.75 5 LEU B C 1
ATOM 2601 O O . LEU B 1 5 ? -28.719 17.938 1.603 1 32.75 5 LEU B O 1
ATOM 2605 N N . CYS B 1 6 ? -27.891 16.328 0.82 1 35.22 6 CYS B N 1
ATOM 2606 C CA . CYS B 1 6 ? -27.391 15.938 2.139 1 35.22 6 CYS B CA 1
ATOM 2607 C C . CYS B 1 6 ? -26.609 17.078 2.785 1 35.22 6 CYS B C 1
ATOM 2609 O O . CYS B 1 6 ? -25.562 17.469 2.281 1 35.22 6 CYS B O 1
ATOM 2611 N N . SER B 1 7 ? -27.172 18.203 3.256 1 40.91 7 SER B N 1
ATOM 2612 C CA . SER B 1 7 ? -26.781 19.406 3.986 1 40.91 7 SER B CA 1
ATOM 2613 C C . SER B 1 7 ? -25.672 19.094 4.988 1 40.91 7 SER B C 1
ATOM 2615 O O . SER B 1 7 ? -25.891 18.406 5.98 1 40.91 7 SER B O 1
ATOM 2617 N N . SER B 1 8 ? -24.469 18.625 4.625 1 56.16 8 SER B N 1
ATOM 2618 C CA . SER B 1 8 ? -23.422 18.656 5.641 1 56.16 8 SER B CA 1
ATOM 2619 C C . SER B 1 8 ? -23.562 19.859 6.551 1 56.16 8 SER B C 1
ATOM 2621 O O . SER B 1 8 ? -23.969 20.938 6.105 1 56.16 8 SER B O 1
ATOM 2623 N N . ALA B 1 9 ? -24 19.703 7.895 1 68.19 9 ALA B N 1
ATOM 2624 C CA . ALA B 1 9 ? -24.188 20.75 8.891 1 68.19 9 ALA B CA 1
ATOM 2625 C C . ALA B 1 9 ? -23.156 21.859 8.719 1 68.19 9 ALA B C 1
ATOM 2627 O O . ALA B 1 9 ? -21.984 21.594 8.453 1 68.19 9 ALA B O 1
ATOM 2628 N N . ALA B 1 10 ? -23.703 23.062 8.469 1 88.38 10 ALA B N 1
ATOM 2629 C CA . ALA B 1 10 ? -22.844 24.234 8.414 1 88.38 10 ALA B CA 1
ATOM 2630 C C . ALA B 1 10 ? -22.297 24.594 9.797 1 88.38 10 ALA B C 1
ATOM 2632 O O . ALA B 1 10 ? -23.031 24.562 10.789 1 88.38 10 ALA B O 1
ATOM 2633 N N . TYR B 1 11 ? -20.984 24.703 9.891 1 93.38 11 TYR B N 1
ATOM 2634 C CA . TYR B 1 11 ? -20.312 25.031 11.141 1 93.38 11 TYR B CA 1
ATOM 2635 C C . TYR B 1 11 ? -19.719 26.438 11.086 1 93.38 11 TYR B C 1
ATOM 2637 O O . TYR B 1 11 ? -19.5 26.984 10 1 93.38 11 TYR B O 1
ATOM 2645 N N . ASN B 1 12 ? -19.625 27.031 12.297 1 94.56 12 ASN B N 1
ATOM 2646 C CA . ASN B 1 12 ? -18.719 28.156 12.469 1 94.56 12 ASN B CA 1
ATOM 2647 C C . ASN B 1 12 ? -17.312 27.703 12.828 1 94.56 12 ASN B C 1
ATOM 2649 O O . ASN B 1 12 ? -17.078 27.172 13.914 1 94.56 12 ASN B O 1
ATOM 2653 N N . VAL B 1 13 ? -16.391 27.922 11.914 1 96.62 13 VAL B N 1
ATOM 2654 C CA . VAL B 1 13 ? -15.07 27.328 12.086 1 96.62 13 VAL B CA 1
ATOM 2655 C C . VAL B 1 13 ? -14.023 28.422 12.305 1 96.62 13 VAL B C 1
ATOM 2657 O O . VAL B 1 13 ? -13.875 29.312 11.477 1 96.62 13 VAL B O 1
ATOM 2660 N N . ALA B 1 14 ? -13.352 28.375 13.469 1 96.38 14 ALA B N 1
ATOM 2661 C CA . ALA B 1 14 ? -12.172 29.219 13.672 1 96.38 14 ALA B CA 1
ATOM 2662 C C . ALA B 1 14 ? -10.938 28.578 13.039 1 96.38 14 ALA B C 1
ATOM 2664 O O . ALA B 1 14 ? -10.703 27.375 13.195 1 96.38 14 ALA B O 1
ATOM 2665 N N . VAL B 1 15 ? -10.133 29.359 12.281 1 97.62 15 VAL B N 1
ATOM 2666 C CA . VAL B 1 15 ? -8.945 28.844 11.586 1 97.62 15 VAL B CA 1
ATOM 2667 C C . VAL B 1 15 ? -7.719 29.641 12.008 1 97.62 15 VAL B C 1
ATOM 2669 O O . VAL B 1 15 ? -7.699 30.875 11.891 1 97.62 15 VAL B O 1
ATOM 2672 N N . THR B 1 16 ? -6.746 28.969 12.57 1 97 16 THR B N 1
ATOM 2673 C CA . THR B 1 16 ? -5.434 29.578 12.766 1 97 16 THR B CA 1
ATOM 2674 C C . THR B 1 16 ? -4.562 29.406 11.523 1 97 16 THR B C 1
ATOM 2676 O O . THR B 1 16 ? -4.785 28.484 10.734 1 97 16 THR B O 1
ATOM 2679 N N . GLY B 1 17 ? -3.617 30.312 11.344 1 96.38 17 GLY B N 1
ATOM 2680 C CA . GLY B 1 17 ? -2.783 30.234 10.156 1 96.38 17 GLY B CA 1
ATOM 2681 C C . GLY B 1 17 ? -3.549 30.469 8.867 1 96.38 17 GLY B C 1
ATOM 2682 O O . GLY B 1 17 ? -3.148 30 7.805 1 96.38 17 GLY B O 1
ATOM 2683 N N . ALA B 1 18 ? -4.582 31.188 8.906 1 97.31 18 ALA B N 1
ATOM 2684 C CA . ALA B 1 18 ? -5.52 31.359 7.797 1 97.31 18 ALA B CA 1
ATOM 2685 C C . ALA B 1 18 ? -4.871 32.125 6.645 1 97.31 18 ALA B C 1
ATOM 2687 O O . ALA B 1 18 ? -5.309 32 5.496 1 97.31 18 ALA B O 1
ATOM 2688 N N . THR B 1 19 ? -3.855 32.906 6.918 1 95.88 19 THR B N 1
ATOM 2689 C CA . THR B 1 19 ? -3.232 33.719 5.879 1 95.88 19 THR B CA 1
ATOM 2690 C C . THR B 1 19 ? -2.037 33 5.266 1 95.88 19 THR B C 1
ATOM 2692 O O . THR B 1 19 ? -1.427 33.5 4.316 1 95.88 19 THR B O 1
ATOM 2695 N N . GLY B 1 20 ? -1.674 31.844 5.789 1 94.19 20 GLY B N 1
ATOM 2696 C CA . GLY B 1 20 ? -0.59 31.062 5.234 1 94.19 20 GLY B CA 1
ATOM 2697 C C . GLY B 1 20 ? -0.989 30.297 3.984 1 94.19 20 GLY B C 1
ATOM 2698 O O . GLY B 1 20 ? -2.154 30.312 3.58 1 94.19 20 GLY B O 1
ATOM 2699 N N . ARG B 1 21 ? -0.059 29.578 3.369 1 93.25 21 ARG B N 1
ATOM 2700 C CA . ARG B 1 21 ? -0.288 28.875 2.115 1 93.25 21 ARG B CA 1
ATOM 2701 C C . ARG B 1 21 ? -1.344 27.781 2.285 1 93.25 21 ARG B C 1
ATOM 2703 O O . ARG B 1 21 ? -2.293 27.703 1.503 1 93.25 21 ARG B O 1
ATOM 2710 N N . THR B 1 22 ? -1.18 26.953 3.338 1 95.94 22 THR B N 1
ATOM 2711 C CA . THR B 1 22 ? -2.156 25.891 3.572 1 95.94 22 THR B CA 1
ATOM 2712 C C . THR B 1 22 ? -3.445 26.469 4.152 1 95.94 22 THR B C 1
ATOM 2714 O O . THR B 1 22 ? -4.543 26.062 3.775 1 95.94 22 THR B O 1
ATOM 2717 N N . GLY B 1 23 ? -3.34 27.438 5.07 1 97.56 23 GLY B N 1
ATOM 2718 C CA . GLY B 1 23 ? -4.496 28.047 5.707 1 97.56 23 GLY B CA 1
ATOM 2719 C C . GLY B 1 23 ? -5.469 28.656 4.719 1 97.56 23 GLY B C 1
ATOM 2720 O O . GLY B 1 23 ? -6.684 28.516 4.867 1 97.56 23 GLY B O 1
ATOM 2721 N N . ARG B 1 24 ? -4.957 29.281 3.705 1 97.31 24 ARG B N 1
ATOM 2722 C CA . ARG B 1 24 ? -5.812 29.906 2.699 1 97.31 24 ARG B CA 1
ATOM 2723 C C . ARG B 1 24 ? -6.613 28.844 1.937 1 97.31 24 ARG B C 1
ATOM 2725 O O . ARG B 1 24 ? -7.777 29.078 1.597 1 97.31 24 ARG B O 1
ATOM 2732 N N . LEU B 1 25 ? -5.953 27.75 1.629 1 97.5 25 LEU B N 1
ATOM 2733 C CA . LEU B 1 25 ? -6.641 26.641 0.954 1 97.5 25 LEU B CA 1
ATOM 2734 C C . LEU B 1 25 ? -7.734 26.062 1.84 1 97.5 25 LEU B C 1
ATOM 2736 O O . LEU B 1 25 ? -8.805 25.688 1.35 1 97.5 25 LEU B O 1
ATOM 2740 N N . VAL B 1 26 ? -7.52 26.031 3.148 1 98 26 VAL B N 1
ATOM 2741 C CA . VAL B 1 26 ? -8.508 25.547 4.109 1 98 26 VAL B CA 1
ATOM 2742 C C . VAL B 1 26 ? -9.695 26.5 4.148 1 98 26 VAL B C 1
ATOM 2744 O O . VAL B 1 26 ? -10.852 26.062 4.09 1 98 26 VAL B O 1
ATOM 2747 N N . VAL B 1 27 ? -9.43 27.766 4.184 1 98.25 27 VAL B N 1
ATOM 2748 C CA . VAL B 1 27 ? -10.484 28.781 4.207 1 98.25 27 VAL B CA 1
ATOM 2749 C C . VAL B 1 27 ? -11.344 28.656 2.953 1 98.25 27 VAL B C 1
ATOM 2751 O O . VAL B 1 27 ? -12.578 28.609 3.039 1 98.25 27 VAL B O 1
ATOM 2754 N N . ASP B 1 28 ? -10.688 28.531 1.796 1 97.31 28 ASP B N 1
ATOM 2755 C CA . ASP B 1 28 ? -11.406 28.375 0.539 1 97.31 28 ASP B CA 1
ATOM 2756 C C . ASP B 1 28 ? -12.297 27.141 0.564 1 97.31 28 ASP B C 1
ATOM 2758 O O . ASP B 1 28 ? -13.461 27.188 0.167 1 97.31 28 ASP B O 1
ATOM 2762 N N . SER B 1 29 ? -11.742 26.094 1.031 1 96.06 29 SER B N 1
ATOM 2763 C CA . SER B 1 29 ? -12.477 24.828 1.089 1 96.06 29 SER B CA 1
ATOM 2764 C C . SER B 1 29 ? -13.664 24.922 2.041 1 96.06 29 SER B C 1
ATOM 2766 O O . SER B 1 29 ? -14.742 24.391 1.76 1 96.06 29 SER B O 1
ATOM 2768 N N . LEU B 1 30 ? -13.523 25.578 3.166 1 97.12 30 LEU B N 1
ATOM 2769 C CA . LEU B 1 30 ? -14.594 25.766 4.137 1 97.12 30 LEU B CA 1
ATOM 2770 C C . LEU B 1 30 ? -15.742 26.562 3.527 1 97.12 30 LEU B C 1
ATOM 2772 O O . LEU B 1 30 ? -16.906 26.172 3.635 1 97.12 30 LEU B O 1
ATOM 2776 N N . LEU B 1 31 ? -15.414 27.656 2.855 1 97 31 LEU B N 1
ATOM 2777 C CA . LEU B 1 31 ? -16.438 28.5 2.242 1 97 31 LEU B CA 1
ATOM 2778 C C . LEU B 1 31 ? -17.188 27.75 1.15 1 97 31 LEU B C 1
ATOM 2780 O O . LEU B 1 31 ? -18.422 27.797 1.083 1 97 31 LEU B O 1
ATOM 2784 N N . LYS B 1 32 ? -16.438 27.016 0.339 1 94.56 32 LYS B N 1
ATOM 2785 C CA . LYS B 1 32 ? -17.047 26.219 -0.729 1 94.56 32 LYS B CA 1
ATOM 2786 C C . LYS B 1 32 ? -18 25.172 -0.164 1 94.56 32 LYS B C 1
ATOM 2788 O O . LYS B 1 32 ? -18.984 24.812 -0.808 1 94.56 32 LYS B O 1
ATOM 2793 N N . SER B 1 33 ? -17.688 24.75 1.038 1 92.62 33 SER B N 1
ATOM 2794 C CA . SER B 1 33 ? -18.484 23.719 1.672 1 92.62 33 SER B CA 1
ATOM 2795 C C . SER B 1 33 ? -19.641 24.312 2.463 1 92.62 33 SER B C 1
ATOM 2797 O O . SER B 1 33 ? -20.359 23.594 3.156 1 92.62 33 SER B O 1
ATOM 2799 N N . GLY B 1 34 ? -19.766 25.594 2.51 1 94.25 34 GLY B N 1
ATOM 2800 C CA . GLY B 1 34 ? -20.922 26.266 3.096 1 94.25 34 GLY B CA 1
ATOM 2801 C C . GLY B 1 34 ? -20.719 26.609 4.559 1 94.25 34 GLY B C 1
ATOM 2802 O O . GLY B 1 34 ? -21.688 26.969 5.246 1 94.25 34 GLY B O 1
ATOM 2803 N N . HIS B 1 35 ? -19.531 26.531 5.102 1 96 35 HIS B N 1
ATOM 2804 C CA . HIS B 1 35 ? -19.25 26.891 6.484 1 96 35 HIS B CA 1
ATOM 2805 C C . HIS B 1 35 ? -18.969 28.375 6.629 1 96 35 HIS B C 1
ATOM 2807 O O . HIS B 1 35 ? -18.641 29.047 5.652 1 96 35 HIS B O 1
ATOM 2813 N N . SER B 1 36 ? -19.172 28.875 7.812 1 97.06 36 SER B N 1
ATOM 2814 C CA . SER B 1 36 ? -18.703 30.203 8.18 1 97.06 36 SER B CA 1
ATOM 2815 C C . SER B 1 36 ? -17.297 30.156 8.766 1 97.06 36 SER B C 1
ATOM 2817 O O . SER B 1 36 ? -16.953 29.219 9.492 1 97.06 36 SER B O 1
ATOM 2819 N N . VAL B 1 37 ? -16.516 31.172 8.445 1 97.81 37 VAL B N 1
ATOM 2820 C CA . VAL B 1 37 ? -15.117 31.109 8.836 1 97.81 37 VAL B CA 1
ATOM 2821 C C . VAL B 1 37 ? -14.75 32.344 9.656 1 97.81 37 VAL B C 1
ATOM 2823 O O . VAL B 1 37 ? -15.078 33.469 9.266 1 97.81 37 VAL B O 1
ATOM 2826 N N . THR B 1 38 ? -14.133 32.156 10.781 1 96.69 38 THR B N 1
ATOM 2827 C CA . THR B 1 38 ? -13.43 33.188 11.531 1 96.69 38 THR B CA 1
ATOM 2828 C C . THR B 1 38 ? -11.922 32.938 11.508 1 96.69 38 THR B C 1
ATOM 2830 O O . THR B 1 38 ? -11.445 31.969 12.102 1 96.69 38 THR B O 1
ATOM 2833 N N . ALA B 1 39 ? -11.203 33.812 10.867 1 97.88 39 ALA B N 1
ATOM 2834 C CA . ALA B 1 39 ? -9.742 33.719 10.812 1 97.88 39 ALA B CA 1
ATOM 2835 C C . ALA B 1 39 ? -9.102 34.375 12.023 1 97.88 39 ALA B C 1
ATOM 2837 O O . ALA B 1 39 ? -9.367 35.562 12.305 1 97.88 39 ALA B O 1
ATOM 2838 N N . LEU B 1 40 ? -8.297 33.656 12.758 1 96.31 40 LEU B N 1
ATOM 2839 C CA . LEU B 1 40 ? -7.484 34.219 13.836 1 96.31 40 LEU B CA 1
ATOM 2840 C C . LEU B 1 40 ? -6.117 34.656 13.312 1 96.31 40 LEU B C 1
ATOM 2842 O O . LEU B 1 40 ? -5.285 33.812 12.969 1 96.31 40 LEU B O 1
ATOM 2846 N N . VAL B 1 41 ? -5.91 35.969 13.258 1 95.94 41 VAL B N 1
ATOM 2847 C CA . VAL B 1 41 ? -4.754 36.469 12.531 1 95.94 41 VAL B CA 1
ATOM 2848 C C . VAL B 1 41 ? -4.02 37.5 13.406 1 95.94 41 VAL B C 1
ATOM 2850 O O . VAL B 1 41 ? -4.609 38.094 14.312 1 95.94 41 VAL B O 1
ATOM 2853 N N . ARG B 1 42 ? -2.729 37.656 13.102 1 92.38 42 ARG B N 1
ATOM 2854 C CA . ARG B 1 42 ? -1.929 38.625 13.844 1 92.38 42 ARG B CA 1
ATOM 2855 C C . ARG B 1 42 ? -2.203 40.031 13.367 1 92.38 42 ARG B C 1
ATOM 2857 O O . ARG B 1 42 ? -2.15 41 14.156 1 92.38 42 ARG B O 1
ATOM 2864 N N . ASP B 1 43 ? -2.48 40.125 12.047 1 92.5 43 ASP B N 1
ATOM 2865 C CA . ASP B 1 43 ? -2.711 41.406 11.391 1 92.5 43 ASP B CA 1
ATOM 2866 C C . ASP B 1 43 ? -4.008 41.406 10.586 1 92.5 43 ASP B C 1
ATOM 2868 O O . ASP B 1 43 ? -4.066 40.812 9.508 1 92.5 43 ASP B O 1
ATOM 2872 N N . GLY B 1 44 ? -4.953 42.156 11.047 1 92.19 44 GLY B N 1
ATOM 2873 C CA . GLY B 1 44 ? -6.27 42.156 10.422 1 92.19 44 GLY B CA 1
ATOM 2874 C C . GLY B 1 44 ? -6.258 42.781 9.031 1 92.19 44 GLY B C 1
ATOM 2875 O O . GLY B 1 44 ? -6.949 42.281 8.133 1 92.19 44 GLY B O 1
ATOM 2876 N N . ASP B 1 45 ? -5.488 43.781 8.852 1 92 45 ASP B N 1
ATOM 2877 C CA . ASP B 1 45 ? -5.418 44.438 7.547 1 92 45 ASP B CA 1
ATOM 2878 C C . ASP B 1 45 ? -4.812 43.5 6.496 1 92 45 ASP B C 1
ATOM 2880 O O . ASP B 1 45 ? -5.332 43.406 5.383 1 92 45 ASP B O 1
ATOM 2884 N N . LYS B 1 46 ? -3.785 42.875 6.883 1 91.25 46 LYS B N 1
ATOM 2885 C CA . LYS B 1 46 ? -3.172 41.906 5.977 1 91.25 46 LYS B CA 1
ATOM 2886 C C . LYS B 1 46 ? -4.137 40.781 5.645 1 91.25 46 LYS B C 1
ATOM 2888 O O . LYS B 1 46 ? -4.25 40.375 4.488 1 91.25 46 LYS B O 1
ATOM 2893 N N . ALA B 1 47 ? -4.797 40.344 6.621 1 95.12 47 ALA B N 1
ATOM 2894 C CA . ALA B 1 47 ? -5.75 39.25 6.418 1 95.12 47 ALA B CA 1
ATOM 2895 C C . ALA B 1 47 ? -6.855 39.656 5.449 1 95.12 47 ALA B C 1
ATOM 2897 O O . ALA B 1 47 ? -7.223 38.875 4.555 1 95.12 47 ALA B O 1
ATOM 2898 N N . ALA B 1 48 ? -7.309 40.844 5.582 1 92.31 48 ALA B N 1
ATOM 2899 C CA . ALA B 1 48 ? -8.391 41.344 4.734 1 92.31 48 ALA B CA 1
ATOM 2900 C C . ALA B 1 48 ? -7.945 41.438 3.277 1 92.31 48 ALA B C 1
ATOM 2902 O O . ALA B 1 48 ? -8.766 41.312 2.365 1 92.31 48 ALA B O 1
ATOM 2903 N N . SER B 1 49 ? -6.684 41.594 3.107 1 93.62 49 SER B N 1
ATOM 2904 C CA . SER B 1 49 ? -6.164 41.75 1.752 1 93.62 49 SER B CA 1
ATOM 2905 C C . SER B 1 49 ? -5.977 40.406 1.078 1 93.62 49 SER B C 1
ATOM 2907 O O . SER B 1 49 ? -5.961 40.312 -0.151 1 93.62 49 SER B O 1
ATOM 2909 N N . VAL B 1 50 ? -5.867 39.375 1.874 1 95.06 50 VAL B N 1
ATOM 2910 C CA . VAL B 1 50 ? -5.5 38.094 1.255 1 95.06 50 VAL B CA 1
ATOM 2911 C C . VAL B 1 50 ? -6.664 37.094 1.367 1 95.06 50 VAL B C 1
ATOM 2913 O O . VAL B 1 50 ? -6.75 36.156 0.595 1 95.06 50 VAL B O 1
ATOM 2916 N N . LEU B 1 51 ? -7.582 37.344 2.26 1 97.62 51 LEU B N 1
ATOM 2917 C CA . LEU B 1 51 ? -8.703 36.438 2.463 1 97.62 51 LEU B CA 1
ATOM 2918 C C . LEU B 1 51 ? -9.977 36.969 1.821 1 97.62 51 LEU B C 1
ATOM 2920 O O . LEU B 1 51 ? -10.109 38.188 1.648 1 97.62 51 LEU B O 1
ATOM 2924 N N . PRO B 1 52 ? -10.891 36.094 1.47 1 96.81 52 PRO B N 1
ATOM 2925 C CA . PRO B 1 52 ? -12.172 36.562 0.936 1 96.81 52 PRO B CA 1
ATOM 2926 C C . PRO B 1 52 ? -12.938 37.438 1.919 1 96.81 52 PRO B C 1
ATOM 2928 O O . PRO B 1 52 ? -12.82 37.281 3.135 1 96.81 52 PRO B O 1
ATOM 2931 N N . ALA B 1 53 ? -13.828 38.25 1.418 1 95 53 ALA B N 1
ATOM 2932 C CA . ALA B 1 53 ? -14.578 39.219 2.205 1 95 53 ALA B CA 1
ATOM 2933 C C . ALA B 1 53 ? -15.531 38.531 3.17 1 95 53 ALA B C 1
ATOM 2935 O O . ALA B 1 53 ? -15.844 39.062 4.238 1 95 53 ALA B O 1
ATOM 2936 N N . ALA B 1 54 ? -15.93 37.375 2.838 1 96.25 54 ALA B N 1
ATOM 2937 C CA . ALA B 1 54 ? -16.906 36.656 3.629 1 96.25 54 ALA B CA 1
ATOM 2938 C C . ALA B 1 54 ? -16.297 36.125 4.926 1 96.25 54 ALA B C 1
ATOM 2940 O O . ALA B 1 54 ? -17.016 35.688 5.832 1 96.25 54 ALA B O 1
ATOM 2941 N N . VAL B 1 55 ? -14.984 36.188 5.039 1 97.62 55 VAL B N 1
ATOM 2942 C CA . VAL B 1 55 ? -14.289 35.656 6.203 1 97.62 55 VAL B CA 1
ATOM 2943 C C . VAL B 1 55 ? -14.227 36.719 7.301 1 97.62 55 VAL B C 1
ATOM 2945 O O . VAL B 1 55 ? -13.797 37.844 7.055 1 97.62 55 VAL B O 1
ATOM 2948 N N . ALA B 1 56 ? -14.703 36.406 8.492 1 96.12 56 ALA B N 1
ATOM 2949 C CA . ALA B 1 56 ? -14.492 37.281 9.648 1 96.12 56 ALA B CA 1
ATOM 2950 C C . ALA B 1 56 ? -13.055 37.156 10.156 1 96.12 56 ALA B C 1
ATOM 2952 O O . ALA B 1 56 ? -12.469 36.094 10.148 1 96.12 56 ALA B O 1
ATOM 2953 N N . CYS B 1 57 ? -12.516 38.281 10.602 1 96.25 57 CYS B N 1
ATOM 2954 C CA . CYS B 1 57 ? -11.148 38.281 11.117 1 96.25 57 CYS B CA 1
ATOM 2955 C C . CYS B 1 57 ? -11.117 38.75 12.57 1 96.25 57 CYS B C 1
ATOM 2957 O O . CYS B 1 57 ? -11.812 39.688 12.953 1 96.25 57 CYS B O 1
ATOM 2959 N N . ARG B 1 58 ? -10.422 38.031 13.336 1 95.81 58 ARG B N 1
ATOM 2960 C CA . ARG B 1 58 ? -10.125 38.406 14.711 1 95.81 58 ARG B CA 1
ATOM 2961 C C . ARG B 1 58 ? -8.625 38.438 14.969 1 95.81 58 ARG B C 1
ATOM 2963 O O . ARG B 1 58 ? -7.922 37.469 14.633 1 95.81 58 ARG B O 1
ATOM 2970 N N . GLU B 1 59 ? -8.195 39.5 15.5 1 95.81 59 GLU B N 1
ATOM 2971 C CA . GLU B 1 59 ? -6.766 39.625 15.758 1 95.81 59 GLU B CA 1
ATOM 2972 C C . GLU B 1 59 ? -6.355 38.875 17.031 1 95.81 59 GLU B C 1
ATOM 2974 O O . GLU B 1 59 ? -6.984 39.062 18.078 1 95.81 59 GLU B O 1
ATOM 2979 N N . LEU B 1 60 ? -5.348 38.031 16.875 1 94.94 60 LEU B N 1
ATOM 2980 C CA . LEU B 1 60 ? -4.781 37.25 17.953 1 94.94 60 LEU B CA 1
ATOM 2981 C C . LEU B 1 60 ? -3.318 36.906 17.688 1 94.94 60 LEU B C 1
ATOM 2983 O O . LEU B 1 60 ? -2.996 36.312 16.656 1 94.94 60 LEU B O 1
ATOM 2987 N N . ASP B 1 61 ? -2.475 37.375 18.484 1 93.06 61 ASP B N 1
ATOM 2988 C CA . ASP B 1 61 ? -1.078 36.969 18.422 1 93.06 61 ASP B CA 1
ATOM 2989 C C . ASP B 1 61 ? -0.826 35.75 19.312 1 93.06 61 ASP B C 1
ATOM 2991 O O . ASP B 1 61 ? -0.663 35.875 20.531 1 93.06 61 ASP B O 1
ATOM 2995 N N . LEU B 1 62 ? -0.699 34.594 18.719 1 91.62 62 LEU B N 1
ATOM 2996 C CA . LEU B 1 62 ? -0.598 33.312 19.422 1 91.62 62 LEU B CA 1
ATOM 2997 C C . LEU B 1 62 ? 0.679 33.25 20.25 1 91.62 62 LEU B C 1
ATOM 2999 O O . LEU B 1 62 ? 0.777 32.469 21.188 1 91.62 62 LEU B O 1
ATOM 3003 N N . ALA B 1 63 ? 1.659 34.094 19.938 1 88.25 63 ALA B N 1
ATOM 3004 C CA . ALA B 1 63 ? 2.936 34.062 20.641 1 88.25 63 ALA B CA 1
ATOM 3005 C C . ALA B 1 63 ? 2.828 34.75 22 1 88.25 63 ALA B C 1
ATOM 3007 O O . ALA B 1 63 ? 3.566 34.438 22.938 1 88.25 63 ALA B O 1
ATOM 3008 N N . THR B 1 64 ? 1.798 35.688 22.125 1 90 64 THR B N 1
ATOM 3009 C CA . THR B 1 64 ? 1.816 36.531 23.312 1 90 64 THR B CA 1
ATOM 3010 C C . THR B 1 64 ? 0.438 36.594 23.969 1 90 64 THR B C 1
ATOM 3012 O O . THR B 1 64 ? 0.307 37 25.125 1 90 64 THR B O 1
ATOM 3015 N N . ALA B 1 65 ? -0.555 36.156 23.312 1 91.62 65 ALA B N 1
ATOM 3016 C CA . ALA B 1 65 ? -1.927 36.312 23.781 1 91.62 65 ALA B CA 1
ATOM 3017 C C . ALA B 1 65 ? -2.141 35.594 25.094 1 91.62 65 ALA B C 1
ATOM 3019 O O . ALA B 1 65 ? -1.615 34.469 25.297 1 91.62 65 ALA B O 1
ATOM 3020 N N . GLY B 1 66 ? -2.939 36.156 25.969 1 89.38 66 GLY B N 1
ATOM 3021 C CA . GLY B 1 66 ? -3.322 35.531 27.234 1 89.38 66 GLY B CA 1
ATOM 3022 C C . GLY B 1 66 ? -4.621 34.75 27.141 1 89.38 66 GLY B C 1
ATOM 3023 O O . GLY B 1 66 ? -5.234 34.688 26.062 1 89.38 66 GLY B O 1
ATOM 3024 N N . ALA B 1 67 ? -5.039 34.219 28.234 1 88.31 67 ALA B N 1
ATOM 3025 C CA . ALA B 1 67 ? -6.188 33.312 28.297 1 88.31 67 ALA B CA 1
ATOM 3026 C C . ALA B 1 67 ? -7.461 34 27.844 1 88.31 67 ALA B C 1
ATOM 3028 O O . ALA B 1 67 ? -8.258 33.438 27.094 1 88.31 67 ALA B O 1
ATOM 3029 N N . GLU B 1 68 ? -7.652 35.219 28.281 1 91.19 68 GLU B N 1
ATOM 3030 C CA . GLU B 1 68 ? -8.867 35.938 27.938 1 91.19 68 GLU B CA 1
ATOM 3031 C C . GLU B 1 68 ? -8.914 36.281 26.453 1 91.19 68 GLU B C 1
ATOM 3033 O O . GLU B 1 68 ? -9.977 36.188 25.828 1 91.19 68 GLU B O 1
ATOM 3038 N N . GLU B 1 69 ? -7.82 36.656 25.922 1 93.75 69 GLU B N 1
ATOM 3039 C CA . GLU B 1 69 ? -7.746 36.938 24.484 1 93.75 69 GLU B CA 1
ATOM 3040 C C . GLU B 1 69 ? -8.039 35.688 23.672 1 93.75 69 GLU B C 1
ATOM 3042 O O . GLU B 1 69 ? -8.75 35.75 22.656 1 93.75 69 GLU B O 1
ATOM 3047 N N . MET B 1 70 ? -7.516 34.594 24.125 1 91.69 70 MET B N 1
ATOM 3048 C CA . MET B 1 70 ? -7.754 33.312 23.453 1 91.69 70 MET B CA 1
ATOM 3049 C C . MET B 1 70 ? -9.234 32.969 23.484 1 91.69 70 MET B C 1
ATOM 3051 O O . MET B 1 70 ? -9.797 32.562 22.469 1 91.69 70 MET B O 1
ATOM 3055 N N . ARG B 1 71 ? -9.812 33.094 24.625 1 90 71 ARG B N 1
ATOM 3056 C CA . ARG B 1 71 ? -11.234 32.812 24.781 1 90 71 ARG B CA 1
ATOM 3057 C C . ARG B 1 71 ? -12.078 33.688 23.859 1 90 71 ARG B C 1
ATOM 3059 O O . ARG B 1 71 ? -12.945 33.188 23.141 1 90 71 ARG B O 1
ATOM 3066 N N . THR B 1 72 ? -11.781 34.969 23.859 1 92.38 72 THR B N 1
ATOM 3067 C CA . THR B 1 72 ? -12.547 35.906 23.062 1 92.38 72 THR B CA 1
ATOM 3068 C C . THR B 1 72 ? -12.391 35.594 21.578 1 92.38 72 THR B C 1
ATOM 3070 O O . THR B 1 72 ? -13.352 35.688 20.812 1 92.38 72 THR B O 1
ATOM 3073 N N . ALA B 1 73 ? -11.211 35.281 21.219 1 92.38 73 ALA B N 1
ATOM 3074 C CA . ALA B 1 73 ? -10.922 35 19.812 1 92.38 73 ALA B CA 1
ATOM 3075 C C . ALA B 1 73 ? -11.703 33.781 19.328 1 92.38 73 ALA B C 1
ATOM 3077 O O . ALA B 1 73 ? -12.086 33.688 18.156 1 92.38 73 ALA B O 1
ATOM 3078 N N . CYS B 1 74 ? -12 32.875 20.172 1 91.31 74 CYS B N 1
ATOM 3079 C CA . CYS B 1 74 ? -12.648 31.609 19.797 1 91.31 74 CYS B CA 1
ATOM 3080 C C . CYS B 1 74 ? -14.156 31.688 19.984 1 91.31 74 CYS B C 1
ATOM 3082 O O . CYS B 1 74 ? -14.883 30.734 19.688 1 91.31 74 CYS B O 1
ATOM 3084 N N . ALA B 1 75 ? -14.633 32.781 20.469 1 89.69 75 ALA B N 1
ATOM 3085 C CA . ALA B 1 75 ? -16.062 32.906 20.766 1 89.69 75 ALA B CA 1
ATOM 3086 C C . ALA B 1 75 ? -16.906 32.656 19.531 1 89.69 75 ALA B C 1
ATOM 3088 O O . ALA B 1 75 ? -16.625 33.188 18.453 1 89.69 75 ALA B O 1
ATOM 3089 N N . GLY B 1 76 ? -17.922 31.703 19.734 1 89.19 76 GLY B N 1
ATOM 3090 C CA . GLY B 1 76 ? -18.875 31.438 18.672 1 89.19 76 GLY B CA 1
ATOM 3091 C C . GLY B 1 76 ? -18.438 30.328 17.734 1 89.19 76 GLY B C 1
ATOM 3092 O O . GLY B 1 76 ? -19.188 29.906 16.859 1 89.19 76 GLY B O 1
ATOM 3093 N N . ALA B 1 77 ? -17.281 29.828 17.875 1 91.12 77 ALA B N 1
ATOM 3094 C CA . ALA B 1 77 ? -16.781 28.781 17 1 91.12 77 ALA B CA 1
ATOM 3095 C C . ALA B 1 77 ? -17.297 27.406 17.453 1 91.12 77 ALA B C 1
ATOM 3097 O O . ALA B 1 77 ? -17.234 27.078 18.641 1 91.12 77 ALA B O 1
ATOM 3098 N N . ASP B 1 78 ? -17.797 26.594 16.469 1 89.56 78 ASP B N 1
ATOM 3099 C CA . ASP B 1 78 ? -18.172 25.203 16.688 1 89.56 78 ASP B CA 1
ATOM 3100 C C . ASP B 1 78 ? -16.953 24.281 16.594 1 89.56 78 ASP B C 1
ATOM 3102 O O . ASP B 1 78 ? -16.891 23.266 17.266 1 89.56 78 ASP B O 1
ATOM 3106 N N . LYS B 1 79 ? -16.109 24.688 15.703 1 93.88 79 LYS B N 1
ATOM 3107 C CA . LYS B 1 79 ? -14.938 23.891 15.352 1 93.88 79 LYS B CA 1
ATOM 3108 C C . LYS B 1 79 ? -13.695 24.766 15.227 1 93.88 79 LYS B C 1
ATOM 3110 O O . LYS B 1 79 ? -13.805 25.969 14.977 1 93.88 79 LYS B O 1
ATOM 3115 N N . LEU B 1 80 ? -12.555 24.125 15.477 1 95.69 80 LEU B N 1
ATOM 3116 C CA . LEU B 1 80 ? -11.266 24.797 15.297 1 95.69 80 LEU B CA 1
ATOM 3117 C C . LEU B 1 80 ? -10.367 23.984 14.359 1 95.69 80 LEU B C 1
ATOM 3119 O O . LEU B 1 80 ? -10.242 22.766 14.516 1 95.69 80 LEU B O 1
ATOM 3123 N N . ILE B 1 81 ? -9.82 24.625 13.305 1 97.56 81 ILE B N 1
ATOM 3124 C CA . ILE B 1 81 ? -8.773 24.016 12.484 1 97.56 81 ILE B CA 1
ATOM 3125 C C . ILE B 1 81 ? -7.449 24.734 12.719 1 97.56 81 ILE B C 1
ATOM 3127 O O . ILE B 1 81 ? -7.344 25.938 12.5 1 97.56 81 ILE B O 1
ATOM 3131 N N . TRP B 1 82 ? -6.5 24.016 13.188 1 97.81 82 TRP B N 1
ATOM 3132 C CA . TRP B 1 82 ? -5.168 24.547 13.461 1 97.81 82 TRP B CA 1
ATOM 3133 C C . TRP B 1 82 ? -4.262 24.391 12.242 1 97.81 82 TRP B C 1
ATOM 3135 O O . TRP B 1 82 ? -3.871 23.281 11.883 1 97.81 82 TRP B O 1
ATOM 3145 N N . CYS B 1 83 ? -3.805 25.5 11.617 1 97.5 83 CYS B N 1
ATOM 3146 C CA . CYS B 1 83 ? -2.898 25.484 10.477 1 97.5 83 CYS B CA 1
ATOM 3147 C C . CYS B 1 83 ? -1.707 26.406 10.711 1 97.5 83 CYS B C 1
ATOM 3149 O O . CYS B 1 83 ? -0.948 26.703 9.789 1 97.5 83 CYS B O 1
ATOM 3151 N N . ALA B 1 84 ? -1.524 26.875 11.875 1 94.31 84 ALA B N 1
ATOM 3152 C CA . ALA B 1 84 ? -0.425 27.781 12.188 1 94.31 84 ALA B CA 1
ATOM 3153 C C . ALA B 1 84 ? 0.823 27.016 12.609 1 94.31 84 ALA B C 1
ATOM 3155 O O . ALA B 1 84 ? 0.735 25.859 13.031 1 94.31 84 ALA B O 1
ATOM 3156 N N . THR B 1 85 ? 1.926 27.609 12.352 1 90.25 85 THR B N 1
ATOM 3157 C CA . THR B 1 85 ? 3.201 27.125 12.867 1 90.25 85 THR B CA 1
ATOM 3158 C C . THR B 1 85 ? 4.227 28.266 12.914 1 90.25 85 THR B C 1
ATOM 3160 O O . THR B 1 85 ? 4.016 29.312 12.32 1 90.25 85 THR B O 1
ATOM 3163 N N . GLY B 1 86 ? 5.266 28.047 13.797 1 85.69 86 GLY B N 1
ATOM 3164 C CA . GLY B 1 86 ? 6.32 29.031 13.945 1 85.69 86 GLY B CA 1
ATOM 3165 C C . GLY B 1 86 ? 6.91 29.078 15.344 1 85.69 86 GLY B C 1
ATOM 3166 O O . GLY B 1 86 ? 6.355 28.484 16.281 1 85.69 86 GLY B O 1
ATOM 3167 N N . PHE B 1 87 ? 7.988 29.766 15.375 1 81.25 87 PHE B N 1
ATOM 3168 C CA . PHE B 1 87 ? 8.68 29.875 16.656 1 81.25 87 PHE B CA 1
ATOM 3169 C C . PHE B 1 87 ? 8.523 31.266 17.234 1 81.25 87 PHE B C 1
ATOM 3171 O O . PHE B 1 87 ? 8.57 32.25 16.5 1 81.25 87 PHE B O 1
ATOM 3178 N N . THR B 1 88 ? 8.305 31.312 18.5 1 79.81 88 THR B N 1
ATOM 3179 C CA . THR B 1 88 ? 8.375 32.594 19.219 1 79.81 88 THR B CA 1
ATOM 3180 C C . THR B 1 88 ? 9.828 33.062 19.344 1 79.81 88 THR B C 1
ATOM 3182 O O . THR B 1 88 ? 10.758 32.312 19.047 1 79.81 88 THR B O 1
ATOM 3185 N N . ASP B 1 89 ? 9.945 34.281 19.766 1 76.12 89 ASP B N 1
ATOM 3186 C CA . ASP B 1 89 ? 11.281 34.844 19.984 1 76.12 89 ASP B CA 1
ATOM 3187 C C . ASP B 1 89 ? 12.031 34.031 21.031 1 76.12 89 ASP B C 1
ATOM 3189 O O . ASP B 1 89 ? 13.258 33.938 21 1 76.12 89 ASP B O 1
ATOM 3193 N N . ALA B 1 90 ? 11.336 33.406 21.953 1 78.19 90 ALA B N 1
ATOM 3194 C CA . ALA B 1 90 ? 11.938 32.594 23.031 1 78.19 90 ALA B CA 1
ATOM 3195 C C . ALA B 1 90 ? 12.234 31.188 22.562 1 78.19 90 ALA B C 1
ATOM 3197 O O . ALA B 1 90 ? 12.719 30.359 23.328 1 78.19 90 ALA B O 1
ATOM 3198 N N . GLY B 1 91 ? 11.898 30.844 21.266 1 78.56 91 GLY B N 1
ATOM 3199 C CA . GLY B 1 91 ? 12.211 29.531 20.719 1 78.56 91 GLY B CA 1
ATOM 3200 C C . GLY B 1 91 ? 11.109 28.516 20.953 1 78.56 91 GLY B C 1
ATOM 3201 O O . GLY B 1 91 ? 11.305 27.328 20.703 1 78.56 91 GLY B O 1
ATOM 3202 N N . GLU B 1 92 ? 10.031 29.031 21.438 1 85.81 92 GLU B N 1
ATOM 3203 C CA . GLU B 1 92 ? 8.891 28.141 21.625 1 85.81 92 GLU B CA 1
ATOM 3204 C C . GLU B 1 92 ? 8.086 27.984 20.344 1 85.81 92 GLU B C 1
ATOM 3206 O O . GLU B 1 92 ? 7.852 28.969 19.625 1 85.81 92 GLU B O 1
ATOM 3211 N N . LEU B 1 93 ? 7.793 26.75 20.062 1 89.81 93 LEU B N 1
ATOM 3212 C CA . LEU B 1 93 ? 6.922 26.516 18.922 1 89.81 93 LEU B CA 1
ATOM 3213 C C . LEU B 1 93 ? 5.48 26.906 19.234 1 89.81 93 LEU B C 1
ATOM 3215 O O . LEU B 1 93 ? 4.922 26.453 20.234 1 89.81 93 LEU B O 1
ATOM 3219 N N . ILE B 1 94 ? 4.852 27.656 18.484 1 92.56 94 ILE B N 1
ATOM 3220 C CA . ILE B 1 94 ? 3.518 28.188 18.75 1 92.56 94 ILE B CA 1
ATOM 3221 C C . ILE B 1 94 ? 2.502 27.047 18.75 1 92.56 94 ILE B C 1
ATOM 3223 O O . ILE B 1 94 ? 1.44 27.156 19.375 1 92.56 94 ILE B O 1
ATOM 3227 N N . ASP B 1 95 ? 2.768 25.938 18.047 1 95.44 95 ASP B N 1
ATOM 3228 C CA . ASP B 1 95 ? 1.897 24.766 18.078 1 95.44 95 ASP B CA 1
ATOM 3229 C C . ASP B 1 95 ? 1.654 24.297 19.516 1 95.44 95 ASP B C 1
ATOM 3231 O O . ASP B 1 95 ? 0.523 23.984 19.891 1 95.44 95 ASP B O 1
ATOM 3235 N N . VAL B 1 96 ? 2.666 24.297 20.297 1 94.5 96 VAL B N 1
ATOM 3236 C CA . VAL B 1 96 ? 2.576 23.844 21.672 1 94.5 96 VAL B CA 1
ATOM 3237 C C . VAL B 1 96 ? 1.735 24.828 22.484 1 94.5 96 VAL B C 1
ATOM 3239 O O . VAL B 1 96 ? 0.795 24.422 23.172 1 94.5 96 VAL B O 1
ATOM 3242 N N . ARG B 1 97 ? 2.055 26.016 22.359 1 91.69 97 ARG B N 1
ATOM 3243 C CA . ARG B 1 97 ? 1.313 27.047 23.062 1 91.69 97 ARG B CA 1
ATOM 3244 C C . ARG B 1 97 ? -0.155 27.047 22.656 1 91.69 97 ARG B C 1
ATOM 3246 O O . ARG B 1 97 ? -1.042 27.203 23.5 1 91.69 97 ARG B O 1
ATOM 3253 N N . GLY B 1 98 ? -0.381 26.953 21.375 1 92.88 98 GLY B N 1
ATOM 3254 C CA . GLY B 1 98 ? -1.743 26.922 20.875 1 92.88 98 GLY B CA 1
ATOM 3255 C C . GLY B 1 98 ? -2.588 25.828 21.5 1 92.88 98 GLY B C 1
ATOM 3256 O O . GLY B 1 98 ? -3.715 26.078 21.938 1 92.88 98 GLY B O 1
ATOM 3257 N N . MET B 1 99 ? -2.088 24.641 21.562 1 93.88 99 MET B N 1
ATOM 3258 C CA . MET B 1 99 ? -2.85 23.531 22.141 1 93.88 99 MET B CA 1
ATOM 3259 C C . MET B 1 99 ? -3.01 23.688 23.641 1 93.88 99 MET B C 1
ATOM 3261 O O . MET B 1 99 ? -4.059 23.359 24.203 1 93.88 99 MET B O 1
ATOM 3265 N N . LYS B 1 100 ? -2.098 24.297 24.297 1 92.81 100 LYS B N 1
ATOM 3266 C CA . LYS B 1 100 ? -2.121 24.438 25.75 1 92.81 100 LYS B CA 1
ATOM 3267 C C . LYS B 1 100 ? -3.002 25.609 26.188 1 92.81 100 LYS B C 1
ATOM 3269 O O . LYS B 1 100 ? -3.596 25.578 27.266 1 92.81 100 LYS B O 1
ATOM 3274 N N . GLU B 1 101 ? -3.062 26.609 25.312 1 91.56 101 GLU B N 1
ATOM 3275 C CA . GLU B 1 101 ? -3.713 27.828 25.766 1 91.56 101 GLU B CA 1
ATOM 3276 C C . GLU B 1 101 ? -4.965 28.125 24.938 1 91.56 101 GLU B C 1
ATOM 3278 O O . GLU B 1 101 ? -5.984 28.547 25.484 1 91.56 101 GLU B O 1
ATOM 3283 N N . LEU B 1 102 ? -4.895 27.922 23.672 1 90.75 102 LEU B N 1
ATOM 3284 C CA . LEU B 1 102 ? -6.02 28.281 22.812 1 90.75 102 LEU B CA 1
ATOM 3285 C C . LEU B 1 102 ? -7.168 27.297 23 1 90.75 102 LEU B C 1
ATOM 3287 O O . LEU B 1 102 ? -8.336 27.688 23.031 1 90.75 102 LEU B O 1
ATOM 3291 N N . VAL B 1 103 ? -6.902 25.984 23.047 1 91.38 103 VAL B N 1
ATOM 3292 C CA . VAL B 1 103 ? -7.934 24.953 23.141 1 91.38 103 VAL B CA 1
ATOM 3293 C C . VAL B 1 103 ? -8.734 25.125 24.422 1 91.38 103 VAL B C 1
ATOM 3295 O O . VAL B 1 103 ? -9.961 25.188 24.406 1 91.38 103 VAL B O 1
ATOM 3298 N N . PRO B 1 104 ? -8.117 25.344 25.562 1 88 104 PRO B N 1
ATOM 3299 C CA . PRO B 1 104 ? -8.883 25.656 26.766 1 88 104 PRO B CA 1
ATOM 3300 C C . PRO B 1 104 ? -9.68 26.953 26.641 1 88 104 PRO B C 1
ATOM 3302 O O . PRO B 1 104 ? -10.805 27.047 27.156 1 88 104 PRO B O 1
ATOM 3305 N N . GLY B 1 105 ? -9.039 27.922 25.984 1 84.5 105 GLY B N 1
ATOM 3306 C CA . GLY B 1 105 ? -9.773 29.156 25.719 1 84.5 105 GLY B CA 1
ATOM 3307 C C . GLY B 1 105 ? -11.023 28.922 24.891 1 84.5 105 GLY B C 1
ATOM 3308 O O . GLY B 1 105 ? -12.07 29.516 25.172 1 84.5 105 GLY B O 1
ATOM 3309 N N . ALA B 1 106 ? -10.914 28.078 23.953 1 84.69 106 ALA B N 1
ATOM 3310 C CA . ALA B 1 106 ? -12.062 27.75 23.109 1 84.69 106 ALA B CA 1
ATOM 3311 C C . ALA B 1 106 ? -13.148 27.031 23.906 1 84.69 106 ALA B C 1
ATOM 3313 O O . ALA B 1 106 ? -14.336 27.312 23.75 1 84.69 106 ALA B O 1
ATOM 3314 N N . ILE B 1 107 ? -12.797 26.156 24.75 1 85.06 107 ILE B N 1
ATOM 3315 C CA . ILE B 1 107 ? -13.727 25.453 25.625 1 85.06 107 ILE B CA 1
ATOM 3316 C C . ILE B 1 107 ? -14.477 26.453 26.5 1 85.06 107 ILE B C 1
ATOM 3318 O O . ILE B 1 107 ? -15.703 26.406 26.609 1 85.06 107 ILE B O 1
ATOM 3322 N N . ALA B 1 108 ? -13.727 27.359 27.016 1 82.38 108 ALA B N 1
ATOM 3323 C CA . ALA B 1 108 ? -14.289 28.344 27.922 1 82.38 108 ALA B CA 1
ATOM 3324 C C . ALA B 1 108 ? -15.258 29.281 27.188 1 82.38 108 ALA B C 1
ATOM 3326 O O . ALA B 1 108 ? -16.266 29.719 27.766 1 82.38 108 ALA B O 1
ATOM 3327 N N . ALA B 1 109 ? -14.938 29.516 26.016 1 78.12 109 ALA B N 1
ATOM 3328 C CA . ALA B 1 109 ? -15.711 30.469 25.219 1 78.12 109 ALA B CA 1
ATOM 3329 C C . ALA B 1 109 ? -17.062 29.891 24.828 1 78.12 109 ALA B C 1
ATOM 3331 O O . ALA B 1 109 ? -18.078 30.594 24.812 1 78.12 109 ALA B O 1
ATOM 3332 N N . THR B 1 110 ? -17.125 28.688 24.453 1 73.5 110 THR B N 1
ATOM 3333 C CA . THR B 1 110 ? -18.297 28.109 23.812 1 73.5 110 THR B CA 1
ATOM 3334 C C . THR B 1 110 ? -19.156 27.344 24.812 1 73.5 110 THR B C 1
ATOM 3336 O O . THR B 1 110 ? -20.328 27.094 24.578 1 73.5 110 THR B O 1
ATOM 3339 N N . GLY B 1 111 ? -18.641 27.203 25.953 1 73.56 111 GLY B N 1
ATOM 3340 C CA . GLY B 1 111 ? -19.328 26.328 26.891 1 73.56 111 GLY B CA 1
ATOM 3341 C C . GLY B 1 111 ? -19.469 24.906 26.391 1 73.56 111 GLY B C 1
ATOM 3342 O O . GLY B 1 111 ? -20.047 24.047 27.078 1 73.56 111 GLY B O 1
ATOM 3343 N N . GLU B 1 112 ? -19.141 24.766 25.141 1 76.38 112 GLU B N 1
ATOM 3344 C CA . GLU B 1 112 ? -19.109 23.438 24.531 1 76.38 112 GLU B CA 1
ATOM 3345 C C . GLU B 1 112 ? -17.703 23.078 24.062 1 76.38 112 GLU B C 1
ATOM 3347 O O . GLU B 1 112 ? -16.844 23.938 23.953 1 76.38 112 GLU B O 1
ATOM 3352 N N . THR B 1 113 ? -17.484 21.844 24 1 70.31 113 THR B N 1
ATOM 3353 C CA . THR B 1 113 ? -16.188 21.344 23.578 1 70.31 113 THR B CA 1
ATOM 3354 C C . THR B 1 113 ? -16.078 21.312 22.062 1 70.31 113 THR B C 1
ATOM 3356 O O . THR B 1 113 ? -16.672 20.469 21.406 1 70.31 113 THR B O 1
ATOM 3359 N N . PRO B 1 114 ? -15.32 22.328 21.562 1 78.75 114 PRO B N 1
ATOM 3360 C CA . PRO B 1 114 ? -15.188 22.297 20.109 1 78.75 114 PRO B CA 1
ATOM 3361 C C . PRO B 1 114 ? -14.305 21.156 19.625 1 78.75 114 PRO B C 1
ATOM 3363 O O . PRO B 1 114 ? -13.352 20.766 20.297 1 78.75 114 PRO B O 1
ATOM 3366 N N . ALA B 1 115 ? -14.75 20.578 18.484 1 89.44 115 ALA B N 1
ATOM 3367 C CA . ALA B 1 115 ? -13.852 19.625 17.844 1 89.44 115 ALA B CA 1
ATOM 3368 C C . ALA B 1 115 ? -12.664 20.328 17.188 1 89.44 115 ALA B C 1
ATOM 3370 O O . ALA B 1 115 ? -12.828 21.406 16.594 1 89.44 115 ALA B O 1
ATOM 3371 N N . VAL B 1 116 ? -11.492 19.891 17.406 1 94.94 116 VAL B N 1
ATOM 3372 C CA . VAL B 1 116 ? -10.266 20.484 16.891 1 94.94 116 VAL B CA 1
ATOM 3373 C C . VAL B 1 116 ? -9.648 19.562 15.836 1 94.94 116 VAL B C 1
ATOM 3375 O O . VAL B 1 116 ? -9.453 18.375 16.078 1 94.94 116 VAL B O 1
ATOM 3378 N N . VAL B 1 117 ? -9.445 20.062 14.641 1 96.38 117 VAL B N 1
ATOM 3379 C CA . VAL B 1 117 ? -8.633 19.391 13.633 1 96.38 117 VAL B CA 1
ATOM 3380 C C . VAL B 1 117 ? -7.254 20.047 13.562 1 96.38 117 VAL B C 1
ATOM 3382 O O . VAL B 1 117 ? -7.141 21.266 13.344 1 96.38 117 VAL B O 1
ATOM 3385 N N . MET B 1 118 ? -6.211 19.297 13.766 1 97.69 118 MET B N 1
ATOM 3386 C CA . MET B 1 118 ? -4.859 19.828 13.812 1 97.69 118 MET B CA 1
ATOM 3387 C C . MET B 1 118 ? -4.043 19.375 12.609 1 97.69 118 MET B C 1
ATOM 3389 O O . MET B 1 118 ? -3.92 18.172 12.359 1 97.69 118 MET B O 1
ATOM 3393 N N . LEU B 1 119 ? -3.543 20.297 11.859 1 97.94 119 LEU B N 1
ATOM 3394 C CA . LEU B 1 119 ? -2.51 20.031 10.859 1 97.94 119 LEU B CA 1
ATOM 3395 C C . LEU B 1 119 ? -1.145 19.875 11.523 1 97.94 119 LEU B C 1
ATOM 3397 O O . LEU B 1 119 ? -0.61 20.828 12.086 1 97.94 119 LEU B O 1
ATOM 3401 N N . SER B 1 120 ? -0.622 18.703 11.531 1 96.94 120 SER B N 1
ATOM 3402 C CA . SER B 1 120 ? 0.703 18.391 12.062 1 96.94 120 SER B CA 1
ATOM 3403 C C . SER B 1 120 ? 1.666 18 10.945 1 96.94 120 SER B C 1
ATOM 3405 O O . SER B 1 120 ? 1.801 18.719 9.953 1 96.94 120 SER B O 1
ATOM 3407 N N . SER B 1 121 ? 2.492 17.047 11.18 1 95.19 121 SER B N 1
ATOM 3408 C CA . SER B 1 121 ? 3.477 16.578 10.203 1 95.19 121 SER B CA 1
ATOM 3409 C C . SER B 1 121 ? 3.779 15.094 10.398 1 95.19 121 SER B C 1
ATOM 3411 O O . SER B 1 121 ? 3.803 14.602 11.523 1 95.19 121 SER B O 1
ATOM 3413 N N . ALA B 1 122 ? 3.98 14.477 9.258 1 94.81 122 ALA B N 1
ATOM 3414 C CA . ALA B 1 122 ? 4.531 13.125 9.375 1 94.81 122 ALA B CA 1
ATOM 3415 C C . ALA B 1 122 ? 5.926 13.156 9.992 1 94.81 122 ALA B C 1
ATOM 3417 O O . ALA B 1 122 ? 6.648 14.148 9.867 1 94.81 122 ALA B O 1
ATOM 3418 N N . GLY B 1 123 ? 6.297 12.172 10.727 1 95.56 123 G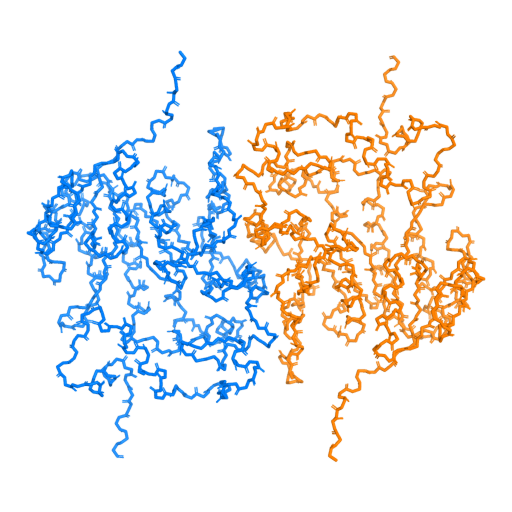LY B N 1
ATOM 3419 C CA . GLY B 1 123 ? 7.641 12.031 11.258 1 95.56 123 GLY B CA 1
ATOM 3420 C C . GLY B 1 123 ? 7.777 12.508 12.688 1 95.56 123 GLY B C 1
ATOM 3421 O O . GLY B 1 123 ? 8.828 12.352 13.305 1 95.56 123 GLY B O 1
ATOM 3422 N N . VAL B 1 124 ? 6.746 13.023 13.281 1 96.38 124 VAL B N 1
ATOM 3423 C CA . VAL B 1 124 ? 6.848 13.75 14.539 1 96.38 124 VAL B CA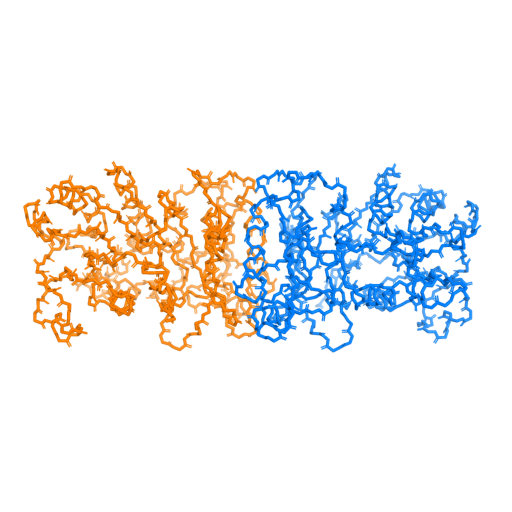 1
ATOM 3424 C C . VAL B 1 124 ? 7.207 12.789 15.672 1 96.38 124 VAL B C 1
ATOM 3426 O O . VAL B 1 124 ? 7.801 13.195 16.672 1 96.38 124 VAL B O 1
ATOM 3429 N N . THR B 1 125 ? 6.891 11.516 15.547 1 96.25 125 THR B N 1
ATOM 3430 C CA . THR B 1 125 ? 7.113 10.57 16.641 1 96.25 125 THR B CA 1
ATOM 3431 C C . THR B 1 125 ? 8.492 9.938 16.516 1 96.25 125 THR B C 1
ATOM 3433 O O . THR B 1 125 ? 8.992 9.344 17.484 1 96.25 125 THR B O 1
ATOM 3436 N N . ARG B 1 126 ? 9.094 10.023 15.406 1 96.5 126 ARG B N 1
ATOM 3437 C CA . ARG B 1 126 ? 10.203 9.148 15.047 1 96.5 126 ARG B CA 1
ATOM 3438 C C . ARG B 1 126 ? 11.461 9.516 15.836 1 96.5 126 ARG B C 1
ATOM 3440 O O . ARG B 1 126 ? 12.234 8.633 16.219 1 96.5 126 ARG B O 1
ATOM 3447 N N . PRO B 1 127 ? 11.695 10.789 16.156 1 95.06 127 PRO B N 1
ATOM 3448 C CA . PRO B 1 127 ? 12.867 11.117 16.969 1 95.06 127 PRO B CA 1
ATOM 3449 C C . PRO B 1 127 ? 12.859 10.43 18.328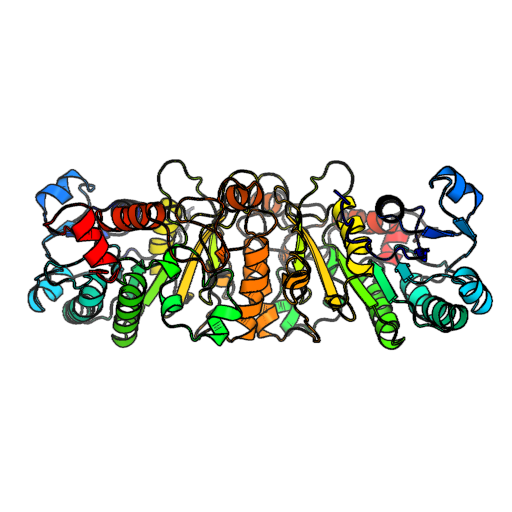 1 95.06 127 PRO B C 1
ATOM 3451 O O . PRO B 1 127 ? 13.914 10.156 18.891 1 95.06 127 PRO B O 1
ATOM 3454 N N . ALA B 1 128 ? 11.727 10.102 18.812 1 95.5 128 ALA B N 1
ATOM 3455 C CA . ALA B 1 128 ? 11.617 9.555 20.156 1 95.5 128 ALA B CA 1
ATOM 3456 C C . ALA B 1 128 ? 11.602 8.031 20.125 1 95.5 128 ALA B C 1
ATOM 3458 O O . ALA B 1 128 ? 11.555 7.383 21.172 1 95.5 128 ALA B O 1
ATOM 3459 N N . TRP B 1 129 ? 11.602 7.406 18.953 1 96.06 129 TRP B N 1
ATOM 3460 C CA . TRP B 1 129 ? 11.609 5.949 18.875 1 96.06 129 TRP B CA 1
ATOM 3461 C C . TRP B 1 129 ? 12.883 5.379 19.5 1 96.06 129 TRP B C 1
ATOM 3463 O O . TRP B 1 129 ? 13.93 6.02 19.469 1 96.06 129 TRP B O 1
ATOM 3473 N N . ASP B 1 130 ? 12.789 4.199 20.078 1 96.31 130 ASP B N 1
ATOM 3474 C CA . ASP B 1 130 ? 13.992 3.551 20.578 1 96.31 130 ASP B CA 1
ATOM 3475 C C . ASP B 1 130 ? 14.828 2.973 19.438 1 96.31 130 ASP B C 1
ATOM 3477 O O . ASP B 1 130 ? 14.367 2.908 18.297 1 96.31 130 ASP B O 1
ATOM 3481 N N . ASP B 1 131 ? 16 2.557 19.781 1 95.31 131 ASP B N 1
ATOM 3482 C CA . ASP B 1 131 ? 16.969 2.127 18.766 1 95.31 131 ASP B CA 1
ATOM 3483 C C . ASP B 1 131 ? 16.484 0.875 18.047 1 95.31 131 ASP B C 1
ATOM 3485 O O . ASP B 1 131 ? 16.703 0.726 16.844 1 95.31 131 ASP B O 1
ATOM 3489 N N . ALA B 1 132 ? 15.859 0.02 18.734 1 94.19 132 ALA B N 1
ATOM 3490 C CA . ALA B 1 132 ? 15.375 -1.218 18.125 1 94.19 132 ALA B CA 1
ATOM 3491 C C . ALA B 1 132 ? 14.297 -0.931 17.078 1 94.19 132 ALA B C 1
ATOM 3493 O O . ALA B 1 132 ? 14.32 -1.499 15.992 1 94.19 132 ALA B O 1
ATOM 3494 N N . LYS B 1 133 ? 13.352 -0.042 17.438 1 93.81 133 LYS B N 1
ATOM 3495 C CA . LYS B 1 133 ? 12.289 0.326 16.5 1 93.81 133 LYS B CA 1
ATOM 3496 C C . LYS B 1 133 ? 12.859 1.069 15.305 1 93.81 133 LYS B C 1
ATOM 3498 O O . LYS B 1 133 ? 12.477 0.8 14.164 1 93.81 133 LYS B O 1
ATOM 3503 N N . LYS B 1 134 ? 13.812 1.954 15.523 1 94.25 134 LYS B N 1
ATOM 3504 C CA . LYS B 1 134 ? 14.453 2.695 14.438 1 94.25 134 LYS B CA 1
ATOM 3505 C C . LYS B 1 134 ? 15.148 1.751 13.469 1 94.25 134 LYS B C 1
ATOM 3507 O O . LYS B 1 134 ? 15.047 1.916 12.25 1 94.25 134 LYS B O 1
ATOM 3512 N N . ALA B 1 135 ? 15.812 0.776 14.016 1 91.44 135 ALA B N 1
ATOM 3513 C CA . ALA B 1 135 ? 16.516 -0.189 13.18 1 91.44 135 ALA B CA 1
ATOM 3514 C C . ALA B 1 135 ? 15.531 -1.03 12.367 1 91.44 135 ALA B C 1
ATOM 3516 O O . ALA B 1 135 ? 15.766 -1.288 11.18 1 91.44 135 ALA B O 1
ATOM 3517 N N . ARG B 1 136 ? 14.453 -1.378 12.945 1 89.25 136 ARG B N 1
ATOM 3518 C CA . ARG B 1 136 ? 13.438 -2.215 12.312 1 89.25 136 ARG B CA 1
ATOM 3519 C C . ARG B 1 136 ? 12.734 -1.464 11.188 1 89.25 136 ARG B C 1
ATOM 3521 O O . ARG B 1 136 ? 12.383 -2.055 10.164 1 89.25 136 ARG B O 1
ATOM 3528 N N . LEU B 1 137 ? 12.578 -0.194 11.453 1 92.88 137 LEU B N 1
ATOM 3529 C CA . LEU B 1 137 ? 11.852 0.646 10.508 1 92.88 137 LEU B CA 1
ATOM 3530 C C . LEU B 1 137 ? 12.773 1.702 9.898 1 92.88 137 LEU B C 1
ATOM 3532 O O . LEU B 1 137 ? 12.406 2.877 9.82 1 92.88 137 LEU B O 1
ATOM 3536 N N . ILE B 1 138 ? 13.914 1.312 9.477 1 91.5 138 ILE B N 1
ATOM 3537 C CA . ILE B 1 138 ? 15.016 2.201 9.117 1 91.5 138 ILE B CA 1
ATOM 3538 C C . ILE B 1 138 ? 14.656 3.002 7.871 1 91.5 138 ILE B C 1
ATOM 3540 O O . ILE B 1 138 ? 15.07 4.152 7.723 1 91.5 138 ILE B O 1
ATOM 3544 N N . GLY B 1 139 ? 13.82 2.482 7.008 1 90.81 139 GLY B N 1
ATOM 3545 C CA . GLY B 1 139 ? 13.414 3.152 5.781 1 90.81 139 GLY B CA 1
ATOM 3546 C C . GLY B 1 139 ? 12.633 4.426 6.027 1 90.81 139 GLY B C 1
ATOM 3547 O O . GLY B 1 139 ? 12.523 5.277 5.141 1 90.81 139 GLY B O 1
ATOM 3548 N N . CYS B 1 140 ? 12.055 4.512 7.281 1 93.25 140 CYS B N 1
ATOM 3549 C CA . CYS B 1 140 ? 11.312 5.727 7.578 1 93.25 140 CYS B CA 1
ATOM 3550 C C . CYS B 1 140 ? 11.891 6.438 8.797 1 93.25 140 CYS B C 1
ATOM 3552 O O . CYS B 1 140 ? 11.484 7.555 9.117 1 93.25 140 CYS B O 1
ATOM 3554 N N . SER B 1 141 ? 12.898 5.84 9.461 1 93.44 141 SER B N 1
ATOM 3555 C CA . SER B 1 141 ? 13.469 6.465 10.648 1 93.44 141 SER B CA 1
ATOM 3556 C C . SER B 1 141 ? 14.789 7.164 10.328 1 93.44 141 SER B C 1
ATOM 3558 O O . SER B 1 141 ? 15.203 8.07 11.055 1 93.44 141 SER B O 1
ATOM 3560 N N . ASP B 1 142 ? 15.438 6.754 9.266 1 92.31 142 ASP B N 1
ATOM 3561 C CA . ASP B 1 142 ? 16.719 7.363 8.906 1 92.31 142 ASP B CA 1
ATOM 3562 C C . ASP B 1 142 ? 16.625 8.094 7.57 1 92.31 142 ASP B C 1
ATOM 3564 O O . ASP B 1 142 ? 17.484 7.914 6.703 1 92.31 142 ASP B O 1
ATOM 3568 N N . ILE B 1 143 ? 15.656 8.805 7.41 1 91.5 143 ILE B N 1
ATOM 3569 C CA . ILE B 1 143 ? 15.547 9.695 6.258 1 91.5 143 ILE B CA 1
ATOM 3570 C C . ILE B 1 143 ? 15.992 11.102 6.645 1 91.5 143 ILE B C 1
ATOM 3572 O O . ILE B 1 143 ? 15.992 11.453 7.824 1 91.5 143 ILE B O 1
ATOM 3576 N N . PRO B 1 144 ? 16.297 11.938 5.75 1 90.62 144 PRO B N 1
ATOM 3577 C CA . PRO B 1 144 ? 17.016 13.188 6.023 1 90.62 144 PRO B CA 1
ATOM 3578 C C . PRO B 1 144 ? 16.25 14.094 6.992 1 90.62 144 PRO B C 1
ATOM 3580 O O . PRO B 1 144 ? 16.844 14.641 7.926 1 90.62 144 PRO B O 1
ATOM 3583 N N . ILE B 1 145 ? 14.961 14.203 6.887 1 90.12 145 ILE B N 1
ATOM 3584 C CA . ILE B 1 145 ? 14.203 15.141 7.711 1 90.12 145 ILE B CA 1
ATOM 3585 C C . ILE B 1 145 ? 14.203 14.672 9.164 1 90.12 145 ILE B C 1
ATOM 3587 O O . ILE B 1 145 ? 14.188 15.492 10.086 1 90.12 145 ILE B O 1
ATOM 3591 N N . ILE B 1 146 ? 14.234 13.383 9.336 1 92.81 146 ILE B N 1
ATOM 3592 C CA . ILE B 1 146 ? 14.258 12.836 10.688 1 92.81 146 ILE B CA 1
ATOM 3593 C C . ILE B 1 146 ? 15.656 13 11.281 1 92.81 146 ILE B C 1
ATOM 3595 O O . ILE B 1 146 ? 15.797 13.422 12.438 1 92.81 146 ILE B O 1
ATOM 3599 N N . ARG B 1 147 ? 16.656 12.789 10.484 1 90.75 147 ARG B N 1
ATOM 3600 C CA . ARG B 1 147 ? 18.047 12.898 10.922 1 90.75 147 ARG B CA 1
ATOM 3601 C C . ARG B 1 147 ? 18.375 14.336 11.312 1 90.75 147 ARG B C 1
ATOM 3603 O O . ARG B 1 147 ? 19.047 14.57 12.328 1 90.75 147 ARG B O 1
ATOM 3610 N N . LEU B 1 148 ? 17.969 15.234 10.539 1 90.06 148 LEU B N 1
ATOM 3611 C CA . LEU B 1 148 ? 18.359 16.625 10.711 1 90.06 148 LEU B CA 1
ATOM 3612 C C . LEU B 1 148 ? 17.469 17.328 11.742 1 90.06 148 LEU B C 1
ATOM 3614 O O . LEU B 1 148 ? 17.953 18.109 12.555 1 90.06 148 LEU B O 1
ATOM 3618 N N . ASN B 1 149 ? 16.125 17.094 11.688 1 90.38 149 ASN B N 1
ATOM 3619 C CA . ASN B 1 149 ? 15.148 17.609 12.633 1 90.38 149 ASN B CA 1
ATOM 3620 C C . ASN B 1 149 ? 15.492 19.031 13.062 1 90.38 149 ASN B C 1
ATOM 3622 O O . ASN B 1 149 ? 15.703 19.297 14.242 1 90.38 149 ASN B O 1
ATOM 3626 N N . PRO B 1 150 ? 15.531 19.922 12.086 1 83.69 150 PRO B N 1
ATOM 3627 C CA . PRO B 1 150 ? 15.969 21.281 12.406 1 83.69 150 PRO B CA 1
ATOM 3628 C C . PRO B 1 150 ? 15.141 21.922 13.516 1 83.69 150 PRO B C 1
ATOM 3630 O O . PRO B 1 150 ? 13.906 21.891 13.469 1 83.69 150 PRO B O 1
ATOM 3633 N N . GLY B 1 151 ? 15.898 22.5 14.586 1 82.06 151 GLY B N 1
ATOM 3634 C CA . GLY B 1 151 ? 15.266 23.172 15.703 1 82.06 151 GLY B CA 1
ATOM 3635 C C . GLY B 1 151 ? 14.445 22.234 16.578 1 82.06 151 GLY B C 1
ATOM 3636 O O . GLY B 1 151 ? 13.703 22.672 17.453 1 82.06 151 GLY B O 1
ATOM 3637 N N . GLY B 1 152 ? 14.57 20.922 16.266 1 89.94 152 GLY B N 1
ATOM 3638 C CA . GLY B 1 152 ? 13.781 19.953 17.016 1 89.94 152 GLY B CA 1
ATOM 3639 C C . GLY B 1 152 ? 12.297 20.031 16.719 1 89.94 152 GLY B C 1
ATOM 3640 O O . GLY B 1 152 ? 11.469 19.703 17.562 1 89.94 152 GLY B O 1
ATOM 3641 N N . ILE B 1 153 ? 11.953 20.469 15.57 1 91.12 153 ILE B N 1
ATOM 3642 C CA . ILE B 1 153 ? 10.578 20.812 15.234 1 91.12 153 ILE B CA 1
ATOM 3643 C C . ILE B 1 153 ? 9.695 19.578 15.32 1 91.12 153 ILE B C 1
ATOM 3645 O O . ILE B 1 153 ? 8.539 19.656 15.727 1 91.12 153 ILE B O 1
ATOM 3649 N N . LEU B 1 154 ? 10.203 18.438 14.938 1 94.12 154 LEU B N 1
ATOM 3650 C CA . LEU B 1 154 ? 9.383 17.219 14.945 1 94.12 154 LEU B CA 1
ATOM 3651 C C . LEU B 1 154 ? 8.969 16.859 16.359 1 94.12 154 LEU B C 1
ATOM 3653 O O . LEU B 1 154 ? 7.789 16.594 16.625 1 94.12 154 LEU B O 1
ATOM 3657 N N . GLY B 1 155 ? 9.883 16.938 17.281 1 94.5 155 GLY B N 1
ATOM 3658 C CA . GLY B 1 155 ? 9.555 16.672 18.672 1 94.5 155 GLY B CA 1
ATOM 3659 C C . GLY B 1 155 ? 8.594 17.688 19.25 1 94.5 155 GLY B C 1
ATOM 3660 O O . GLY B 1 155 ? 7.703 17.328 20.031 1 94.5 155 GLY B O 1
ATOM 3661 N N . LYS B 1 156 ? 8.766 18.891 18.891 1 93.56 156 LYS B N 1
ATOM 3662 C CA . LYS B 1 156 ? 7.895 19.953 19.391 1 93.56 156 LYS B CA 1
ATOM 3663 C C . LYS B 1 156 ? 6.473 19.797 18.859 1 93.56 156 LYS B C 1
ATOM 3665 O O . LYS B 1 156 ? 5.504 20.016 19.578 1 93.56 156 LYS B O 1
ATOM 3670 N N . LYS B 1 157 ? 6.363 19.406 17.609 1 95.81 157 LYS B N 1
ATOM 3671 C CA . LYS B 1 157 ? 5.031 19.141 17.078 1 95.81 157 LYS B CA 1
ATOM 3672 C C . LYS B 1 157 ? 4.391 17.938 17.766 1 95.81 157 LYS B C 1
ATOM 3674 O O . LYS B 1 157 ? 3.178 17.906 17.984 1 95.81 157 LYS B O 1
ATOM 3679 N N . CYS B 1 158 ? 5.16 17 18.062 1 96.62 158 CYS B N 1
ATOM 3680 C CA . CYS B 1 158 ? 4.652 15.852 18.812 1 96.62 158 CYS B CA 1
ATOM 3681 C C . CYS B 1 158 ? 4.133 16.281 20.188 1 96.62 158 CYS B C 1
ATOM 3683 O O . CYS B 1 158 ? 3.082 15.82 20.625 1 96.62 158 CYS B O 1
ATOM 3685 N N . GLU B 1 159 ? 4.863 17.141 20.844 1 95.69 159 GLU B N 1
ATOM 3686 C CA . GLU B 1 159 ? 4.438 17.703 22.125 1 95.69 159 GLU B CA 1
ATOM 3687 C C . GLU B 1 159 ? 3.104 18.438 21.984 1 95.69 159 GLU B C 1
ATOM 3689 O O . GLU B 1 159 ? 2.23 18.297 22.844 1 95.69 159 GLU B O 1
ATOM 3694 N N . ALA B 1 160 ? 2.986 19.172 20.953 1 96.69 160 ALA B N 1
ATOM 3695 C CA . ALA B 1 160 ? 1.738 19.891 20.703 1 96.69 160 ALA B CA 1
ATOM 3696 C C . ALA B 1 160 ? 0.573 18.922 20.547 1 96.69 160 ALA B C 1
ATOM 3698 O O . ALA B 1 160 ? -0.512 19.141 21.078 1 96.69 160 ALA B O 1
ATOM 3699 N N . GLU B 1 161 ? 0.758 17.844 19.797 1 96.56 161 GLU B N 1
ATOM 3700 C CA . GLU B 1 161 ? -0.274 16.828 19.641 1 96.56 161 GLU B CA 1
ATOM 3701 C C . GLU B 1 161 ? -0.695 16.266 21 1 96.56 161 GLU B C 1
ATOM 3703 O O . GLU B 1 161 ? -1.885 16.047 21.234 1 96.56 161 GLU B O 1
ATOM 3708 N N . GLN B 1 162 ? 0.292 16 21.812 1 95.12 162 GLN B N 1
ATOM 3709 C CA . GLN B 1 162 ? 0.01 15.445 23.125 1 95.12 162 GLN B CA 1
ATOM 3710 C C . GLN B 1 162 ? -0.814 16.406 23.984 1 95.12 162 GLN B C 1
ATOM 3712 O O . GLN B 1 162 ? -1.752 16 24.672 1 95.12 162 GLN B O 1
ATOM 3717 N N . ALA B 1 163 ? -0.462 17.672 23.938 1 94.62 163 ALA B N 1
ATOM 3718 C CA . ALA B 1 163 ? -1.223 18.688 24.656 1 94.62 163 ALA B CA 1
ATOM 3719 C C . ALA B 1 163 ? -2.678 18.719 24.203 1 94.62 163 ALA B C 1
ATOM 3721 O O . ALA B 1 163 ? -3.592 18.828 25.016 1 94.62 163 ALA B O 1
ATOM 3722 N N . LEU B 1 164 ? -2.877 18.594 22.891 1 95.31 164 LEU B N 1
ATOM 3723 C CA . LEU B 1 164 ? -4.227 18.531 22.344 1 95.31 164 LEU B CA 1
ATOM 3724 C C . LEU B 1 164 ? -4.98 17.328 22.875 1 95.31 164 LEU B C 1
ATOM 3726 O O . LEU B 1 164 ? -6.125 17.438 23.328 1 95.31 164 LEU B O 1
ATOM 3730 N N . ARG B 1 165 ? -4.359 16.188 22.891 1 92.81 165 ARG B N 1
ATOM 3731 C CA . ARG B 1 165 ? -4.98 14.977 23.391 1 92.81 165 ARG B CA 1
ATOM 3732 C C . ARG B 1 165 ? -5.363 15.117 24.859 1 92.81 165 ARG B C 1
ATOM 3734 O O . ARG B 1 165 ? -6.441 14.68 25.266 1 92.81 165 ARG B O 1
ATOM 3741 N N . GLU B 1 166 ? -4.527 15.734 25.609 1 90.69 166 GLU B N 1
ATOM 3742 C CA . GLU B 1 166 ? -4.715 15.867 27.047 1 90.69 166 GLU B CA 1
ATOM 3743 C C . GLU B 1 166 ? -5.812 16.875 27.375 1 90.69 166 GLU B C 1
ATOM 3745 O O . GLU B 1 166 ? -6.344 16.891 28.484 1 90.69 166 GLU B O 1
ATOM 3750 N N . SER B 1 167 ? -6.105 17.734 26.422 1 89.12 167 SER B N 1
ATOM 3751 C CA . SER B 1 167 ? -7.145 18.734 26.641 1 89.12 167 SER B CA 1
ATOM 3752 C C . SER B 1 167 ? -8.516 18.094 26.781 1 89.12 167 SER B C 1
ATOM 3754 O O . SER B 1 167 ? -9.438 18.688 27.344 1 89.12 167 SER B O 1
ATOM 3756 N N . GLY B 1 168 ? -8.68 16.891 26.109 1 86.5 168 GLY B N 1
ATOM 3757 C CA . GLY B 1 168 ? -9.922 16.141 26.234 1 86.5 168 GLY B CA 1
ATOM 3758 C C . GLY B 1 168 ? -10.953 16.531 25.203 1 86.5 168 GLY B C 1
ATOM 3759 O O . GLY B 1 168 ? -12.023 15.906 25.125 1 86.5 168 GLY B O 1
ATOM 3760 N N . VAL B 1 169 ? -10.68 17.5 24.375 1 90.12 169 VAL B N 1
ATOM 3761 C CA . VAL B 1 169 ? -11.617 17.859 23.312 1 90.12 169 VAL B CA 1
ATOM 3762 C C . VAL B 1 169 ? -11.609 16.797 22.219 1 90.12 169 VAL B C 1
ATOM 3764 O O . VAL B 1 169 ? -10.617 16.094 22.031 1 90.12 169 VAL B O 1
ATOM 3767 N N . PRO B 1 170 ? -12.82 16.625 21.578 1 89.5 170 PRO B N 1
ATOM 3768 C CA . PRO B 1 170 ? -12.727 15.82 20.359 1 89.5 170 PRO B CA 1
ATOM 3769 C C . PRO B 1 170 ? -11.711 16.375 19.359 1 89.5 170 PRO B C 1
ATOM 3771 O O . PRO B 1 170 ? -11.633 17.578 19.156 1 89.5 170 PRO B O 1
ATOM 3774 N N . TYR B 1 171 ? -10.891 15.508 18.828 1 92.62 171 TYR B N 1
ATOM 3775 C CA . TYR B 1 171 ? -9.844 16 17.922 1 92.62 171 TYR B CA 1
ATOM 3776 C C . TYR B 1 171 ? -9.625 15.031 16.766 1 92.62 171 TYR B C 1
ATOM 3778 O O . TYR B 1 171 ? -10.062 13.875 16.828 1 92.62 171 TYR B O 1
ATOM 3786 N N . CYS B 1 172 ? -9.023 15.539 15.758 1 92.69 172 CYS B N 1
ATOM 3787 C CA . CYS B 1 172 ? -8.391 14.766 14.688 1 92.69 172 CYS B CA 1
ATOM 3788 C C . CYS B 1 172 ? -7.062 15.391 14.281 1 92.69 172 CYS B C 1
ATOM 3790 O O . CYS B 1 172 ? -6.984 16.594 14.031 1 92.69 172 CYS B O 1
ATOM 3792 N N . VAL B 1 173 ? -6.012 14.578 14.336 1 95.38 173 VAL B N 1
ATOM 3793 C CA . VAL B 1 173 ? -4.695 15.047 13.914 1 95.38 173 VAL B CA 1
ATOM 3794 C C . VAL B 1 173 ? -4.367 14.508 12.531 1 95.38 173 VAL B C 1
ATOM 3796 O O . VAL B 1 173 ? -4.48 13.305 12.281 1 95.38 173 VAL B O 1
ATOM 3799 N N . VAL B 1 174 ? -4 15.375 11.594 1 94.75 174 VAL B N 1
ATOM 3800 C CA . VAL B 1 174 ? -3.598 14.984 10.25 1 94.75 174 VAL B CA 1
ATOM 3801 C C . VAL B 1 174 ? -2.117 15.289 10.039 1 94.75 174 VAL B C 1
ATOM 3803 O O . VAL B 1 174 ? -1.676 16.422 10.266 1 94.75 174 VAL B O 1
ATOM 3806 N N . ARG B 1 175 ? -1.377 14.266 9.625 1 95.88 175 ARG B N 1
ATOM 3807 C CA . ARG B 1 175 ? 0.065 14.344 9.414 1 95.88 175 ARG B CA 1
ATOM 3808 C C . ARG B 1 175 ? 0.411 14.172 7.941 1 95.88 175 ARG B C 1
ATOM 3810 O O . ARG B 1 175 ? 0.676 13.055 7.488 1 95.88 175 ARG B O 1
ATOM 3817 N N . PRO B 1 176 ? 0.498 15.258 7.184 1 96 176 PRO B N 1
ATOM 3818 C CA . PRO B 1 176 ? 0.867 15.117 5.773 1 96 176 PRO B CA 1
ATOM 3819 C C . PRO B 1 176 ? 2.328 14.719 5.582 1 96 176 PRO B C 1
ATOM 3821 O O . PRO B 1 176 ? 3.174 15.031 6.426 1 96 176 PRO B O 1
ATOM 3824 N N . THR B 1 177 ? 2.535 13.992 4.453 1 93.56 177 THR B N 1
ATOM 3825 C CA . THR B 1 177 ? 3.891 13.641 4.039 1 93.56 177 THR B CA 1
ATOM 3826 C C . THR B 1 177 ? 4.355 14.547 2.9 1 93.56 177 THR B C 1
ATOM 3828 O O . THR B 1 177 ? 3.605 14.797 1.955 1 93.56 177 THR B O 1
ATOM 3831 N N . GLY B 1 178 ? 5.488 15.117 2.924 1 88.56 178 GLY B N 1
ATOM 3832 C CA . GLY B 1 178 ? 6.062 15.844 1.801 1 88.56 178 GLY B CA 1
ATOM 3833 C C . GLY B 1 178 ? 5.086 16.797 1.145 1 88.56 178 GLY B C 1
ATOM 3834 O O . GLY B 1 178 ? 4.812 16.688 -0.053 1 88.56 178 GLY B O 1
ATOM 3835 N N . LEU B 1 179 ? 4.617 17.781 1.813 1 89.56 179 LEU B N 1
ATOM 3836 C CA . LEU B 1 179 ? 3.598 18.703 1.34 1 89.56 179 LEU B CA 1
ATOM 3837 C C . LEU B 1 179 ? 4.09 19.469 0.119 1 89.56 179 LEU B C 1
ATOM 3839 O O . LEU B 1 179 ? 5.207 20 0.116 1 89.56 179 LEU B O 1
ATOM 3843 N N . LYS B 1 180 ? 3.227 19.422 -0.915 1 89.25 180 LYS B N 1
ATOM 3844 C CA . LYS B 1 180 ? 3.51 20.125 -2.162 1 89.25 180 LYS B CA 1
ATOM 3845 C C . LYS B 1 180 ? 2.344 21.031 -2.559 1 89.25 180 LYS B C 1
ATOM 3847 O O . LYS B 1 180 ? 1.186 20.719 -2.277 1 89.25 180 LYS B O 1
ATOM 3852 N N . PHE B 1 181 ? 2.676 22.078 -3.17 1 90.12 181 PHE B N 1
ATOM 3853 C CA . PHE B 1 181 ? 1.675 23.078 -3.553 1 90.12 181 PHE B CA 1
ATOM 3854 C C . PHE B 1 181 ? 1.542 23.156 -5.07 1 90.12 181 PHE B C 1
ATOM 3856 O O . PHE B 1 181 ? 1.244 22.141 -5.723 1 90.12 181 PHE B O 1
ATOM 3863 N N . GLU B 1 182 ? 1.755 24.281 -5.629 1 82.38 182 GLU B N 1
ATOM 3864 C CA . GLU B 1 182 ? 1.53 24.484 -7.055 1 82.38 182 GLU B CA 1
ATOM 3865 C C . GLU B 1 182 ? 2.406 23.562 -7.898 1 82.38 182 GLU B C 1
ATOM 3867 O O . GLU B 1 182 ? 3.576 23.344 -7.574 1 82.38 182 GLU B O 1
ATOM 3872 N N . GLY B 1 183 ? 1.807 22.984 -8.898 1 80.06 183 GLY B N 1
ATOM 3873 C CA . GLY B 1 183 ? 2.555 22.172 -9.844 1 80.06 183 GLY B CA 1
ATOM 3874 C C . GLY B 1 183 ? 2.482 20.688 -9.539 1 80.06 183 GLY B C 1
ATOM 3875 O O . GLY B 1 183 ? 2.934 19.875 -10.336 1 80.06 183 GLY B O 1
ATOM 3876 N N . TRP B 1 184 ? 1.923 20.344 -8.414 1 83.31 184 TRP B N 1
ATOM 3877 C CA . TRP B 1 184 ? 1.789 18.922 -8.055 1 83.31 184 TRP B CA 1
ATOM 3878 C C . TRP B 1 184 ? 0.353 18.453 -8.25 1 83.31 184 TRP B C 1
ATOM 3880 O O . TRP B 1 184 ? -0.596 19.172 -7.934 1 83.31 184 TRP B O 1
ATOM 3890 N N . PRO B 1 185 ? 0.25 17.312 -8.766 1 84.31 185 PRO B N 1
ATOM 3891 C CA . PRO B 1 185 ? -1.098 16.844 -9.102 1 84.31 185 PRO B CA 1
ATOM 3892 C C . PRO B 1 185 ? -1.949 16.562 -7.867 1 84.31 185 PRO B C 1
ATOM 3894 O O . PRO B 1 185 ? -1.437 16.062 -6.859 1 84.31 185 PRO B O 1
ATOM 3897 N N . GLN B 1 186 ? -3.221 16.922 -8.016 1 88.94 186 GLN B N 1
ATOM 3898 C CA . GLN B 1 186 ? -4.215 16.484 -7.035 1 88.94 186 GLN B CA 1
ATOM 3899 C C . GLN B 1 186 ? -4.594 15.023 -7.246 1 88.94 186 GLN B C 1
ATOM 3901 O O . GLN B 1 186 ? -4.258 14.438 -8.273 1 88.94 186 GLN B O 1
ATOM 3906 N N . GLY B 1 187 ? -5.234 14.422 -6.277 1 87.69 187 GLY B N 1
ATOM 3907 C CA . GLY B 1 187 ? -5.703 13.047 -6.332 1 87.69 187 GLY B CA 1
ATOM 3908 C C . GLY B 1 187 ? -6.43 12.609 -5.074 1 87.69 187 GLY B C 1
ATOM 3909 O O . GLY B 1 187 ? -7.047 13.43 -4.395 1 87.69 187 GLY B O 1
ATOM 3910 N N . ARG B 1 188 ? -6.414 11.297 -4.852 1 87.38 188 ARG B N 1
ATOM 3911 C CA . ARG B 1 188 ? -7.074 10.734 -3.68 1 87.38 188 ARG B CA 1
ATOM 3912 C C . ARG B 1 188 ? -6.199 10.875 -2.439 1 87.38 188 ARG B C 1
ATOM 3914 O O . ARG B 1 188 ? -5.039 10.453 -2.439 1 87.38 188 ARG B O 1
ATOM 3921 N N . PRO B 1 189 ? -6.707 11.5 -1.397 1 88.75 189 PRO B N 1
ATOM 3922 C CA . PRO B 1 189 ? -5.98 11.406 -0.129 1 88.75 189 PRO B CA 1
ATOM 3923 C C . PRO B 1 189 ? -5.84 9.969 0.365 1 88.75 189 PRO B C 1
ATOM 3925 O O . PRO B 1 189 ? -6.84 9.266 0.526 1 88.75 189 PRO B O 1
ATOM 3928 N N . PHE B 1 190 ? -4.617 9.531 0.435 1 88.38 190 PHE B N 1
ATOM 3929 C CA . PHE B 1 190 ? -4.277 8.227 0.993 1 88.38 190 PHE B CA 1
ATOM 3930 C C . PHE B 1 190 ? -3.992 8.336 2.486 1 88.38 190 PHE B C 1
ATOM 3932 O O . PHE B 1 190 ? -3.1 9.078 2.9 1 88.38 190 PHE B O 1
ATOM 3939 N N . LEU B 1 191 ? -4.746 7.664 3.309 1 89.5 191 LEU B N 1
ATOM 3940 C CA . LEU B 1 191 ? -4.645 7.781 4.758 1 89.5 191 LEU B CA 1
ATOM 3941 C C . LEU B 1 191 ? -4.016 6.527 5.359 1 89.5 191 LEU B C 1
ATOM 3943 O O . LEU B 1 191 ? -4.32 5.41 4.938 1 89.5 191 LEU B O 1
ATOM 3947 N N . SER B 1 192 ? -3.129 6.695 6.207 1 88.88 192 SER B N 1
ATOM 3948 C CA . SER B 1 192 ? -2.539 5.586 6.945 1 88.88 192 SER B CA 1
ATOM 3949 C C . SER B 1 192 ? -2.359 5.938 8.422 1 88.88 192 SER B C 1
ATOM 3951 O O . SER B 1 192 ? -2.432 7.109 8.797 1 88.88 192 SER B O 1
ATOM 3953 N N . GLN B 1 193 ? -2.262 4.918 9.227 1 87.25 193 GLN B N 1
ATOM 3954 C CA . GLN B 1 193 ? -1.931 5.027 10.648 1 87.25 193 GLN B CA 1
ATOM 3955 C C . GLN B 1 193 ? -0.658 4.254 10.977 1 87.25 193 GLN B C 1
ATOM 3957 O O . GLN B 1 193 ? -0.182 3.457 10.164 1 87.25 193 GLN B O 1
ATOM 3962 N N . GLY B 1 194 ? -0.008 4.57 12.07 1 88.75 194 GLY B N 1
ATOM 3963 C CA . GLY B 1 194 ? 1.152 3.814 12.516 1 88.75 194 GLY B CA 1
ATOM 3964 C C . GLY B 1 194 ? 2.451 4.59 12.391 1 88.75 194 GLY B C 1
ATOM 3965 O O . GLY B 1 194 ? 3.5 4.129 12.852 1 88.75 194 GLY B O 1
ATOM 3966 N N . ASP B 1 195 ? 2.418 5.75 11.664 1 93.19 195 ASP B N 1
ATOM 3967 C CA . ASP B 1 195 ? 3.535 6.691 11.633 1 93.19 195 ASP B CA 1
ATOM 3968 C C . ASP B 1 195 ? 4.699 6.137 10.812 1 93.19 195 ASP B C 1
ATOM 3970 O O . ASP B 1 195 ? 5.859 6.285 11.195 1 93.19 195 ASP B O 1
ATOM 3974 N N . VAL B 1 196 ? 4.34 5.434 9.672 1 93.31 196 VAL B N 1
ATOM 3975 C CA . VAL B 1 196 ? 5.438 4.852 8.906 1 93.31 196 VAL B CA 1
ATOM 3976 C C . VAL B 1 196 ? 5.398 5.387 7.473 1 93.31 196 VAL B C 1
ATOM 3978 O O . VAL B 1 196 ? 6.195 4.969 6.629 1 93.31 196 VAL B O 1
ATOM 3981 N N . ALA B 1 197 ? 4.512 6.309 7.18 1 92.75 197 ALA B N 1
ATOM 3982 C CA . ALA B 1 197 ? 4.438 6.891 5.844 1 92.75 197 ALA B CA 1
ATOM 3983 C C . ALA B 1 197 ? 5.543 7.918 5.629 1 92.75 197 ALA B C 1
ATOM 3985 O O . ALA B 1 197 ? 5.93 8.625 6.562 1 92.75 197 ALA B O 1
ATOM 3986 N N . VAL B 1 198 ? 6.051 7.961 4.348 1 88.88 198 VAL B N 1
ATOM 3987 C CA . VAL B 1 198 ? 7.07 8.945 3.988 1 88.88 198 VAL B CA 1
ATOM 3988 C C . VAL B 1 198 ? 6.66 9.664 2.709 1 88.88 198 VAL B C 1
ATOM 3990 O O . VAL B 1 198 ? 5.805 9.188 1.963 1 88.88 198 VAL B O 1
ATOM 3993 N N . GLY B 1 199 ? 7.195 10.812 2.445 1 80.12 199 GLY B N 1
ATOM 3994 C CA . GLY B 1 199 ? 6.809 11.672 1.335 1 80.12 199 GLY B CA 1
ATOM 3995 C C . GLY B 1 199 ? 7.551 11.352 0.049 1 80.12 199 GLY B C 1
ATOM 3996 O O . GLY B 1 199 ? 7.516 12.133 -0.903 1 80.12 199 GLY B O 1
ATOM 3997 N N . ARG B 1 200 ? 8.195 10.219 -0.051 1 76.81 200 ARG B N 1
ATOM 3998 C CA . ARG B 1 200 ? 9 9.93 -1.237 1 76.81 200 ARG B CA 1
ATOM 3999 C C . ARG B 1 200 ? 8.414 8.758 -2.018 1 76.81 200 ARG B C 1
ATOM 4001 O O . ARG B 1 200 ? 9.023 8.273 -2.977 1 76.81 200 ARG B O 1
ATOM 4008 N N . TYR B 1 201 ? 7.234 8.398 -1.642 1 74.62 201 TYR B N 1
ATOM 4009 C CA . TYR B 1 201 ? 6.617 7.289 -2.365 1 74.62 201 TYR B CA 1
ATOM 4010 C C . TYR B 1 201 ? 6.289 7.691 -3.799 1 74.62 201 TYR B C 1
ATOM 4012 O O . TYR B 1 201 ? 5.918 8.836 -4.059 1 74.62 201 TYR B O 1
ATOM 4020 N N . GLN B 1 202 ? 6.723 6.887 -4.762 1 62.56 202 GLN B N 1
ATOM 4021 C CA . GLN B 1 202 ? 6.379 7.078 -6.164 1 62.56 202 GLN B CA 1
ATOM 4022 C C . GLN B 1 202 ? 5.352 6.043 -6.621 1 62.56 202 GLN B C 1
ATOM 4024 O O . GLN B 1 202 ? 5.68 4.867 -6.797 1 62.56 202 GLN B O 1
ATOM 4029 N N . LEU B 1 203 ? 4.141 6.359 -6.578 1 56.44 203 LEU B N 1
ATOM 4030 C CA . LEU B 1 203 ? 3.133 5.398 -7.02 1 56.44 203 LEU B CA 1
ATOM 4031 C C . LEU B 1 203 ? 2.854 5.551 -8.508 1 56.44 203 LEU B C 1
ATOM 4033 O O . LEU B 1 203 ? 2.238 4.676 -9.125 1 56.44 203 LEU B O 1
ATOM 4037 N N . GLN B 1 204 ? 3.283 6.738 -9.148 1 54.53 204 GLN B N 1
ATOM 4038 C CA . GLN B 1 204 ? 3.15 6.918 -10.594 1 54.53 204 GLN B CA 1
ATOM 4039 C C . GLN B 1 204 ? 4.477 7.34 -11.219 1 54.53 204 GLN B C 1
ATOM 4041 O O . GLN B 1 204 ? 5.355 7.863 -10.531 1 54.53 204 GLN B O 1
ATOM 4046 N N . ALA B 1 205 ? 4.801 6.754 -12.531 1 49.66 205 ALA B N 1
ATOM 4047 C CA . ALA B 1 205 ? 5.992 6.938 -13.359 1 49.66 205 ALA B CA 1
ATOM 4048 C C . ALA B 1 205 ? 6.477 8.383 -13.305 1 49.66 205 ALA B C 1
ATOM 4050 O O . ALA B 1 205 ? 7.66 8.656 -13.539 1 49.66 205 ALA B O 1
ATOM 4051 N N . ARG B 1 206 ? 6.086 9.312 -12.711 1 51.47 206 ARG B N 1
ATOM 4052 C CA . ARG B 1 206 ? 6.688 10.641 -12.797 1 51.47 206 ARG B CA 1
ATOM 4053 C C . ARG B 1 206 ? 6.371 11.469 -11.555 1 51.47 206 ARG B C 1
ATOM 4055 O O . ARG B 1 206 ? 6.895 12.57 -11.383 1 51.47 206 ARG B O 1
ATOM 4062 N N . ASN B 1 207 ? 5.445 10.836 -10.719 1 51.06 207 ASN B N 1
ATOM 4063 C CA . ASN B 1 207 ? 5.18 11.75 -9.609 1 51.06 207 ASN B CA 1
ATOM 4064 C C . ASN B 1 207 ? 5.246 11.031 -8.266 1 51.06 207 ASN B C 1
ATOM 4066 O O . ASN B 1 207 ? 4.754 9.906 -8.141 1 51.06 207 ASN B O 1
ATOM 4070 N N . THR B 1 208 ? 6.227 11.273 -7.379 1 58.28 208 THR B N 1
ATOM 4071 C CA . THR B 1 208 ? 6.352 10.812 -6 1 58.28 208 THR B CA 1
ATOM 4072 C C . THR B 1 208 ? 5.117 11.195 -5.188 1 58.28 208 THR B C 1
ATOM 4074 O O . THR B 1 208 ? 4.602 12.305 -5.328 1 58.28 208 THR B O 1
ATOM 4077 N N . PRO B 1 209 ? 4.582 10.109 -4.477 1 55.97 209 PRO B N 1
ATOM 4078 C CA . PRO B 1 209 ? 3.477 10.531 -3.613 1 55.97 209 PRO B CA 1
ATOM 4079 C C . PRO B 1 209 ? 3.877 11.641 -2.643 1 55.97 209 PRO B C 1
ATOM 4081 O O . PRO B 1 209 ? 4.832 11.477 -1.878 1 55.97 209 PRO B O 1
ATOM 4084 N N . ARG B 1 210 ? 3.438 12.75 -2.893 1 74.06 210 ARG B N 1
ATOM 4085 C CA . ARG B 1 210 ? 3.477 13.922 -2.021 1 74.06 210 ARG B CA 1
ATOM 4086 C C . ARG B 1 210 ? 2.068 14.422 -1.713 1 74.06 210 ARG B C 1
ATOM 4088 O O . ARG B 1 210 ? 1.097 13.969 -2.322 1 74.06 210 ARG B O 1
ATOM 4095 N N . CYS B 1 211 ? 2.008 14.945 -0.628 1 87.69 211 CYS B N 1
ATOM 4096 C CA . CYS B 1 211 ? 0.705 15.469 -0.241 1 87.69 211 CYS B CA 1
ATOM 4097 C C . CYS B 1 211 ? 0.404 16.766 -0.978 1 87.69 211 CYS B C 1
ATOM 4099 O O . CYS B 1 211 ? 1.129 17.75 -0.829 1 87.69 211 CYS B O 1
ATOM 4101 N N . ASN B 1 212 ? -0.571 16.719 -1.82 1 91.94 212 ASN B N 1
ATOM 4102 C CA . ASN B 1 212 ? -1.066 17.938 -2.447 1 91.94 212 ASN B CA 1
ATOM 4103 C C . ASN B 1 212 ? -1.798 18.828 -1.445 1 91.94 212 ASN B C 1
ATOM 4105 O O . ASN B 1 212 ? -2.691 18.359 -0.735 1 91.94 212 ASN B O 1
ATOM 4109 N N . ALA B 1 213 ? -1.461 20.062 -1.446 1 95.75 213 ALA B N 1
ATOM 4110 C CA . ALA B 1 213 ? -1.962 20.969 -0.415 1 95.75 213 ALA B CA 1
ATOM 4111 C C . ALA B 1 213 ? -3.473 21.156 -0.533 1 95.75 213 ALA B C 1
ATOM 4113 O O . ALA B 1 213 ? -4.16 21.328 0.473 1 95.75 213 ALA B O 1
ATOM 4114 N N . VAL B 1 214 ? -3.984 21.156 -1.72 1 94.44 214 VAL B N 1
ATOM 4115 C CA . VAL B 1 214 ? -5.426 21.266 -1.907 1 94.44 214 VAL B CA 1
ATOM 4116 C C . VAL B 1 214 ? -6.121 20.016 -1.355 1 94.44 214 VAL B C 1
ATOM 4118 O O . VAL B 1 214 ? -7.129 20.125 -0.652 1 94.44 214 VAL B O 1
ATOM 4121 N N . ASP B 1 215 ? -5.527 18.844 -1.658 1 92.5 215 ASP B N 1
ATOM 4122 C CA . ASP B 1 215 ? -6.066 17.594 -1.126 1 92.5 215 ASP B CA 1
ATOM 4123 C C . ASP B 1 215 ? -6.008 17.578 0.4 1 92.5 215 ASP B C 1
ATOM 4125 O O . ASP B 1 215 ? -6.941 17.109 1.057 1 92.5 215 ASP B O 1
ATOM 4129 N N . LEU B 1 216 ? -4.957 18.078 0.921 1 95 216 LEU B N 1
ATOM 4130 C CA . LEU B 1 216 ? -4.82 18.188 2.369 1 95 216 LEU B CA 1
ATOM 4131 C C . LEU B 1 216 ? -5.898 19.094 2.951 1 95 216 LEU B C 1
ATOM 4133 O O . LEU B 1 216 ? -6.582 18.719 3.908 1 95 216 LEU B O 1
ATOM 4137 N N . ALA B 1 217 ? -6.062 20.266 2.354 1 96.38 217 ALA B N 1
ATOM 4138 C CA . ALA B 1 217 ? -7.047 21.219 2.846 1 96.38 217 ALA B CA 1
ATOM 4139 C C . ALA B 1 217 ? -8.453 20.625 2.83 1 96.38 217 ALA B C 1
ATOM 4141 O O . ALA B 1 217 ? -9.188 20.734 3.811 1 96.38 217 ALA B O 1
ATOM 4142 N N . GLU B 1 218 ? -8.742 19.984 1.786 1 93 218 GLU B N 1
ATOM 4143 C CA . GLU B 1 218 ? -10.055 19.359 1.66 1 93 218 GLU B CA 1
ATOM 4144 C C . GLU B 1 218 ? -10.234 18.234 2.682 1 93 218 GLU B C 1
ATOM 4146 O O . GLU B 1 218 ? -11.336 18.016 3.186 1 93 218 GLU B O 1
ATOM 4151 N N . THR B 1 219 ? -9.18 17.531 2.945 1 92.06 219 THR B N 1
ATOM 4152 C CA . THR B 1 219 ? -9.234 16.484 3.959 1 92.06 219 THR B CA 1
ATOM 4153 C C . THR B 1 219 ? -9.461 17.094 5.344 1 92.06 219 THR B C 1
ATOM 4155 O O . THR B 1 219 ? -10.305 16.609 6.102 1 92.06 219 THR B O 1
ATOM 4158 N N . LEU B 1 220 ? -8.758 18.156 5.672 1 94.81 220 LEU B N 1
ATOM 4159 C CA . LEU B 1 220 ? -8.922 18.812 6.957 1 94.81 220 LEU B CA 1
ATOM 4160 C C . LEU B 1 220 ? -10.367 19.281 7.148 1 94.81 220 LEU B C 1
ATOM 4162 O O . LEU B 1 220 ? -10.93 19.141 8.234 1 94.81 220 LEU B O 1
ATOM 4166 N N . VAL B 1 221 ? -10.945 19.781 6.102 1 94 221 VAL B N 1
ATOM 4167 C CA . VAL B 1 221 ? -12.32 20.266 6.16 1 94 221 VAL B CA 1
ATOM 4168 C C . VAL B 1 221 ? -13.281 19.094 6.23 1 94 221 VAL B C 1
ATOM 4170 O O . VAL B 1 221 ? -14.242 19.109 7 1 94 221 VAL B O 1
ATOM 4173 N N . GLY B 1 222 ? -12.992 18.047 5.477 1 88.25 222 GLY B N 1
ATOM 4174 C CA . GLY B 1 222 ? -13.867 16.891 5.395 1 88.25 222 GLY B CA 1
ATOM 4175 C C . GLY B 1 222 ? -14.008 16.156 6.719 1 88.25 222 GLY B C 1
ATOM 4176 O O . GLY B 1 222 ? -15.055 15.578 7.004 1 88.25 222 GLY B O 1
ATOM 4177 N N . VAL B 1 223 ? -13.008 16.234 7.555 1 88.12 223 VAL B N 1
ATOM 4178 C CA . VAL B 1 223 ? -13.031 15.438 8.773 1 88.12 223 VAL B CA 1
ATOM 4179 C C . VAL B 1 223 ? -13.828 16.172 9.852 1 88.12 223 VAL B C 1
ATOM 4181 O O . VAL B 1 223 ? -14.172 15.594 10.883 1 88.12 223 VAL B O 1
ATOM 4184 N N . LEU B 1 224 ? -14.188 17.422 9.695 1 87 224 LEU B N 1
ATOM 4185 C CA . LEU B 1 224 ? -14.914 18.219 10.68 1 87 224 LEU B CA 1
ATOM 4186 C C . LEU B 1 224 ? -16.219 17.547 11.07 1 87 224 LEU B C 1
ATOM 4188 O O . LEU B 1 224 ? -16.641 17.594 12.227 1 87 224 LEU B O 1
ATOM 4192 N N . GLY B 1 225 ? -16.875 16.938 10.125 1 80.25 225 GLY B N 1
ATOM 4193 C CA . GLY B 1 225 ? -18.172 16.328 10.375 1 80.25 225 GLY B CA 1
ATOM 4194 C C . GLY B 1 225 ? -18.125 14.812 10.461 1 80.25 225 GLY B C 1
ATOM 4195 O O . GLY B 1 225 ? -19.156 14.156 10.5 1 80.25 225 GLY B O 1
ATOM 4196 N N . GLU B 1 226 ? -16.953 14.281 10.508 1 80.56 226 GLU B N 1
ATOM 4197 C CA . GLU B 1 226 ? -16.812 12.828 10.492 1 80.56 226 GLU B CA 1
ATOM 4198 C C . GLU B 1 226 ? -16.594 12.273 11.898 1 80.56 226 GLU B C 1
ATOM 4200 O O . GLU B 1 226 ? -15.484 12.336 12.438 1 80.56 226 GLU B O 1
ATOM 4205 N N . ALA B 1 227 ? -17.594 11.703 12.43 1 80.44 227 ALA B N 1
ATOM 4206 C CA . ALA B 1 227 ? -17.531 11.164 13.789 1 80.44 227 ALA B CA 1
ATOM 4207 C C . ALA B 1 227 ? -16.453 10.102 13.906 1 80.44 227 ALA B C 1
ATOM 4209 O O . ALA B 1 227 ? -15.797 9.984 14.953 1 80.44 227 ALA B O 1
ATOM 4210 N N . ALA B 1 228 ? -16.219 9.375 12.836 1 77 228 ALA B N 1
ATOM 4211 C CA . ALA B 1 228 ? -15.25 8.281 12.852 1 77 228 ALA B CA 1
ATOM 4212 C C . ALA B 1 228 ? -13.82 8.82 12.945 1 77 228 ALA B C 1
ATOM 4214 O O . ALA B 1 228 ? -12.891 8.07 13.273 1 77 228 ALA B O 1
ATOM 4215 N N . ALA B 1 229 ? -13.68 10.078 12.711 1 83.5 229 ALA B N 1
ATOM 4216 C CA . ALA B 1 229 ? -12.344 10.68 12.734 1 83.5 229 ALA B CA 1
ATOM 4217 C C . ALA B 1 229 ? -12 11.18 14.141 1 83.5 229 ALA B C 1
ATOM 4219 O O . ALA B 1 229 ? -10.844 11.492 14.43 1 83.5 229 ALA B O 1
ATOM 4220 N N . ALA B 1 230 ? -12.977 11.273 15 1 85 230 ALA B N 1
ATOM 4221 C CA . ALA B 1 230 ? -12.742 11.812 16.328 1 85 230 ALA B CA 1
ATOM 4222 C C . ALA B 1 230 ? -11.766 10.945 17.125 1 85 230 ALA B C 1
ATOM 4224 O O . ALA B 1 230 ? -11.906 9.727 17.156 1 85 230 ALA B O 1
ATOM 4225 N N . GLY B 1 231 ? -10.734 11.578 17.641 1 86.44 231 GLY B N 1
ATOM 4226 C CA . GLY B 1 231 ? -9.75 10.898 18.469 1 86.44 231 GLY B CA 1
ATOM 4227 C C . GLY B 1 231 ? -8.688 10.172 17.656 1 86.44 231 GLY B C 1
ATOM 4228 O O . GLY B 1 231 ? -7.902 9.398 18.203 1 86.44 231 GLY B O 1
ATOM 4229 N N . LYS B 1 232 ? -8.68 10.445 16.359 1 87.19 232 LYS B N 1
ATOM 4230 C CA . LYS B 1 232 ? -7.754 9.703 15.5 1 87.19 232 LYS B CA 1
ATOM 4231 C C . LYS B 1 232 ? -6.645 10.602 14.969 1 87.19 232 LYS B C 1
ATOM 4233 O O . LYS B 1 232 ? -6.789 11.828 14.953 1 87.19 232 LYS B O 1
ATOM 4238 N N . THR B 1 233 ? -5.535 9.992 14.711 1 91.75 233 THR B N 1
ATOM 4239 C CA . THR B 1 233 ? -4.402 10.586 14.008 1 91.75 233 THR B CA 1
ATOM 4240 C C . THR B 1 233 ? -4.113 9.836 12.711 1 91.75 233 THR B C 1
ATOM 4242 O O . THR B 1 233 ? -4.055 8.602 12.703 1 91.75 233 THR B O 1
ATOM 4245 N N . PHE B 1 234 ? -3.965 10.586 11.586 1 90.06 234 PHE B N 1
ATOM 4246 C CA . PHE B 1 234 ? -3.668 9.953 10.312 1 90.06 234 PHE B CA 1
ATOM 4247 C C . PHE B 1 234 ? -2.5 10.641 9.625 1 90.06 234 PHE B C 1
ATOM 4249 O O . PHE B 1 234 ? -2.359 11.867 9.703 1 90.06 234 PHE B O 1
ATOM 4256 N N . GLU B 1 235 ? -1.713 9.797 8.984 1 93.06 235 GLU B N 1
ATOM 4257 C CA . GLU B 1 235 ? -0.784 10.305 7.98 1 93.06 235 GLU B CA 1
ATOM 4258 C C . GLU B 1 235 ? -1.441 10.383 6.605 1 93.06 235 GLU B C 1
ATOM 4260 O O . GLU B 1 235 ? -2.365 9.617 6.312 1 93.06 235 GLU B O 1
ATOM 4265 N N . LEU B 1 236 ? -0.99 11.352 5.848 1 92.38 236 LEU B N 1
ATOM 4266 C CA . LEU B 1 236 ? -1.679 11.594 4.586 1 92.38 236 LEU B CA 1
ATOM 4267 C C . LEU B 1 236 ? -0.681 11.867 3.465 1 92.38 236 LEU B C 1
ATOM 4269 O O . LEU B 1 236 ? 0.294 12.594 3.656 1 92.38 236 LEU B O 1
ATOM 4273 N N . PHE B 1 237 ? -0.864 11.18 2.279 1 91.06 237 PHE B N 1
ATOM 4274 C CA . PHE B 1 237 ? -0.286 11.586 1.004 1 91.06 237 PHE B CA 1
ATOM 4275 C C . PHE B 1 237 ? -1.31 11.461 -0.118 1 91.06 237 PHE B C 1
ATOM 4277 O O . PHE B 1 237 ? -2.404 10.938 0.088 1 91.06 237 PHE B O 1
ATOM 4284 N N . THR B 1 238 ? -0.983 12.086 -1.27 1 89.38 238 THR B N 1
ATOM 4285 C CA . THR B 1 238 ? -1.922 12.109 -2.385 1 89.38 238 THR B CA 1
ATOM 4286 C C . THR B 1 238 ? -1.6 11 -3.385 1 89.38 238 THR B C 1
ATOM 4288 O O . THR B 1 238 ? -0.443 10.828 -3.773 1 89.38 238 THR B O 1
ATOM 4291 N N . LEU B 1 239 ? -2.588 10.156 -3.646 1 85.69 239 LEU B N 1
ATOM 4292 C CA . LEU B 1 239 ? -2.504 9.203 -4.746 1 85.69 239 LEU B CA 1
ATOM 4293 C C . LEU B 1 239 ? -2.969 9.836 -6.055 1 85.69 239 LEU B C 1
ATOM 4295 O O . LEU B 1 239 ? -4.164 9.844 -6.352 1 85.69 239 LEU B O 1
ATOM 4299 N N . ALA B 1 240 ? -2.029 10.273 -6.84 1 82.25 240 ALA B N 1
ATOM 4300 C CA . ALA B 1 240 ? -2.338 10.938 -8.102 1 82.25 240 ALA B CA 1
ATOM 4301 C C . ALA B 1 240 ? -3.066 9.992 -9.055 1 82.25 240 ALA B C 1
ATOM 4303 O O . ALA B 1 240 ? -2.781 8.797 -9.094 1 82.25 240 ALA B O 1
ATOM 4304 N N . GLY B 1 241 ? -4.059 10.523 -9.82 1 77.94 241 GLY B N 1
ATOM 4305 C CA . GLY B 1 241 ? -4.762 9.742 -10.82 1 77.94 241 GLY B CA 1
ATOM 4306 C C . GLY B 1 241 ? -5.969 9.008 -10.273 1 77.94 241 GLY B C 1
ATOM 4307 O O . GLY B 1 241 ? -6.688 8.336 -11.016 1 77.94 241 GLY B O 1
ATOM 4308 N N . HIS B 1 242 ? -6.148 9.062 -8.984 1 83 242 HIS B N 1
ATOM 4309 C CA . HIS B 1 242 ? -7.309 8.438 -8.352 1 83 242 HIS B CA 1
ATOM 4310 C C . HIS B 1 242 ? -8.328 9.484 -7.914 1 83 242 HIS B C 1
ATOM 4312 O O . HIS B 1 242 ? -7.953 10.562 -7.445 1 83 242 HIS B O 1
ATOM 4318 N N . GLY B 1 243 ? -9.531 9.109 -8.203 1 79.06 243 GLY B N 1
ATOM 4319 C CA . GLY B 1 243 ? -10.594 10 -7.75 1 79.06 243 GLY B CA 1
ATOM 4320 C C . GLY B 1 243 ? -10.82 9.938 -6.254 1 79.06 243 GLY B C 1
ATOM 4321 O O . GLY B 1 243 ? -10.484 8.945 -5.609 1 79.06 243 GLY B O 1
ATOM 4322 N N . ARG B 1 244 ? -11.359 10.977 -5.746 1 80.81 244 ARG B N 1
ATOM 4323 C CA . ARG B 1 244 ? -11.664 11.039 -4.32 1 80.81 244 ARG B CA 1
ATOM 4324 C C . ARG B 1 244 ? -12.719 10 -3.945 1 80.81 244 ARG B C 1
ATOM 4326 O O . ARG B 1 244 ? -13.703 9.812 -4.668 1 80.81 244 ARG B O 1
ATOM 4333 N N . LEU B 1 245 ? -12.508 9.352 -2.938 1 77.88 245 LEU B N 1
ATOM 4334 C CA . LEU B 1 245 ? -13.453 8.344 -2.465 1 77.88 245 LEU B CA 1
ATOM 4335 C C . LEU B 1 245 ? -14.758 8.992 -2.025 1 77.88 245 LEU B C 1
ATOM 4337 O O . LEU B 1 245 ? -14.75 10.062 -1.418 1 77.88 245 LEU B O 1
ATOM 4341 N N . GLN B 1 246 ? -15.789 8.562 -2.623 1 67.62 246 GLN B N 1
ATOM 4342 C CA . GLN B 1 246 ? -17.109 9.031 -2.221 1 67.62 246 GLN B CA 1
ATOM 4343 C C . GLN B 1 246 ? -17.562 8.352 -0.934 1 67.62 246 GLN B C 1
ATOM 4345 O O . GLN B 1 246 ? -17.234 7.191 -0.685 1 67.62 246 GLN B O 1
ATOM 4350 N N . ALA B 1 247 ? -18 9.242 0.005 1 51.25 247 ALA B N 1
ATOM 4351 C CA . ALA B 1 247 ? -18.547 8.711 1.25 1 51.25 247 ALA B CA 1
ATOM 4352 C C . ALA B 1 247 ? -19.672 7.723 0.974 1 51.25 247 ALA B C 1
ATOM 4354 O O . ALA B 1 247 ? -20.578 8 0.174 1 51.25 247 ALA B O 1
ATOM 4355 N N . THR B 1 248 ? -19.484 6.52 0.659 1 43.91 248 THR B N 1
ATOM 4356 C CA . THR B 1 248 ? -20.672 5.688 0.45 1 43.91 248 THR B CA 1
ATOM 4357 C C . THR B 1 248 ? -21.844 6.211 1.266 1 43.91 248 THR B C 1
ATOM 4359 O O . THR B 1 248 ? -21.656 6.914 2.262 1 43.91 248 THR B O 1
ATOM 4362 N N . ARG B 1 249 ? -23.156 5.898 0.776 1 36.59 249 ARG B N 1
ATOM 4363 C CA . ARG B 1 249 ? -24.484 6.062 1.355 1 36.59 249 ARG B CA 1
ATOM 4364 C C . ARG B 1 249 ? -24.453 5.859 2.867 1 36.59 249 ARG B C 1
ATOM 4366 O O . ARG B 1 249 ? -23.562 5.176 3.387 1 36.59 249 ARG B O 1
ATOM 4373 N N . PRO B 1 250 ? -25.359 6.609 3.631 1 34.41 250 PRO B N 1
ATOM 4374 C CA . PRO B 1 250 ? -25.859 6.477 5.004 1 34.41 250 PRO B CA 1
ATOM 4375 C C . PRO B 1 250 ? -25.828 5.031 5.5 1 34.41 250 PRO B C 1
ATOM 4377 O O . PRO B 1 250 ? -26.344 4.742 6.586 1 34.41 250 PRO B O 1
ATOM 4380 N N . SER B 1 251 ? -26.062 4.004 4.68 1 32.47 251 SER B N 1
ATOM 4381 C CA . SER B 1 251 ? -26.266 2.889 5.598 1 32.47 251 SER B CA 1
ATOM 4382 C C . SER B 1 251 ? -25.109 2.756 6.582 1 32.47 251 SER B C 1
ATOM 4384 O O . SER B 1 251 ? -24 3.248 6.324 1 32.47 251 SER B O 1
ATOM 4386 N N . GLU B 1 252 ? -25.156 2.227 7.789 1 34.16 252 GLU B N 1
ATOM 4387 C CA . GLU B 1 252 ? -24.172 2.092 8.859 1 34.16 252 GLU B CA 1
ATOM 4388 C C . GLU B 1 252 ? -22.766 1.961 8.289 1 34.16 252 GLU B C 1
ATOM 4390 O O . GLU B 1 252 ? -21.781 2.223 8.992 1 34.16 252 GLU B O 1
ATOM 4395 N N . GLU B 1 253 ? -22.5 1.372 7.125 1 32.03 253 GLU B N 1
ATOM 4396 C CA . GLU B 1 253 ? -21.219 0.956 6.57 1 32.03 253 GLU B CA 1
ATOM 4397 C C . GLU B 1 253 ? -20.641 2.035 5.664 1 32.03 253 GLU B C 1
ATOM 4399 O O . GLU B 1 253 ? -19.609 1.816 5.012 1 32.03 253 GLU B O 1
ATOM 4404 N N . GLY B 1 254 ? -21.188 3.092 5.184 1 30.59 254 GLY B N 1
ATOM 4405 C CA . GLY B 1 254 ? -20.922 4.051 4.121 1 30.59 254 GLY B CA 1
ATOM 4406 C C . GLY B 1 254 ? -19.578 4.75 4.266 1 30.59 254 GLY B C 1
ATOM 4407 O O . GLY B 1 254 ? -19.047 5.293 3.293 1 30.59 254 GLY B O 1
ATOM 4408 N N . ALA B 1 255 ? -19.375 5.586 5.219 1 33.75 255 ALA B N 1
ATOM 4409 C CA . ALA B 1 255 ? -18.141 6.359 5.379 1 33.75 255 ALA B CA 1
ATOM 4410 C C . ALA B 1 255 ? -16.922 5.48 5.191 1 33.75 255 ALA B C 1
ATOM 4412 O O . ALA B 1 255 ? -16.094 5.34 6.109 1 33.75 255 ALA B O 1
ATOM 4413 N N . ARG B 1 256 ? -17 4.535 4.434 1 35.38 256 ARG B N 1
ATOM 4414 C CA . ARG B 1 256 ? -15.977 3.498 4.371 1 35.38 256 ARG B CA 1
ATOM 4415 C C . ARG B 1 256 ? -14.703 4.031 3.723 1 35.38 256 ARG B C 1
ATOM 4417 O O . ARG B 1 256 ? -13.609 3.518 3.977 1 35.38 256 ARG B O 1
ATOM 4424 N N . GLY B 1 257 ? -14.93 4.906 2.693 1 37.75 257 GLY B N 1
ATOM 4425 C CA . GLY B 1 257 ? -13.617 5.195 2.146 1 37.75 257 GLY B CA 1
ATOM 4426 C C . GLY B 1 257 ? -12.672 5.805 3.162 1 37.75 257 GLY B C 1
ATOM 4427 O O . GLY B 1 257 ? -11.562 5.301 3.369 1 37.75 257 GLY B O 1
ATOM 4428 N N . VAL B 1 258 ? -13.055 7.223 3.465 1 41.56 258 VAL B N 1
ATOM 4429 C CA . VAL B 1 258 ? -12.289 7.75 4.59 1 41.56 258 VAL B CA 1
ATOM 4430 C C . VAL B 1 258 ? -12.484 6.855 5.812 1 41.56 258 VAL B C 1
ATOM 4432 O O . VAL B 1 258 ? -11.555 6.637 6.586 1 41.56 258 VAL B O 1
ATOM 4435 N N . LYS B 1 259 ? -13.711 6.324 5.855 1 42 259 LYS B N 1
ATOM 4436 C CA . LYS B 1 259 ? -14.062 5.449 6.965 1 42 259 LYS B CA 1
ATOM 4437 C C . LYS B 1 259 ? -13.266 4.145 6.914 1 42 259 LYS B C 1
ATOM 4439 O O . LYS B 1 259 ? -12.898 3.594 7.953 1 42 259 LYS B O 1
ATOM 4444 N N . THR B 1 260 ? -13.352 3.674 5.645 1 42.53 260 THR B N 1
ATOM 4445 C CA . THR B 1 260 ? -12.523 2.473 5.562 1 42.53 260 THR B CA 1
ATOM 4446 C C . THR B 1 260 ? -11.078 2.781 5.949 1 42.53 260 THR B C 1
ATOM 4448 O O . THR B 1 260 ? -10.414 1.964 6.586 1 42.53 260 THR B O 1
ATOM 4451 N N . ALA B 1 261 ? -10.719 3.99 5.359 1 46.62 261 ALA B N 1
ATOM 4452 C CA . ALA B 1 261 ? -9.352 4.297 5.762 1 46.62 261 ALA B CA 1
ATOM 4453 C C . ALA B 1 261 ? -9.281 4.645 7.246 1 46.62 261 ALA B C 1
ATOM 4455 O O . ALA B 1 261 ? -8.234 4.484 7.879 1 46.62 261 ALA B O 1
ATOM 4456 N N . LEU B 1 262 ? -10.422 5.289 7.699 1 48.5 262 LEU B N 1
ATOM 4457 C CA . LEU B 1 262 ? -10.398 5.699 9.102 1 48.5 262 LEU B CA 1
ATOM 4458 C C . LEU B 1 262 ? -10.93 4.59 10 1 48.5 262 LEU B C 1
ATOM 4460 O O . LEU B 1 262 ? -12.141 4.465 10.188 1 48.5 262 LEU B O 1
ATOM 4464 N N . HIS B 1 263 ? -10.609 3.406 9.648 1 46.06 263 HIS B N 1
ATOM 4465 C CA . HIS B 1 263 ? -11.062 2.453 10.656 1 46.06 263 HIS B CA 1
ATOM 4466 C C . HIS B 1 263 ? -10.844 2.998 12.062 1 46.06 263 HIS B C 1
ATOM 4468 O O . HIS B 1 263 ? -9.859 3.707 12.32 1 46.06 263 HIS B O 1
ATOM 4474 N N . PRO B 1 264 ? -11.93 3.02 12.82 1 41.22 264 PRO B 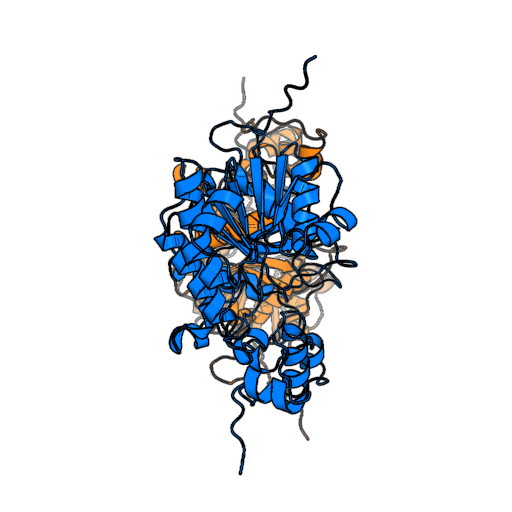N 1
ATOM 4475 C CA . PRO B 1 264 ? -11.75 3.4 14.219 1 41.22 264 PRO B CA 1
ATOM 4476 C C . PRO B 1 264 ? -10.43 2.902 14.805 1 41.22 264 PRO B C 1
ATOM 4478 O O . PRO B 1 264 ? -10.25 1.696 14.984 1 41.22 264 PRO B O 1
ATOM 4481 N N . LEU B 1 265 ? -9.398 3.24 14.281 1 44.19 265 LEU B N 1
ATOM 4482 C CA . LEU B 1 265 ? -8.273 2.863 15.133 1 44.19 265 LEU B CA 1
ATOM 4483 C C . LEU B 1 265 ? -8.43 3.451 16.531 1 44.19 265 LEU B C 1
ATOM 4485 O O . LEU B 1 265 ? -8.055 4.598 16.766 1 44.19 265 LEU B O 1
ATOM 4489 N N . GLY B 1 266 ? -9.586 3.279 17.156 1 49.06 266 GLY B N 1
ATOM 4490 C CA . GLY B 1 266 ? -9.672 3.811 18.5 1 49.06 266 GLY B CA 1
ATOM 4491 C C . GLY B 1 266 ? -8.391 3.654 19.297 1 49.06 266 GLY B C 1
ATOM 4492 O O . GLY B 1 266 ? -8.227 4.266 20.344 1 49.06 266 GLY B O 1
ATOM 4493 N N . GLY B 1 267 ? -7.262 2.982 18.656 1 59.78 267 GLY B N 1
ATOM 4494 C CA . GLY B 1 267 ? -6.035 2.814 19.422 1 59.78 267 GLY B CA 1
ATOM 4495 C C . GLY B 1 267 ? -4.789 2.854 18.562 1 59.78 267 GLY B C 1
ATOM 4496 O O . GLY B 1 267 ? -4.855 3.172 17.375 1 59.78 267 GLY B O 1
ATOM 4497 N N . VAL B 1 268 ? -3.682 3.031 19.266 1 73.19 268 VAL B N 1
ATOM 4498 C CA . VAL B 1 268 ? -2.359 2.881 18.656 1 73.19 268 VAL B CA 1
ATOM 4499 C C . VAL B 1 268 ? -2.258 1.523 17.969 1 73.19 268 VAL B C 1
ATOM 4501 O O . VAL B 1 268 ? -2.523 0.487 18.578 1 73.19 268 VAL B O 1
ATOM 4504 N N . PRO B 1 269 ? -2.129 1.591 16.594 1 86 269 PRO B N 1
ATOM 4505 C CA . PRO B 1 269 ? -1.942 0.289 15.953 1 86 269 PRO B CA 1
ATOM 4506 C C . PRO B 1 269 ? -0.894 -0.571 16.656 1 86 269 PRO B C 1
ATOM 4508 O O . PRO B 1 269 ? 0.1 -0.047 17.172 1 86 269 PRO B O 1
ATOM 4511 N N . CYS B 1 270 ? -1.167 -1.855 16.719 1 88 270 CYS B N 1
ATOM 4512 C CA . CYS B 1 270 ? -0.185 -2.76 17.297 1 88 270 CYS B CA 1
ATOM 4513 C C . CYS B 1 270 ? 1.015 -2.936 16.375 1 88 270 CYS B C 1
ATOM 4515 O O . CYS B 1 270 ? 0.983 -2.506 15.219 1 88 270 CYS B O 1
ATOM 4517 N N . GLN B 1 271 ? 2.041 -3.564 16.922 1 89.06 271 GLN B N 1
ATOM 4518 C CA . GLN B 1 271 ? 3.305 -3.686 16.188 1 89.06 271 GLN B CA 1
ATOM 4519 C C . GLN B 1 271 ? 3.119 -4.449 14.891 1 89.06 271 GLN B C 1
ATOM 4521 O O . GLN B 1 271 ? 3.688 -4.078 13.859 1 89.06 271 GLN B O 1
ATOM 4526 N N . ALA B 1 272 ? 2.287 -5.508 14.891 1 88.25 272 ALA B N 1
ATOM 4527 C CA . ALA B 1 272 ? 2.066 -6.312 13.695 1 88.25 272 ALA B CA 1
ATOM 4528 C C . ALA B 1 272 ? 1.421 -5.484 12.586 1 88.25 272 ALA B C 1
ATOM 4530 O O . ALA B 1 272 ? 1.78 -5.617 11.414 1 88.25 272 ALA B O 1
ATOM 4531 N N . ALA B 1 273 ? 0.478 -4.625 12.969 1 89.94 273 ALA B N 1
ATOM 4532 C CA . ALA B 1 273 ? -0.183 -3.744 12.016 1 89.94 273 ALA B CA 1
ATOM 4533 C C . ALA B 1 273 ? 0.798 -2.727 11.438 1 89.94 273 ALA B C 1
ATOM 4535 O O . ALA B 1 273 ? 0.804 -2.473 10.234 1 89.94 273 ALA B O 1
ATOM 4536 N N . VAL B 1 274 ? 1.638 -2.195 12.289 1 91.94 274 VAL B N 1
ATOM 4537 C CA . VAL B 1 274 ? 2.623 -1.2 11.883 1 91.94 274 VAL B CA 1
ATOM 4538 C C . VAL B 1 274 ? 3.637 -1.839 10.938 1 91.94 274 VAL B C 1
ATOM 4540 O O . VAL B 1 274 ? 3.973 -1.265 9.898 1 91.94 274 VAL B O 1
ATOM 4543 N N . ASP B 1 275 ? 4.098 -3.035 11.258 1 89.19 275 ASP B N 1
ATOM 4544 C CA . ASP B 1 275 ? 5.078 -3.732 10.43 1 89.19 275 ASP B CA 1
ATOM 4545 C C . ASP B 1 275 ? 4.5 -4.062 9.055 1 89.19 275 ASP B C 1
ATOM 4547 O O . ASP B 1 275 ? 5.184 -3.93 8.039 1 89.19 275 ASP B O 1
ATOM 4551 N N . ALA B 1 276 ? 3.236 -4.504 9.031 1 88.38 276 ALA B N 1
ATOM 4552 C CA . ALA B 1 276 ? 2.588 -4.812 7.762 1 88.38 276 ALA B CA 1
ATOM 4553 C C . ALA B 1 276 ? 2.465 -3.566 6.895 1 88.38 276 ALA B C 1
ATOM 4555 O O . ALA B 1 276 ? 2.75 -3.607 5.695 1 88.38 276 ALA B O 1
ATOM 4556 N N . ALA B 1 277 ? 2.051 -2.453 7.508 1 89.94 277 ALA B N 1
ATOM 4557 C CA . ALA B 1 277 ? 1.932 -1.19 6.785 1 89.94 277 ALA B CA 1
ATOM 4558 C C . ALA B 1 277 ? 3.287 -0.729 6.258 1 89.94 277 ALA B C 1
ATOM 4560 O O . ALA B 1 277 ? 3.402 -0.313 5.102 1 89.94 277 ALA B O 1
ATOM 4561 N N . TYR B 1 278 ? 4.312 -0.862 7.082 1 91.56 278 TYR B N 1
ATOM 4562 C CA . TYR B 1 278 ? 5.664 -0.468 6.707 1 91.56 278 TYR B CA 1
ATOM 4563 C C . TYR B 1 278 ? 6.148 -1.265 5.5 1 91.56 278 TYR B C 1
ATOM 4565 O O . TYR B 1 278 ? 6.645 -0.691 4.527 1 91.56 278 TYR B O 1
ATOM 4573 N N . ASP B 1 279 ? 5.949 -2.559 5.52 1 86.94 279 ASP B N 1
ATOM 4574 C CA . ASP B 1 279 ? 6.43 -3.438 4.457 1 86.94 279 ASP B CA 1
ATOM 4575 C C . ASP B 1 279 ? 5.77 -3.104 3.123 1 86.94 279 ASP B C 1
ATOM 4577 O O . ASP B 1 279 ? 6.434 -3.07 2.086 1 86.94 279 ASP B O 1
ATOM 4581 N N . LEU B 1 280 ? 4.512 -2.85 3.166 1 87.94 280 LEU B N 1
ATOM 4582 C CA . LEU B 1 280 ? 3.793 -2.521 1.94 1 87.94 280 LEU B CA 1
ATOM 4583 C C . LEU B 1 280 ? 4.219 -1.155 1.41 1 87.94 280 LEU B C 1
ATOM 4585 O O . LEU B 1 280 ? 4.52 -1.012 0.223 1 87.94 280 LEU B O 1
ATOM 4589 N N . LEU B 1 281 ? 4.293 -0.196 2.256 1 89.38 281 LEU B N 1
ATOM 4590 C CA . LEU B 1 281 ? 4.57 1.171 1.83 1 89.38 281 LEU B CA 1
ATOM 4591 C C . LEU B 1 281 ? 6.012 1.305 1.345 1 89.38 281 LEU B C 1
ATOM 4593 O O . LEU B 1 281 ? 6.293 2.084 0.432 1 89.38 281 LEU B O 1
ATOM 4597 N N . GLN B 1 282 ? 6.953 0.577 1.897 1 88.25 282 GLN B N 1
ATOM 4598 C CA . GLN B 1 282 ? 8.344 0.648 1.476 1 88.25 282 GLN B CA 1
ATOM 4599 C C . GLN B 1 282 ? 8.508 0.211 0.022 1 88.25 282 GLN B C 1
ATOM 4601 O O . GLN B 1 282 ? 9.383 0.709 -0.689 1 88.25 282 GLN B O 1
ATOM 4606 N N . GLN B 1 283 ? 7.625 -0.672 -0.419 1 85.81 283 GLN B N 1
ATOM 4607 C CA . GLN B 1 283 ? 7.711 -1.153 -1.794 1 85.81 283 GLN B CA 1
ATOM 4608 C C . GLN B 1 283 ? 7.297 -0.068 -2.783 1 85.81 283 GLN B C 1
ATOM 4610 O O . GLN B 1 283 ? 7.547 -0.186 -3.984 1 85.81 283 GLN B O 1
ATOM 4615 N N . CYS B 1 284 ? 6.746 1.029 -2.305 1 85.12 284 CYS B N 1
ATOM 4616 C CA . CYS B 1 284 ? 6.277 2.115 -3.158 1 85.12 284 CYS B CA 1
ATOM 4617 C C . CYS B 1 284 ? 7.344 3.193 -3.309 1 85.12 284 CYS B C 1
ATOM 4619 O O . CYS B 1 284 ? 7.16 4.156 -4.055 1 85.12 284 CYS B O 1
ATOM 4621 N N . LEU B 1 285 ? 8.453 3.037 -2.631 1 86.38 285 LEU B N 1
ATOM 4622 C CA . LEU B 1 285 ? 9.539 4 -2.754 1 86.38 285 LEU B CA 1
ATOM 4623 C C . LEU B 1 285 ? 10.18 3.926 -4.137 1 86.38 285 LEU B C 1
ATOM 4625 O O . LEU B 1 285 ? 10.297 2.842 -4.711 1 86.38 285 LEU B O 1
ATOM 4629 N N . PRO B 1 286 ? 10.562 5.035 -4.578 1 85.06 286 PRO B N 1
ATOM 4630 C CA . PRO B 1 286 ? 11.328 4.98 -5.828 1 85.06 286 PRO B CA 1
ATOM 4631 C C . PRO B 1 286 ? 12.727 4.391 -5.641 1 85.06 286 PRO B C 1
ATOM 4633 O O . PRO B 1 286 ? 13.141 4.137 -4.508 1 85.06 286 PRO B O 1
ATOM 4636 N N . GLY B 1 287 ? 13.328 4.18 -6.785 1 84.94 287 GLY B N 1
ATOM 4637 C CA . GLY B 1 287 ? 14.672 3.643 -6.742 1 84.94 287 GLY B CA 1
ATOM 4638 C C . GLY B 1 287 ? 14.711 2.131 -6.629 1 84.94 287 GLY B C 1
ATOM 4639 O O . GLY B 1 287 ? 13.672 1.487 -6.473 1 84.94 287 GLY B O 1
ATOM 4640 N N . GLU B 1 288 ? 15.891 1.565 -6.672 1 84.75 288 GLU B N 1
ATOM 4641 C CA . GLU B 1 288 ? 16.062 0.116 -6.68 1 84.75 288 GLU B CA 1
ATOM 4642 C C . GLU B 1 288 ? 16.734 -0.369 -5.398 1 84.75 288 GLU B C 1
ATOM 4644 O O . GLU B 1 288 ? 16.359 -1.417 -4.859 1 84.75 288 GLU B O 1
ATOM 4649 N N . GLU B 1 289 ? 17.625 0.431 -4.879 1 83.75 289 GLU B N 1
ATOM 4650 C CA . GLU B 1 289 ? 18.281 0.062 -3.629 1 83.75 289 GLU B CA 1
ATOM 4651 C C . GLU B 1 289 ? 17.469 0.514 -2.42 1 83.75 289 GLU B C 1
ATOM 4653 O O . GLU B 1 289 ? 17.438 -0.173 -1.396 1 83.75 289 GLU B O 1
ATOM 4658 N N . GLN B 1 290 ? 16.859 1.659 -2.514 1 84.69 290 GLN B N 1
ATOM 4659 C CA . GLN B 1 290 ? 15.984 2.248 -1.509 1 84.69 290 GLN B CA 1
ATOM 4660 C C . GLN B 1 290 ? 16.688 2.363 -0.16 1 84.69 290 GLN B C 1
ATOM 4662 O O . GLN B 1 290 ? 16.109 2.037 0.878 1 84.69 290 GLN B O 1
ATOM 4667 N N . ASP B 1 291 ? 18 2.707 -0.194 1 87.88 291 ASP B N 1
ATOM 4668 C CA . ASP B 1 291 ? 18.75 2.902 1.04 1 87.88 291 ASP B CA 1
ATOM 4669 C C . ASP B 1 291 ? 18.562 4.316 1.587 1 87.88 291 ASP B C 1
ATOM 4671 O O . ASP B 1 291 ? 19.25 5.246 1.181 1 87.88 291 ASP B O 1
ATOM 4675 N N . ALA B 1 292 ? 17.719 4.406 2.553 1 89.56 292 ALA B N 1
ATOM 4676 C CA . ALA B 1 292 ? 17.375 5.695 3.141 1 89.56 292 ALA B CA 1
ATOM 4677 C C . ALA B 1 292 ? 18.578 6.332 3.822 1 89.56 292 ALA B C 1
ATOM 4679 O O . ALA B 1 292 ? 18.688 7.559 3.898 1 89.56 292 ALA B O 1
ATOM 4680 N N . THR B 1 293 ? 19.516 5.547 4.312 1 90.44 293 THR B N 1
ATOM 4681 C CA . THR B 1 293 ? 20.656 6.043 5.082 1 90.44 293 THR B CA 1
ATOM 4682 C C . THR B 1 293 ? 21.641 6.785 4.18 1 90.44 293 THR B C 1
ATOM 4684 O O . THR B 1 293 ? 22.484 7.539 4.664 1 90.44 293 THR B O 1
ATOM 4687 N N . LYS B 1 294 ? 21.453 6.594 2.885 1 91.62 294 LYS B N 1
ATOM 4688 C CA . LYS B 1 294 ? 22.344 7.246 1.931 1 91.62 294 LYS B CA 1
ATOM 4689 C C . LYS B 1 294 ? 21.688 8.477 1.315 1 91.62 294 LYS B C 1
ATOM 4691 O O . LYS B 1 294 ? 22.328 9.227 0.575 1 91.62 294 LYS B O 1
ATOM 4696 N N . LEU B 1 295 ? 20.469 8.664 1.655 1 91.06 295 LEU B N 1
ATOM 4697 C CA . LEU B 1 295 ? 19.703 9.758 1.059 1 91.06 295 LEU B CA 1
ATOM 4698 C C . LEU B 1 295 ? 20.078 11.094 1.689 1 91.06 295 LEU B C 1
ATOM 4700 O O . LEU B 1 295 ? 20.234 11.188 2.91 1 91.06 295 LEU B O 1
ATOM 4704 N N . GLU B 1 296 ? 20.156 12.141 0.855 1 90.31 296 GLU B N 1
ATOM 4705 C CA . GLU B 1 296 ? 20.375 13.508 1.322 1 90.31 296 GLU B CA 1
ATOM 4706 C C . GLU B 1 296 ? 19.125 14.359 1.146 1 90.31 296 GLU B C 1
ATOM 4708 O O . GLU B 1 296 ? 18.328 14.117 0.236 1 90.31 296 GLU B O 1
ATOM 4713 N N . MET B 1 297 ? 19.078 15.312 2.031 1 87.25 297 MET B N 1
ATOM 4714 C CA . MET B 1 297 ? 17.953 16.234 1.897 1 87.25 297 MET B CA 1
ATOM 4715 C C . MET B 1 297 ? 17.953 16.906 0.526 1 87.25 297 MET B C 1
ATOM 4717 O O . MET B 1 297 ? 19 17.391 0.069 1 87.25 297 MET B O 1
ATOM 4721 N N . GLY B 1 298 ? 16.859 16.812 -0.119 1 84.06 298 GLY B N 1
ATOM 4722 C CA . GLY B 1 298 ? 16.719 17.438 -1.424 1 84.06 298 GLY B CA 1
ATOM 4723 C C . GLY B 1 298 ? 17.156 16.547 -2.566 1 84.06 298 GLY B C 1
ATOM 4724 O O . GLY B 1 298 ? 17.141 16.953 -3.727 1 84.06 298 GLY B O 1
ATOM 4725 N N . ARG B 1 299 ? 17.609 15.344 -2.24 1 89.44 299 ARG B N 1
ATOM 4726 C CA . ARG B 1 299 ? 18.047 14.398 -3.268 1 89.44 299 ARG B CA 1
ATOM 4727 C C . ARG B 1 299 ? 17.094 13.211 -3.357 1 89.44 299 ARG B C 1
ATOM 4729 O O . ARG B 1 299 ? 16.219 13.039 -2.498 1 89.44 299 ARG B O 1
ATOM 4736 N N . THR B 1 300 ? 17.234 12.469 -4.488 1 88.62 300 THR B N 1
ATOM 4737 C CA . THR B 1 300 ? 16.281 11.383 -4.738 1 88.62 300 THR B CA 1
ATOM 4738 C C . THR B 1 300 ? 16.984 10.023 -4.602 1 88.62 300 THR B C 1
ATOM 4740 O O . THR B 1 300 ? 18.203 9.945 -4.645 1 88.62 300 THR B O 1
ATOM 4743 N N . TYR B 1 301 ? 16.188 8.953 -4.457 1 89 301 TYR B N 1
ATOM 4744 C CA . TYR B 1 301 ? 16.719 7.594 -4.438 1 89 301 TYR B CA 1
ATOM 4745 C C . TYR B 1 301 ? 17.391 7.25 -5.762 1 89 301 TYR B C 1
ATOM 4747 O O . TYR B 1 301 ? 18.375 6.52 -5.789 1 89 301 TYR B O 1
ATOM 4755 N N . GLU B 1 302 ? 16.781 7.805 -6.812 1 87.75 302 GLU B N 1
ATOM 4756 C CA . GLU B 1 302 ? 17.344 7.562 -8.141 1 87.75 302 GLU B CA 1
ATOM 4757 C C . GLU B 1 302 ? 18.75 8.141 -8.25 1 87.75 302 GLU B C 1
ATOM 4759 O O . GLU B 1 302 ? 19.625 7.543 -8.883 1 87.75 302 GLU B O 1
ATOM 4764 N N . GLN B 1 303 ? 18.938 9.297 -7.637 1 91.5 303 GLN B N 1
ATOM 4765 C CA . GLN B 1 303 ? 20.25 9.914 -7.641 1 91.5 303 GLN B CA 1
ATOM 4766 C C . GLN B 1 303 ? 21.234 9.102 -6.805 1 91.5 303 GLN B C 1
ATOM 4768 O O . GLN B 1 303 ? 22.438 9.047 -7.125 1 91.5 303 GLN B O 1
ATOM 4773 N N . VAL B 1 304 ? 20.781 8.492 -5.719 1 89.69 304 VAL B N 1
ATOM 4774 C CA . VAL B 1 304 ? 21.609 7.605 -4.926 1 89.69 304 VAL B CA 1
ATOM 4775 C C . VAL B 1 304 ? 21.984 6.371 -5.746 1 89.69 304 VAL B C 1
ATOM 4777 O O . VAL B 1 304 ? 23.156 5.984 -5.816 1 89.69 304 VAL B O 1
ATOM 4780 N N . ASP B 1 305 ? 21.047 5.777 -6.445 1 88.25 305 ASP B N 1
ATOM 4781 C CA . ASP B 1 305 ? 21.25 4.578 -7.254 1 88.25 305 ASP B CA 1
ATOM 4782 C C . ASP B 1 305 ? 22.219 4.832 -8.391 1 88.25 305 ASP B C 1
ATOM 4784 O O . ASP B 1 305 ? 23.016 3.959 -8.742 1 88.25 305 ASP B O 1
ATOM 4788 N N . SER B 1 306 ? 22.172 6.074 -8.953 1 92.25 306 SER B N 1
ATOM 4789 C CA . SER B 1 306 ? 23.016 6.406 -10.102 1 92.25 306 SER B CA 1
ATOM 4790 C C . SER B 1 306 ? 24.422 6.789 -9.656 1 92.25 306 SER B C 1
ATOM 4792 O O . SER B 1 306 ? 25.328 6.914 -10.484 1 92.25 306 SER B O 1
ATOM 4794 N N . GLY B 1 307 ? 24.594 7.078 -8.391 1 92.06 307 GLY B N 1
ATOM 4795 C CA . GLY B 1 307 ? 25.906 7.484 -7.879 1 92.06 307 GLY B CA 1
ATOM 4796 C C . GLY B 1 307 ? 26.078 8.992 -7.82 1 92.06 307 GLY B C 1
ATOM 4797 O O . GLY B 1 307 ? 27.109 9.477 -7.371 1 92.06 307 GLY B O 1
ATOM 4798 N N . GLU B 1 308 ? 25.078 9.742 -8.219 1 91.69 308 GLU B N 1
ATOM 4799 C CA . GLU B 1 308 ? 25.125 11.195 -8.117 1 91.69 308 GLU B CA 1
ATOM 4800 C C . GLU B 1 308 ? 25.219 11.641 -6.66 1 91.69 308 GLU B C 1
ATOM 4802 O O . GLU B 1 308 ? 25.797 12.688 -6.363 1 91.69 308 GLU B O 1
ATOM 4807 N N . VAL B 1 309 ? 24.578 10.93 -5.812 1 89.25 309 VAL B N 1
ATOM 4808 C CA . VAL B 1 309 ? 24.688 11.133 -4.371 1 89.25 309 VAL B CA 1
ATOM 4809 C C . VAL B 1 309 ? 25.562 10.031 -3.766 1 89.25 309 VAL B C 1
ATOM 4811 O O . VAL B 1 309 ? 25.203 8.859 -3.801 1 89.25 309 VAL B O 1
ATOM 4814 N N . ARG B 1 310 ? 26.703 10.422 -3.354 1 88.19 310 ARG B N 1
ATOM 4815 C CA . ARG B 1 310 ? 27.656 9.469 -2.781 1 88.19 310 ARG B CA 1
ATOM 4816 C C . ARG B 1 310 ? 27.797 9.672 -1.276 1 88.19 310 ARG B C 1
ATOM 4818 O O . ARG B 1 310 ? 28.594 10.484 -0.827 1 88.19 310 ARG B O 1
ATOM 4825 N N . ARG B 1 311 ? 26.938 9.188 -0.512 1 87.69 311 ARG B N 1
ATOM 4826 C CA . ARG B 1 311 ? 26.922 9.211 0.947 1 87.69 311 ARG B CA 1
ATOM 4827 C C . ARG B 1 311 ? 27 7.801 1.519 1 87.69 311 ARG B C 1
ATOM 4829 O O . ARG B 1 311 ? 26.297 6.898 1.056 1 87.69 311 ARG B O 1
ATOM 4836 N N . GLU B 1 312 ? 27.953 7.684 2.418 1 87.81 312 GLU B N 1
ATOM 4837 C CA . GLU B 1 312 ? 28 6.398 3.109 1 87.81 312 GLU B CA 1
ATOM 4838 C C . GLU B 1 312 ? 26.828 6.242 4.074 1 87.81 312 GLU B C 1
ATOM 4840 O O . GLU B 1 312 ? 26.344 7.227 4.629 1 87.81 312 GLU B O 1
ATOM 4845 N N . SER B 1 313 ? 26.422 4.98 4.191 1 83.56 313 SER B N 1
ATOM 4846 C CA . SER B 1 313 ? 25.359 4.688 5.137 1 83.56 313 SER B CA 1
ATOM 4847 C C . SER B 1 313 ? 25.703 5.168 6.539 1 83.56 313 SER B C 1
ATOM 4849 O O . SER B 1 313 ? 26.797 4.887 7.047 1 83.56 313 SER B O 1
ATOM 4851 N N . GLY B 1 314 ? 24.875 5.996 7.051 1 79.56 314 GLY B N 1
ATOM 4852 C CA . GLY B 1 314 ? 25.016 6.422 8.43 1 79.56 314 GLY B CA 1
ATOM 4853 C C . GLY B 1 314 ? 25.969 7.59 8.594 1 79.56 314 GLY B C 1
ATOM 4854 O O . GLY B 1 314 ? 26.266 8.008 9.719 1 79.56 314 GLY B O 1
ATOM 4855 N N . ALA B 1 315 ? 26.422 8.117 7.516 1 87.88 315 ALA B N 1
ATOM 4856 C CA . ALA B 1 315 ? 27.344 9.25 7.578 1 87.88 315 ALA B CA 1
ATOM 4857 C C . ALA B 1 315 ? 26.672 10.484 8.164 1 87.88 315 ALA B C 1
ATOM 4859 O O . ALA B 1 315 ? 25.453 10.617 8.094 1 87.88 315 ALA B O 1
ATOM 4860 N N . PRO B 1 316 ? 27.484 11.312 8.805 1 87.38 316 PRO B N 1
ATOM 4861 C CA . PRO B 1 316 ? 26.922 12.57 9.297 1 87.38 316 PRO B CA 1
ATOM 4862 C C . PRO B 1 316 ? 26.375 13.453 8.18 1 87.38 316 PRO B C 1
ATOM 4864 O O . PRO B 1 316 ? 26.719 13.266 7.008 1 87.38 316 PRO B O 1
ATOM 4867 N N . PRO B 1 317 ? 25.547 14.367 8.539 1 86.31 317 PRO B N 1
ATOM 4868 C CA . PRO B 1 317 ? 24.984 15.25 7.512 1 86.31 317 PRO B CA 1
ATOM 4869 C C . PRO B 1 317 ? 26.047 16.109 6.824 1 86.31 317 PRO B C 1
ATOM 4871 O O . PRO B 1 317 ? 27 16.547 7.469 1 86.31 317 PRO B O 1
ATOM 4874 N N . THR B 1 318 ? 25.828 16.359 5.594 1 85.38 318 THR B N 1
ATOM 4875 C CA . THR B 1 318 ? 26.734 17.203 4.816 1 85.38 318 THR B CA 1
ATOM 4876 C C . THR B 1 318 ? 26.406 18.672 5.016 1 85.38 318 THR B C 1
ATOM 4878 O O . THR B 1 318 ? 25.344 19.016 5.547 1 85.38 318 THR B O 1
ATOM 4881 N N . GLU B 1 319 ? 27.297 19.5 4.562 1 84 319 GLU B N 1
ATOM 4882 C CA . GLU B 1 319 ? 27.047 20.938 4.605 1 84 319 GLU B CA 1
ATOM 4883 C C . GLU B 1 319 ? 25.859 21.312 3.742 1 84 319 GLU B C 1
ATOM 4885 O O . GLU B 1 319 ? 25.078 22.188 4.105 1 84 319 GLU B O 1
ATOM 4890 N N . ARG B 1 320 ? 25.781 20.688 2.688 1 85.94 320 ARG B N 1
ATOM 4891 C CA . ARG B 1 320 ? 24.641 20.953 1.802 1 85.94 320 ARG B CA 1
ATOM 4892 C C . ARG B 1 320 ? 23.328 20.625 2.492 1 85.94 320 ARG B C 1
ATOM 4894 O O . ARG B 1 320 ? 22.375 21.406 2.428 1 85.94 320 ARG B O 1
ATOM 4901 N N . GLU B 1 321 ? 23.281 19.469 3.113 1 87.25 321 GLU B N 1
ATOM 4902 C CA . GLU B 1 321 ? 22.062 19.047 3.811 1 87.25 321 GLU B CA 1
ATOM 4903 C C . GLU B 1 321 ? 21.672 20.047 4.898 1 87.25 321 GLU B C 1
ATOM 4905 O O . GLU B 1 321 ? 20.5 20.375 5.055 1 87.25 321 GLU B O 1
ATOM 4910 N N . LEU B 1 322 ? 22.672 20.469 5.578 1 85.12 322 LEU B N 1
ATOM 4911 C CA . LEU B 1 322 ? 22.438 21.422 6.66 1 85.12 322 LEU B CA 1
ATOM 4912 C C . LEU B 1 322 ? 21.906 22.734 6.121 1 85.12 322 LEU B C 1
ATOM 4914 O O . LEU B 1 322 ? 21.016 23.344 6.727 1 85.12 322 LEU B O 1
ATOM 4918 N N . SER B 1 323 ? 22.422 23.078 4.98 1 83.75 323 SER B N 1
ATOM 4919 C CA . SER B 1 323 ? 21.953 24.312 4.348 1 83.75 323 SER B CA 1
ATOM 4920 C C . SER B 1 323 ? 20.5 24.188 3.879 1 83.75 323 SER B C 1
ATOM 4922 O O . SER B 1 323 ? 19.703 25.094 4.102 1 83.75 323 SER B O 1
ATOM 4924 N N . VAL B 1 324 ? 20.188 23.094 3.305 1 84 324 VAL B N 1
ATOM 4925 C CA . VAL B 1 324 ? 18.844 22.859 2.812 1 84 324 VAL B CA 1
ATOM 4926 C C . VAL B 1 324 ? 17.859 22.797 3.986 1 84 324 VAL B C 1
ATOM 4928 O O . VAL B 1 324 ? 16.781 23.391 3.936 1 84 324 VAL B O 1
ATOM 4931 N N . ALA B 1 325 ? 18.25 22.156 5.055 1 82.06 325 ALA B N 1
ATOM 4932 C CA . ALA B 1 325 ? 17.406 22.031 6.242 1 82.06 325 ALA B CA 1
ATOM 4933 C C . ALA B 1 325 ? 17.188 23.391 6.902 1 82.06 325 ALA B C 1
ATOM 4935 O O . ALA B 1 325 ? 16.094 23.703 7.375 1 82.06 325 ALA B O 1
ATOM 4936 N N . GLY B 1 326 ? 18.203 24.172 6.98 1 77.25 326 GLY B N 1
ATOM 4937 C CA . GLY B 1 326 ? 18.125 25.5 7.559 1 77.25 326 GLY B CA 1
ATOM 4938 C C . GLY B 1 326 ? 17.188 26.422 6.801 1 77.25 326 GLY B C 1
ATOM 4939 O O . GLY B 1 326 ? 16.484 27.234 7.402 1 77.25 326 GLY B O 1
ATOM 4940 N N . GLY B 1 327 ? 17.141 26.25 5.496 1 73.88 327 GLY B N 1
ATOM 4941 C CA . GLY B 1 327 ? 16.25 27.047 4.668 1 73.88 327 GLY B CA 1
ATOM 4942 C C . GLY B 1 327 ? 14.781 26.703 4.875 1 73.88 327 GLY B C 1
ATOM 4943 O O . GLY B 1 327 ? 13.914 27.578 4.75 1 73.88 327 GLY B O 1
ATOM 4944 N N . ALA B 1 328 ? 14.531 25.547 5.25 1 67.69 328 ALA B N 1
ATOM 4945 C CA . ALA B 1 328 ? 13.148 25.109 5.469 1 67.69 328 ALA B CA 1
ATOM 4946 C C . ALA B 1 328 ? 12.555 25.781 6.711 1 67.69 328 ALA B C 1
ATOM 4948 O O . ALA B 1 328 ? 11.359 26.062 6.758 1 67.69 328 ALA B O 1
ATOM 4949 N N . LEU B 1 329 ? 13.406 26.188 7.688 1 67.62 329 LEU B N 1
ATOM 4950 C CA . LEU B 1 329 ? 12.938 26.766 8.945 1 67.62 329 LEU B CA 1
ATOM 4951 C C . LEU B 1 329 ? 12.883 28.281 8.867 1 67.62 329 LEU B C 1
ATOM 4953 O O . LEU B 1 329 ? 12.148 28.922 9.625 1 67.62 329 LEU B O 1
ATOM 4957 N N . GLU B 1 330 ? 13.727 28.859 8.031 1 62.22 330 GLU B N 1
ATOM 4958 C CA . GLU B 1 330 ? 13.75 30.328 7.938 1 62.22 330 GLU B CA 1
ATOM 4959 C C . GLU B 1 330 ? 12.352 30.875 7.645 1 62.22 330 GLU B C 1
ATOM 4961 O O . GLU B 1 330 ? 11.961 31.906 8.195 1 62.22 330 GLU B O 1
ATOM 4966 N N . GLY B 1 331 ? 11.586 30.109 6.922 1 58.41 331 GLY B N 1
ATOM 4967 C CA . GLY B 1 331 ? 10.227 30.547 6.629 1 58.41 331 GLY B CA 1
ATOM 4968 C C . GLY B 1 331 ? 9.297 30.453 7.82 1 58.41 331 GLY B C 1
ATOM 4969 O O . GLY B 1 331 ? 8.211 31.031 7.816 1 58.41 331 GLY B O 1
ATOM 4970 N N . MET B 1 332 ? 9.875 29.844 8.828 1 62.12 332 MET B N 1
ATOM 4971 C CA . MET B 1 332 ? 9.023 29.625 9.992 1 62.12 332 MET B CA 1
ATOM 4972 C C . MET B 1 332 ? 9.367 30.609 11.109 1 62.12 332 MET B C 1
ATOM 4974 O O . MET B 1 332 ? 8.914 30.438 12.242 1 62.12 332 MET B O 1
ATOM 4978 N N . GLY B 1 333 ? 10.078 31.75 10.734 1 55.22 333 GLY B N 1
ATOM 4979 C CA . GLY B 1 333 ? 10.359 32.844 11.68 1 55.22 333 GLY B CA 1
ATOM 4980 C C . GLY B 1 333 ? 11.562 32.562 12.555 1 55.22 333 GLY B C 1
ATOM 4981 O O . GLY B 1 333 ? 11.828 33.281 13.508 1 55.22 333 GLY B O 1
ATOM 4982 N N . ALA B 1 334 ? 12.18 31.406 12.359 1 49.03 334 ALA B N 1
ATOM 4983 C CA . ALA B 1 334 ? 13.352 31.156 13.195 1 49.03 334 ALA B CA 1
ATOM 4984 C C . ALA B 1 334 ? 14.516 32.062 12.797 1 49.03 334 ALA B C 1
ATOM 4986 O O . ALA B 1 334 ? 15.242 31.766 11.844 1 49.03 334 ALA B O 1
ATOM 4987 N N . ARG B 1 335 ? 14.273 33.438 12.75 1 49.94 335 ARG B N 1
ATOM 4988 C CA . ARG B 1 335 ? 15.281 34.438 12.359 1 49.94 335 ARG B CA 1
ATOM 4989 C C . ARG B 1 335 ? 16.422 34.469 13.367 1 49.94 335 ARG B C 1
ATOM 4991 O O . ARG B 1 335 ? 16.188 34.562 14.578 1 49.94 335 ARG B O 1
ATOM 4998 N N . GLY B 1 336 ? 17.484 33.688 13.195 1 44.66 336 GLY B N 1
ATOM 4999 C CA . GLY B 1 336 ? 18.641 34.031 14.016 1 44.66 336 GLY B CA 1
ATOM 5000 C C . GLY B 1 336 ? 19.391 35.25 13.523 1 44.66 336 GLY B C 1
ATOM 5001 O O . GLY B 1 336 ? 19.453 35.5 12.312 1 44.66 336 GLY B O 1
ATOM 5002 N N . SER B 1 337 ? 19.484 36.219 14.258 1 39.75 337 SER B N 1
ATOM 5003 C CA . SER B 1 337 ? 20.203 37.469 13.977 1 39.75 337 SER B CA 1
ATOM 5004 C C . SER B 1 337 ? 21.516 37.219 13.242 1 39.75 337 SER B C 1
ATOM 5006 O O . SER B 1 337 ? 22 38.062 12.5 1 39.75 337 SER B O 1
ATOM 5008 N N . GLY B 1 338 ? 22.312 36.312 13.516 1 42.72 338 GLY B N 1
ATOM 5009 C CA . GLY B 1 338 ? 23.75 36.281 13.305 1 42.72 338 GLY B CA 1
ATOM 5010 C C . GLY B 1 338 ? 24.156 35.469 12.102 1 42.72 338 GLY B C 1
ATOM 5011 O O . GLY B 1 338 ? 24.922 34.5 12.227 1 42.72 338 GLY B O 1
ATOM 5012 N N . GLY B 1 339 ? 23.781 35.688 10.812 1 49.88 339 GLY B N 1
ATOM 5013 C CA . GLY B 1 339 ? 24.156 35.156 9.516 1 49.88 339 GLY B CA 1
ATOM 5014 C C . GLY B 1 339 ? 23.828 33.688 9.359 1 49.88 339 GLY B C 1
ATOM 5015 O O . GLY B 1 339 ? 23.359 33.031 10.305 1 49.88 339 GLY B O 1
ATOM 5016 N N . LYS B 1 340 ? 23.891 33.125 8.117 1 56.38 340 LYS B N 1
ATOM 5017 C CA . LYS B 1 340 ? 23.562 31.766 7.746 1 56.38 340 LYS B CA 1
ATOM 5018 C C . LYS B 1 340 ? 24.188 30.766 8.719 1 56.38 340 LYS B C 1
ATOM 5020 O O . LYS B 1 340 ? 23.531 29.797 9.125 1 56.38 340 LYS B O 1
ATOM 5025 N N . ARG B 1 341 ? 25.375 30.984 9.078 1 57.97 341 ARG B N 1
ATOM 5026 C CA . ARG B 1 341 ? 26.141 30.109 9.961 1 57.97 341 ARG B CA 1
ATOM 5027 C C . ARG B 1 341 ? 25.578 30.141 11.383 1 57.97 341 ARG B C 1
ATOM 5029 O O . ARG B 1 341 ? 25.484 29.109 12.047 1 57.97 341 ARG B O 1
ATOM 5036 N N . GLY B 1 342 ? 25.328 31.188 11.797 1 54.16 342 GLY B N 1
ATOM 5037 C CA . GLY B 1 342 ? 24.734 31.328 13.117 1 54.16 342 GLY B CA 1
ATOM 5038 C C . GLY B 1 342 ? 23.391 30.641 13.25 1 54.16 342 GLY B C 1
ATOM 5039 O O . GLY B 1 342 ? 23.109 30 14.258 1 54.16 342 GLY B O 1
ATOM 5040 N N . LEU B 1 343 ? 22.609 30.672 12.266 1 60.28 343 LEU B N 1
ATOM 5041 C CA . LEU B 1 343 ? 21.297 30.031 12.227 1 60.28 343 LEU B CA 1
ATOM 5042 C C . LEU B 1 343 ? 21.422 28.516 12.242 1 60.28 343 LEU B C 1
ATOM 5044 O O . LEU B 1 343 ? 20.719 27.828 12.977 1 60.28 343 LEU B O 1
ATOM 5048 N N . LEU B 1 344 ? 22.359 28.062 11.477 1 63.5 344 LEU B N 1
ATOM 5049 C CA . LEU B 1 344 ? 22.562 26.625 11.406 1 63.5 344 LEU B CA 1
ATOM 5050 C C . LEU B 1 344 ? 22.953 26.062 12.766 1 63.5 344 LEU B C 1
ATOM 5052 O O . LEU B 1 344 ? 22.5 24.984 13.156 1 63.5 344 LEU B O 1
ATOM 5056 N N . LYS B 1 345 ? 23.844 26.828 13.469 1 61.44 345 LYS B N 1
ATOM 5057 C CA . LYS B 1 345 ? 24.281 26.406 14.789 1 61.44 345 LYS B CA 1
ATOM 5058 C C . LYS B 1 345 ? 23.109 26.375 15.773 1 61.44 345 LYS B C 1
ATOM 5060 O O . LYS B 1 345 ? 23.047 25.484 16.625 1 61.44 345 LYS B O 1
ATOM 5065 N N . ARG B 1 346 ? 22.328 27.172 15.539 1 61.19 346 ARG B N 1
ATOM 5066 C CA . ARG B 1 346 ? 21.172 27.266 16.438 1 61.19 346 ARG B CA 1
ATOM 5067 C C . ARG B 1 346 ? 20.172 26.156 16.125 1 61.19 346 ARG B C 1
ATOM 5069 O O . ARG B 1 346 ? 19.547 25.609 17.031 1 61.19 346 ARG B O 1
ATOM 5076 N N . LEU B 1 347 ? 20.141 25.844 14.852 1 66.75 347 LEU B N 1
ATOM 5077 C CA . LEU B 1 347 ? 19.094 24.922 14.406 1 66.75 347 LEU B CA 1
ATOM 5078 C C . LEU B 1 347 ? 19.531 23.469 14.586 1 66.75 347 LEU B C 1
ATOM 5080 O O . LEU B 1 347 ? 18.703 22.594 14.812 1 66.75 347 LEU B O 1
ATOM 5084 N N . PHE B 1 348 ? 20.891 23.203 14.477 1 69.38 348 PHE B N 1
ATOM 5085 C CA . PHE B 1 348 ? 21.344 21.812 14.461 1 69.38 348 PHE B CA 1
ATOM 5086 C C . PHE B 1 348 ? 22.297 21.547 15.602 1 69.38 348 PHE B C 1
ATOM 5088 O O . PHE B 1 348 ? 22.875 20.453 15.688 1 69.38 348 PHE B O 1
ATOM 5095 N N . ARG B 1 349 ? 22.375 22.188 16.641 1 59.56 349 ARG B N 1
ATOM 5096 C CA . ARG B 1 349 ? 23.312 22.031 17.75 1 59.56 349 ARG B CA 1
ATOM 5097 C C . ARG B 1 349 ? 24.672 21.516 17.266 1 59.56 349 ARG B C 1
ATOM 5099 O O . ARG B 1 349 ? 25.203 20.562 17.812 1 59.56 349 ARG B O 1
ATOM 5106 N N . ILE B 1 350 ? 25.172 21.828 16.141 1 53 350 ILE B N 1
ATOM 5107 C CA . ILE B 1 350 ? 26.453 21.406 15.594 1 53 350 ILE B CA 1
ATOM 5108 C C . ILE B 1 350 ? 27.594 21.922 16.469 1 53 350 ILE B C 1
ATOM 5110 O O . ILE B 1 350 ? 27.562 23.078 16.906 1 53 350 ILE B O 1
ATOM 5114 N N . GLY B 1 351 ? 28.266 21.062 17.391 1 43.59 351 GLY B N 1
ATOM 5115 C CA . GLY B 1 351 ? 29.422 21.375 18.234 1 43.59 351 GLY B CA 1
ATOM 5116 C C . GLY B 1 351 ? 30.438 22.266 17.547 1 43.59 351 GLY B C 1
ATOM 5117 O O . GLY B 1 351 ? 30.641 22.172 16.328 1 43.59 351 GLY B O 1
ATOM 5118 N N . ALA B 1 352 ? 30.719 23.5 18.125 1 38.16 352 ALA B N 1
ATOM 5119 C CA . ALA B 1 352 ? 31.875 24.344 17.844 1 38.16 352 ALA B CA 1
ATOM 5120 C C . ALA B 1 352 ? 33.188 23.531 17.906 1 38.16 352 ALA B C 1
ATOM 5122 O O . ALA B 1 352 ? 33.531 23.016 18.969 1 38.16 352 ALA B O 1
ATOM 5123 N N . SER B 1 353 ? 33.531 22.578 17.109 1 32.09 353 SER B N 1
ATOM 5124 C CA . SER B 1 353 ? 34.969 22.25 17.203 1 32.09 353 SER B CA 1
ATOM 5125 C C . SER B 1 353 ? 35.812 23.516 17.156 1 32.09 353 SER B C 1
ATOM 5127 O O . SER B 1 353 ? 35.844 24.234 16.156 1 32.09 353 SER B O 1
ATOM 5129 N N . SER B 1 354 ? 35.969 24.219 18.281 1 27.38 354 SER B N 1
ATOM 5130 C CA . SER B 1 354 ? 37.219 24.891 18.5 1 27.38 354 SER B CA 1
ATOM 5131 C C . SER B 1 354 ? 38.375 23.891 18.516 1 27.38 354 SER B C 1
ATOM 5133 O O . SER B 1 354 ? 38.281 22.812 19.094 1 27.38 354 SER B O 1
#

Secondary structure (DSSP, 8-state):
-----------EEEEESTTSHHHHHHHHHHHHTT-EEEEEES-HHHHHHHS-TTSEEEE--TTT--HHHHHHHHTT-SEEEE----B-TTS-BHHHHIIIIIHHHHHHHHSS--EEEEE--TTTTGGG--HHHHHHTHHHHSSHHHHH-GGGHHHHHHHHHHHHHHH---EEEEEESSEE-TTS--EEEEEE-SS---TT---BTTB---EEHHHHHHHHHHGGG-GGGTTEEEEEEEEET-PPPP---SSTT-TTHHHHHS----S---HHHHHHHHHHHHTTSSSSS--GGG--TT--HHHHHHTSS---TTPPPPHHHHHHHHHHHHTTT---SSHHHHHHHHHH------/-----------EEEEESTTSHHHHHHHHHHHHTT-EEEEEES-HHHHHHHS-TTSEEEE--TTT--HHHHHHHHTT-SEEEE----B-TTS-BHHHHIIIIIHHHHHHHHSS--EEEEE--TTTTGGG--HHHHHHTHHHHSSHHHHH-GGGHHHHHHHHHHHHHHH---EEEEEESSEE-TTS--EEEEEE-SS--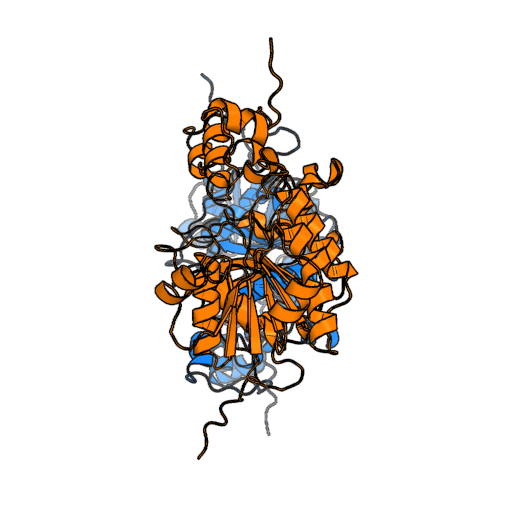-TT---BTTB---EEHHHHHHHHHHGGG-GGGTTEEEEEEEEET-PPPP---SSTT-TTHHHHHS----S---HHHHHHHHHHHHTTSSSSS--GGG--TT--HHHHHHTSS---TTPPPPHHHHHHHHHHHHTTT---SSHHHHHHHHHH------

Solvent-accessible surface area (backbone atoms only — not comparable to full-atom values): 37189 Å² total; per-residue (Å²): 138,74,77,72,62,79,67,69,80,66,44,36,33,32,27,32,27,34,82,40,81,61,16,40,41,31,52,53,44,36,50,75,65,58,31,45,45,37,32,42,31,72,47,57,69,62,42,61,73,73,45,64,86,83,47,43,73,39,70,47,46,76,81,71,58,53,60,66,55,32,16,60,66,31,49,74,36,52,29,36,40,40,47,49,74,34,40,38,96,88,67,44,50,35,47,34,46,38,32,65,41,36,50,57,13,28,31,68,41,47,77,42,74,37,41,34,37,36,60,62,48,49,60,23,63,51,82,75,51,53,71,68,57,33,62,75,42,33,72,64,43,39,28,42,69,61,69,55,31,55,65,46,46,37,56,47,51,38,50,14,52,49,39,38,59,70,68,66,43,49,28,30,39,40,13,45,17,52,75,34,56,90,94,50,68,61,36,14,74,42,56,44,68,64,84,56,75,63,38,57,26,33,50,34,72,95,42,55,23,25,13,18,43,64,44,48,21,45,47,61,56,58,45,74,80,34,73,65,39,54,69,32,64,34,34,33,32,21,40,51,66,35,53,58,56,39,59,40,61,77,61,102,72,13,56,27,43,70,30,46,47,35,49,72,49,86,55,82,67,50,69,58,20,32,51,36,41,39,42,53,52,58,71,30,38,44,36,34,66,61,57,27,50,34,47,48,61,95,56,51,48,55,38,39,70,71,52,77,40,83,48,55,74,78,54,76,82,49,72,66,35,51,51,55,49,46,57,67,41,47,80,33,56,57,72,53,88,62,55,77,68,45,34,40,39,68,30,53,70,61,76,76,81,124,140,72,77,74,63,77,68,70,82,68,44,34,31,32,28,32,27,34,80,41,81,59,17,38,42,31,52,52,45,35,50,76,66,59,29,45,45,35,31,44,30,73,47,57,68,60,40,60,74,74,43,65,85,84,48,43,73,38,70,47,47,77,80,73,58,51,60,67,56,30,14,61,65,31,50,76,35,52,29,37,40,42,49,49,74,36,40,37,98,88,66,43,48,37,46,36,47,38,30,64,41,37,50,56,12,28,31,66,41,48,78,41,72,35,40,34,37,36,59,63,49,48,62,24,64,53,82,75,50,52,71,68,57,35,63,74,41,32,73,64,45,38,28,41,68,61,69,55,32,55,64,46,46,37,55,47,51,39,51,14,52,50,39,39,60,71,67,66,43,49,27,30,39,39,14,44,17,51,77,35,56,90,93,49,68,60,37,16,73,41,55,42,66,63,84,55,74,61,36,57,25,32,47,32,73,83,44,54,24,25,13,19,41,64,43,48,20,47,48,61,56,58,45,74,80,35,74,64,39,52,70,31,63,33,35,33,31,22,40,51,74,34,54,56,60,39,63,41,62,86,58,99,72,14,52,29,46,67,31,43,46,35,48,72,49,88,54,81,65,51,69,57,21,33,52,36,42,39,43,53,54,58,71,30,38,44,36,33,67,61,55,27,48,33,47,47,61,96,57,50,48,54,37,39,72,71,53,78,44,83,48,58,73,72,54,76,84,48,70,64,35,50,51,56,49,46,57,66,41,48,79,34,56,57,72,51,88,59,56,76,66,45,34,39,41,66,31,53,68,59,76,79,82,121

Foldseek 3Di:
DDPVPVLPDAFEEEEEPCQPPLNVLLLVLSVVSPHAYEYEAQDPVSCPVRHDPRYHYDHDDLLDDAQQSLLVSLARGQAYEYDAWFADPVLAISLQSCLQRNQVSNCVRHVDQHEYEYEFAQLLCLLVDDPVVCVLLVLQNQALCNQQCWSVRSPNSVNSVVSNVVSVGWYAYEHEAAEDEPPAAAAEKDKDAQRNDHQQFAPDPPHTFGAYSSNVSNVSSVCSSPPLRTPYYIYITGDGPHHYQAQADPPVCRNCPVCVNSPSCVDNDDPVRNSVVSVVRLVRGDADVSNNQQDAVPDHNNCVNVVVRDRDRPDDHDPVRLLNNLVVNVVRVLDDPPDSVRSSCSTRVPDPPD/DDPVPVLPDAFEEEEEPCQPPLNVLLLVLSVVSPHAYEYEAQDPVSCPVRHDPRYHYDYDDLLDDAQQSLLVSLARGQAYEYDAWFADPVLAISLQSCLQRNQVSNCVRHVDFHEYEYEFAQLLCLLVDDPVVCVLLVLQNQALCNQQCWSVRSPNSVNSVVSNVVSVGWYAYEHEAAEDEPPAAAAEKDKAAQRNDHQQFAQDPPHGFGAYSSNVSNVSSVCSSPPLRTPYYIYITGDGPHHYDDQADPDPCRNCPVCVRSPSCVDNDDPVRNSVVSVVRQVRGDADVSQNQQDAVPDHNNCVNVCVRDRDRNDDHDPVRLLVNLVVNVVRVLDDPPDSVRSSCSTRVPDPPD

pLDDT: mean 82.13, std 18.15, range [19.19, 98.25]

InterPro domains:
  IPR016040 NAD(P)-binding domain [PF13460] (17-196)
  IPR036291 NAD(P)-binding domain superfamily [SSF51735] (12-236)

Nearest PDB structures (foldseek):
  3h2s-assembly1_B  TM=7.378E-01  e=9.569E-11  Lacticaseibacillus paracasei ATCC 334
  5f5l-assembly1_A  TM=5.284E-01  e=5.775E-11  Micromonospora okii
  4zrn-assembly1_A  TM=6.450E-01  e=1.868E-08  Thermotoga maritima MSB8
  2z95-assembly1_B  TM=6.365E-01  e=2.748E-05  Aquifex aeolicus VF5
  2c20-assembly3_E  TM=5.156E-01  e=4.826E-06  Bacillus anthracis str. Ames

Radius of gyration: 28.87 Å; Cα contacts (8 Å, |Δi|>4): 1434; chains: 2; bounding box: 77×89×60 Å

Organism: Emiliania huxleyi (strain CCMP1516) (NCBI:txid280463)

Sequence (708 aa):
MLALLCSSAAYNVAVTGATGRTGRLVVDSLLKSGHSVTALVRDGDKAASVLPAAVACRELDLATAGAEEMRTACAGADKLIWCATGFTDAGELIDVRGMKELVPGAIAATGETPAVVMLSSAGVTRPAWDDAKKARLIGCSDIPIIRLNPGGILGKKCEAEQALRESGVPYCVVRPTGLKFEGWPQGRPFLSQGDVAVGRYQLQARNTPRCNAVDLAETLVGVLGEAAAAGKTFELFTLAGHGRLQATRPSEEGARGVKTALHPLGGVPCQAAVDAAYDLLQQCLPGEEQDATKLEMGRTYEQVDSGEVRRESGAPPTERELSVAGGALEGMGARGSGGKRGLLKRLFRIGASSMLALLCSSAAYNVAVTGATGRTGRLVVDSLLKSGHSVTALVRDGDKAASVLPAAVACRELDLATAGAEEMRTACAGADKLIWCATGFTDAGELIDVRGMKELVPGAIAATGETPAVVMLSSAGVTRPAWDDAKKARLIGCSDIPIIRLNPGGILGKKCEAEQALRESGVPYCVVRPTGLKFEGWPQGRPFLSQGDVAVGRYQLQARNTPRCNAVDLAETLVGVLGEAAAAGKTFELFTLAGHGRLQATRPSEEGARGVKTALHPLGGVPCQAAVDAAYDLLQQCLPGEEQDATKLEMGRTYEQVDSGEVRRESGAPPTERELSVAGGALEGMGARGSGGKRGLLKRLFRIGASS